Protein 4FEY (pdb70)

Nearest PDB structures (foldseek):
  4fey-assembly1_A  TM=1.003E+00  e=8.112E-84  Francisella tularensis subsp. tularensis SCHU S4
  4ng4-assembly2_B  TM=9.905E-01  e=1.131E-55  Coxiella burnetii RSA 493
  4ng4-assembly3_C  TM=9.909E-01  e=5.154E-55  Coxiella burnetii RSA 493
  4ng4-assembly1_A  TM=9.900E-01  e=1.038E-54  Coxiella burnetii RSA 493
  7zy7-assembly2_B  TM=9.361E-01  e=1.494E-44  Chlamydomonas reinhardtii

CATH classification: 3.40.50.1260 (+1 more: 3.40.50.1260)

Foldseek 3Di:
DLFAEPVRDQLAAWAEEEEFELQADDDPLAGPDCVRLVVCVVQVVVSLVSHHEYEYAYAYDDDAAQADDPVGWCVSVQVSSCVVNVAHEAEAAPPLVADDTGRNYHYYYIYPRNYDQFQVLDLVSLQSLLVHIQEYEYQYLLCLQGCGSNLFSVLVNHLYYGYYDNRVVVCVLLCCLQVDDDPQHEEEAEDLACVVCVLLLVSCLQPHQEYEYAAQRLLLLLVLVPADQAPARYDVVCSVVSVVSVVSSVVNNHHHLRAQWFWKFLDDDLPTATDIGGRRPADNSIYGFAGHPVSLVVLLVVLLRGQEYEYEHARGPLVRVNRVVSRLSNLVSLLNNLHQAEYEDDRRVVSCVVNVSVVSHNYYDDHDVSSSCVSSVHDRSSVVSSSVSRDD

Secondary structure (DSSP, 8-state):
--S-BGGGS--TT-EEEEE------EETTEES--HHHHHTHHHHHHHHHHT-EEEEE---S-PPTTS--GGG-SHHHHHHHHHHH-S-EEEESSTTT-----TT-EEEEPPGGGSTTTTTT-HHHHHHHHHT-SEEEE--GGGTTS--IIIIIHHHHSSEEEE-HHHHHHHHHHHHHHTSPPSSEEEEEEES-HHHHHHHHHHHTTT-SEEEEEEHHHHHHHHHTT---TT----GGGHHHHHHHHHHHHHTT-B----SEEEEESSSSTT---EEEEGGG--TT-EEEEE-HHHHHHHHHHHHH-SEEEEE--SS-TTSGGG-HHHHHHHHHHHHH-SEEEEESHHHHHHHHHTT-STTSSEEE--SHHHHHHHTT---HHHHHHHHTT--

Radius of gyration: 23.48 Å; Cα contacts (8 Å, |Δi|>4): 890; chains: 1; bounding box: 63×40×56 Å

Sequence (392 aa):
MSFLTLKDVDLKDKKVLVRVDFNVPVKDGKVTSKVRIEAAIPTIQYILDQGGAVILMSHLGRPTEGEYDSQFSLEPVAKALSEIINKPVKFAKDWLDGVDVKAGEIVMCENVRFNSGEKKSTDDLSKKIASLGDVFVMDAFATAHRAQASTYGVAKYIPVACAGILLTNEIQALEKALKSPKKPMAAIVGGSKVSTKLSVLNNLLDKVEILIVGGGIANTFIKAEGFDVGNSLYEQDLVAEEATEILAKAKALGVNIPVPVDVRVAKEFSENAQAIIKKVSDVVADEMILDIGPESQKIIAELLKSANTILWNGPVGVFEFDNFAEGTKALSLAIAQSHAFSVAGGGDTIAAIEKFGIKDQVSYISTAGGAFLEFLEGKKLPAIEILKEKAIR

B-factor: mean 82.75, std 23.16, range [20.0, 300.0]

Structure (mmCIF, N/CA/C/O backbone):
data_4FEY
#
_entry.id   4FEY
#
_cell.length_a   66.616
_cell.length_b   66.616
_cell.length_c   206.524
_cell.angle_alpha   90.00
_cell.angle_beta   90.00
_cell.angle_gamma   90.00
#
_symmetry.space_group_name_H-M   'I 41'
#
loop_
_entity.id
_entity.type
_entity.pdbx_description
1 polymer 'Phosphoglycerate kinase'
2 non-polymer "ADENOSINE-5'-DIPHOSPHATE"
3 water water
#
loop_
_atom_site.group_PDB
_atom_site.id
_atom_site.type_symbol
_atom_site.label_atom_id
_atom_site.label_alt_id
_atom_site.label_comp_id
_atom_site.label_asym_id
_atom_site.label_entity_id
_atom_site.label_seq_id
_atom_site.pdbx_PDB_ins_code
_atom_site.Cartn_x
_atom_site.Cartn_y
_atom_site.Cartn_z
_atom_site.occupancy
_atom_site.B_iso_or_equiv
_atom_site.auth_seq_id
_atom_site.auth_comp_id
_atom_site.auth_asym_id
_atom_site.auth_atom_id
_atom_site.pdbx_PDB_model_num
ATOM 1 N N . MET A 1 4 ? 18.207 88.897 -27.129 1.00 120.50 1 MET A N 1
ATOM 2 C CA . MET A 1 4 ? 19.498 89.439 -26.697 1.00 119.93 1 MET A CA 1
ATOM 3 C C . MET A 1 4 ? 20.512 88.337 -26.323 1.00 120.64 1 MET A C 1
ATOM 4 O O . MET A 1 4 ? 21.715 88.545 -26.503 1.00 119.34 1 MET A O 1
ATOM 9 N N . SER A 1 5 ? 20.031 87.197 -25.777 1.00 116.41 2 SER A N 1
ATOM 10 C CA . SER A 1 5 ? 20.834 86.051 -25.319 1.00 115.22 2 SER A CA 1
ATOM 11 C C . SER A 1 5 ? 21.559 85.324 -26.476 1.00 111.63 2 SER A C 1
ATOM 12 O O . SER A 1 5 ? 22.581 84.670 -26.258 1.00 110.85 2 SER A O 1
ATOM 15 N N . PHE A 1 6 ? 21.007 85.430 -27.688 1.00 102.81 3 PHE A N 1
ATOM 16 C CA . PHE A 1 6 ? 21.520 84.862 -28.931 1.00 97.85 3 PHE A CA 1
ATOM 17 C C . PHE A 1 6 ? 21.995 85.998 -29.843 1.00 99.54 3 PHE A C 1
ATOM 18 O O . PHE A 1 6 ? 21.532 87.138 -29.701 1.00 99.48 3 PHE A O 1
ATOM 26 N N . LEU A 1 7 ? 22.885 85.687 -30.800 1.00 94.12 4 LEU A N 1
ATOM 27 C CA . LEU A 1 7 ? 23.345 86.676 -31.780 1.00 92.77 4 LEU A CA 1
ATOM 28 C C . LEU A 1 7 ? 22.253 86.892 -32.824 1.00 95.83 4 LEU A C 1
ATOM 29 O O . LEU A 1 7 ? 21.486 85.962 -33.138 1.00 93.51 4 LEU A O 1
ATOM 34 N N . THR A 1 8 ? 22.185 88.120 -33.352 1.00 93.47 5 THR A N 1
ATOM 35 C CA . THR A 1 8 ? 21.238 88.533 -34.394 1.00 93.43 5 THR A CA 1
ATOM 36 C C . THR A 1 8 ? 22.067 88.908 -35.631 1.00 98.78 5 THR A C 1
ATOM 37 O O . THR A 1 8 ? 23.301 88.887 -35.542 1.00 97.21 5 THR A O 1
ATOM 41 N N . LEU A 1 9 ? 21.407 89.247 -36.773 1.00 97.68 6 LEU A N 1
ATOM 42 C CA . LEU A 1 9 ? 22.080 89.587 -38.042 1.00 97.97 6 LEU A CA 1
ATOM 43 C C . LEU A 1 9 ? 23.094 90.731 -37.912 1.00 102.79 6 LEU A C 1
ATOM 44 O O . LEU A 1 9 ? 24.139 90.685 -38.569 1.00 102.34 6 LEU A O 1
ATOM 49 N N . LYS A 1 10 ? 22.794 91.733 -37.067 1.00 100.79 7 LYS A N 1
ATOM 50 C CA . LYS A 1 10 ? 23.645 92.905 -36.838 1.00 101.80 7 LYS A CA 1
ATOM 51 C C . LYS A 1 10 ? 24.912 92.583 -36.015 1.00 104.69 7 LYS A C 1
ATOM 52 O O . LYS A 1 10 ? 25.866 93.360 -36.061 1.00 105.07 7 LYS A O 1
ATOM 58 N N . ASP A 1 11 ? 24.937 91.452 -35.287 1.00 99.28 8 ASP A N 1
ATOM 59 C CA . ASP A 1 11 ? 26.075 91.063 -34.440 1.00 98.80 8 ASP A CA 1
ATOM 60 C C . ASP A 1 11 ? 27.132 90.202 -35.171 1.00 102.45 8 ASP A C 1
ATOM 61 O O . ASP A 1 11 ? 28.169 89.868 -34.580 1.00 102.18 8 ASP A O 1
ATOM 66 N N . VAL A 1 12 ? 26.883 89.836 -36.438 1.00 98.80 9 VAL A N 1
ATOM 67 C CA . VAL A 1 12 ? 27.797 88.943 -37.169 1.00 98.57 9 VAL A CA 1
ATOM 68 C C . VAL A 1 12 ? 28.364 89.597 -38.436 1.00 104.76 9 VAL A C 1
ATOM 69 O O . VAL A 1 12 ? 27.763 90.533 -38.979 1.00 107.04 9 VAL A O 1
ATOM 73 N N . ASP A 1 13 ? 29.505 89.074 -38.915 1.00 100.68 10 ASP A N 1
ATOM 74 C CA . ASP A 1 13 ? 30.139 89.557 -40.137 1.00 103.97 10 ASP A CA 1
ATOM 75 C C . ASP A 1 13 ? 29.578 88.758 -41.314 1.00 107.27 10 ASP A C 1
ATOM 76 O O . ASP A 1 13 ? 29.782 87.538 -41.404 1.00 105.61 10 ASP A O 1
ATOM 81 N N . LEU A 1 14 ? 28.826 89.449 -42.184 1.00 104.46 11 LEU A N 1
ATOM 82 C CA . LEU A 1 14 ? 28.182 88.864 -43.350 1.00 104.86 11 LEU A CA 1
ATOM 83 C C . LEU A 1 14 ? 28.924 89.176 -44.661 1.00 115.36 11 LEU A C 1
ATOM 84 O O . LEU A 1 14 ? 28.630 88.533 -45.669 1.00 116.23 11 LEU A O 1
ATOM 89 N N . LYS A 1 15 ? 29.910 90.125 -44.646 1.00 116.54 12 LYS A N 1
ATOM 90 C CA . LYS A 1 15 ? 30.677 90.528 -45.834 1.00 123.44 12 LYS A CA 1
ATOM 91 C C . LYS A 1 15 ? 31.507 89.367 -46.424 1.00 132.05 12 LYS A C 1
ATOM 92 O O . LYS A 1 15 ? 32.349 88.793 -45.725 1.00 132.26 12 LYS A O 1
ATOM 98 N N . ASP A 1 16 ? 31.276 89.062 -47.730 1.00 124.62 13 ASP A N 1
ATOM 99 C CA . ASP A 1 16 ? 31.938 88.032 -48.549 1.00 124.25 13 ASP A CA 1
ATOM 100 C C . ASP A 1 16 ? 31.886 86.639 -47.880 1.00 124.02 13 ASP A C 1
ATOM 101 O O . ASP A 1 16 ? 32.862 85.880 -47.908 1.00 125.95 13 ASP A O 1
ATOM 106 N N . LYS A 1 17 ? 30.729 86.308 -47.293 1.00 114.77 14 LYS A N 1
ATOM 107 C CA . LYS A 1 17 ? 30.541 85.024 -46.630 1.00 109.55 14 LYS A CA 1
ATOM 108 C C . LYS A 1 17 ? 29.373 84.273 -47.241 1.00 107.90 14 LYS A C 1
ATOM 109 O O . LYS A 1 17 ? 28.459 84.892 -47.790 1.00 107.12 14 LYS A O 1
ATOM 115 N N . LYS A 1 18 ? 29.438 82.938 -47.208 1.00 101.60 15 LYS A N 1
ATOM 116 C CA . LYS A 1 18 ? 28.348 82.094 -47.683 1.00 97.53 15 LYS A CA 1
ATOM 117 C C . LYS A 1 18 ? 27.346 81.994 -46.522 1.00 97.19 15 LYS A C 1
ATOM 118 O O . LYS A 1 18 ? 27.665 81.415 -45.473 1.00 94.92 15 LYS A O 1
ATOM 124 N N . VAL A 1 19 ? 26.173 82.628 -46.674 1.00 92.64 16 VAL A N 1
ATOM 125 C CA . VAL A 1 19 ? 25.193 82.684 -45.583 1.00 89.58 16 VAL A CA 1
ATOM 126 C C . VAL A 1 19 ? 23.965 81.769 -45.822 1.00 88.88 16 VAL A C 1
ATOM 127 O O . VAL A 1 19 ? 23.091 82.075 -46.645 1.00 87.29 16 VAL A O 1
ATOM 131 N N . LEU A 1 20 ? 23.909 80.658 -45.050 1.00 83.26 17 LEU A N 1
ATOM 132 C CA . LEU A 1 20 ? 22.815 79.680 -45.042 1.00 79.48 17 LEU A CA 1
ATOM 133 C C . LEU A 1 20 ? 21.681 80.205 -44.169 1.00 81.16 17 LEU A C 1
ATOM 134 O O . LEU A 1 20 ? 21.923 80.604 -43.016 1.00 81.10 17 LEU A O 1
ATOM 139 N N . VAL A 1 21 ? 20.457 80.264 -44.728 1.00 75.67 18 VAL A N 1
ATOM 140 C CA . VAL A 1 21 ? 19.279 80.761 -44.011 1.00 73.62 18 VAL A CA 1
ATOM 141 C C . VAL A 1 21 ? 18.183 79.711 -44.011 1.00 75.57 18 VAL A C 1
ATOM 142 O O . VAL A 1 21 ? 17.772 79.229 -45.074 1.00 76.29 18 VAL A O 1
ATOM 146 N N . ARG A 1 22 ? 17.714 79.360 -42.811 1.00 68.70 19 ARG A N 1
ATOM 147 C CA . ARG A 1 22 ? 16.597 78.454 -42.649 1.00 65.77 19 ARG A CA 1
ATOM 148 C C . ARG A 1 22 ? 15.346 79.323 -42.541 1.00 69.34 19 ARG A C 1
ATOM 149 O O . ARG A 1 22 ? 15.168 80.030 -41.550 1.00 67.82 19 ARG A O 1
ATOM 157 N N . VAL A 1 23 ? 14.533 79.314 -43.608 1.00 66.23 20 VAL A N 1
ATOM 158 C CA . VAL A 1 23 ? 13.305 80.101 -43.740 1.00 66.76 20 VAL A CA 1
ATOM 159 C C . VAL A 1 23 ? 12.053 79.196 -43.616 1.00 70.10 20 VAL A C 1
ATOM 160 O O . VAL A 1 23 ? 12.169 77.962 -43.544 1.00 68.56 20 VAL A O 1
ATOM 164 N N . ASP A 1 24 ? 10.858 79.827 -43.565 1.00 66.76 21 ASP A N 1
ATOM 165 C CA . ASP A 1 24 ? 9.584 79.118 -43.515 1.00 64.72 21 ASP A CA 1
ATOM 166 C C . ASP A 1 24 ? 8.862 79.401 -44.825 1.00 68.27 21 ASP A C 1
ATOM 167 O O . ASP A 1 24 ? 8.106 80.362 -44.943 1.00 69.56 21 ASP A O 1
ATOM 172 N N . PHE A 1 25 ? 9.144 78.573 -45.822 1.00 63.30 22 PHE A N 1
ATOM 173 C CA . PHE A 1 25 ? 8.528 78.690 -47.128 1.00 65.26 22 PHE A CA 1
ATOM 174 C C . PHE A 1 25 ? 7.551 77.512 -47.314 1.00 69.91 22 PHE A C 1
ATOM 175 O O . PHE A 1 25 ? 7.267 77.081 -48.439 1.00 71.77 22 PHE A O 1
ATOM 183 N N . ASN A 1 26 ? 6.969 77.047 -46.179 1.00 64.05 23 ASN A N 1
ATOM 184 C CA . ASN A 1 26 ? 5.959 75.985 -46.147 1.00 63.53 23 ASN A CA 1
ATOM 185 C C . ASN A 1 26 ? 4.602 76.607 -46.546 1.00 69.76 23 ASN A C 1
ATOM 186 O O . ASN A 1 26 ? 3.684 76.744 -45.750 1.00 70.38 23 ASN A O 1
ATOM 191 N N . VAL A 1 27 ? 4.522 77.005 -47.802 1.00 69.19 24 VAL A N 1
ATOM 192 C CA . VAL A 1 27 ? 3.389 77.690 -48.423 1.00 72.66 24 VAL A CA 1
ATOM 193 C C . VAL A 1 27 ? 2.408 76.684 -49.071 1.00 79.37 24 VAL A C 1
ATOM 194 O O . VAL A 1 27 ? 2.841 75.606 -49.498 1.00 78.87 24 VAL A O 1
ATOM 198 N N . PRO A 1 28 ? 1.092 77.016 -49.183 1.00 78.08 25 PRO A N 1
ATOM 199 C CA . PRO A 1 28 ? 0.178 76.104 -49.898 1.00 80.15 25 PRO A CA 1
ATOM 200 C C . PRO A 1 28 ? 0.448 76.132 -51.409 1.00 88.13 25 PRO A C 1
ATOM 201 O O . PRO A 1 28 ? 0.659 77.206 -51.993 1.00 89.86 25 PRO A O 1
ATOM 205 N N . VAL A 1 29 ? 0.530 74.940 -52.022 1.00 86.00 26 VAL A N 1
ATOM 206 C CA . VAL A 1 29 ? 0.799 74.773 -53.454 1.00 89.73 26 VAL A CA 1
ATOM 207 C C . VAL A 1 29 ? -0.357 73.971 -54.101 1.00 98.25 26 VAL A C 1
ATOM 208 O O . VAL A 1 29 ? -0.836 72.990 -53.523 1.00 96.09 26 VAL A O 1
ATOM 212 N N . LYS A 1 30 ? -0.802 74.417 -55.292 1.00 100.82 27 LYS A N 1
ATOM 213 C CA . LYS A 1 30 ? -1.856 73.769 -56.069 1.00 106.28 27 LYS A CA 1
ATOM 214 C C . LYS A 1 30 ? -1.480 73.779 -57.549 1.00 116.04 27 LYS A C 1
ATOM 215 O O . LYS A 1 30 ? -1.322 74.852 -58.142 1.00 118.10 27 LYS A O 1
ATOM 221 N N . ASP A 1 31 ? -1.324 72.565 -58.131 1.00 115.14 28 ASP A N 1
ATOM 222 C CA . ASP A 1 31 ? -0.955 72.296 -59.530 1.00 119.97 28 ASP A CA 1
ATOM 223 C C . ASP A 1 31 ? 0.366 72.996 -59.906 1.00 123.09 28 ASP A C 1
ATOM 224 O O . ASP A 1 31 ? 0.476 73.621 -60.970 1.00 127.44 28 ASP A O 1
ATOM 229 N N . GLY A 1 32 ? 1.352 72.862 -59.017 1.00 113.86 29 GLY A N 1
ATOM 230 C CA . GLY A 1 32 ? 2.678 73.453 -59.174 1.00 111.43 29 GLY A CA 1
ATOM 231 C C . GLY A 1 32 ? 2.692 74.964 -59.087 1.00 114.32 29 GLY A C 1
ATOM 232 O O . GLY A 1 32 ? 3.592 75.602 -59.639 1.00 114.69 29 GLY A O 1
ATOM 233 N N . LYS A 1 33 ? 1.692 75.544 -58.392 1.00 109.84 30 LYS A N 1
ATOM 234 C CA . LYS A 1 33 ? 1.535 76.990 -58.228 1.00 110.04 30 LYS A CA 1
ATOM 235 C C . LYS A 1 33 ? 1.164 77.362 -56.783 1.00 107.65 30 LYS A C 1
ATOM 236 O O . LYS A 1 33 ? 0.284 76.738 -56.187 1.00 106.13 30 LYS A O 1
ATOM 242 N N . VAL A 1 34 ? 1.835 78.399 -56.246 1.00 101.07 31 VAL A N 1
ATOM 243 C CA . VAL A 1 34 ? 1.632 78.929 -54.894 1.00 97.56 31 VAL A CA 1
ATOM 244 C C . VAL A 1 34 ? 0.258 79.634 -54.812 1.00 105.61 31 VAL A C 1
ATOM 245 O O . VAL A 1 34 ? -0.056 80.457 -55.679 1.00 110.00 31 VAL A O 1
ATOM 249 N N . THR A 1 35 ? -0.566 79.290 -53.790 1.00 100.21 32 THR A N 1
ATOM 250 C CA . THR A 1 35 ? -1.894 79.897 -53.607 1.00 103.04 32 THR A CA 1
ATOM 251 C C . THR A 1 35 ? -1.826 81.048 -52.588 1.00 105.52 32 THR A C 1
ATOM 252 O O . THR A 1 35 ? -2.762 81.848 -52.497 1.00 108.61 32 THR A O 1
ATOM 256 N N . SER A 1 36 ? -0.705 81.143 -51.850 1.00 97.27 33 SER A N 1
ATOM 257 C CA . SER A 1 36 ? -0.422 82.196 -50.870 1.00 94.69 33 SER A CA 1
ATOM 258 C C . SER A 1 36 ? 1.071 82.496 -50.882 1.00 95.25 33 SER A C 1
ATOM 259 O O . SER A 1 36 ? 1.887 81.570 -50.872 1.00 91.97 33 SER A O 1
ATOM 262 N N . LYS A 1 37 ? 1.425 83.786 -50.927 1.00 92.77 34 LYS A N 1
ATOM 263 C CA . LYS A 1 37 ? 2.815 84.239 -51.000 1.00 91.11 34 LYS A CA 1
ATOM 264 C C . LYS A 1 37 ? 3.280 84.903 -49.697 1.00 91.53 34 LYS A C 1
ATOM 265 O O . LYS A 1 37 ? 4.448 85.294 -49.604 1.00 89.53 34 LYS A O 1
ATOM 271 N N . VAL A 1 38 ? 2.379 84.979 -48.687 1.00 87.14 35 VAL A N 1
ATOM 272 C CA . VAL A 1 38 ? 2.541 85.636 -47.378 1.00 85.08 35 VAL A CA 1
ATOM 273 C C . VAL A 1 38 ? 3.890 85.342 -46.696 1.00 86.72 35 VAL A C 1
ATOM 274 O O . VAL A 1 38 ? 4.569 86.284 -46.284 1.00 86.66 35 VAL A O 1
ATOM 278 N N . ARG A 1 39 ? 4.272 84.055 -46.593 1.00 81.41 36 ARG A N 1
ATOM 279 C CA . ARG A 1 39 ? 5.502 83.599 -45.938 1.00 77.90 36 ARG A CA 1
ATOM 280 C C . ARG A 1 39 ? 6.766 83.947 -46.745 1.00 82.77 36 ARG A C 1
ATOM 281 O O . ARG A 1 39 ? 7.836 84.074 -46.144 1.00 82.11 36 ARG A O 1
ATOM 289 N N . ILE A 1 40 ? 6.653 84.070 -48.088 1.00 80.55 37 ILE A N 1
ATOM 290 C CA . ILE A 1 40 ? 7.783 84.416 -48.966 1.00 81.96 37 ILE A CA 1
ATOM 291 C C . ILE A 1 40 ? 8.078 85.916 -48.800 1.00 86.51 37 ILE A C 1
ATOM 292 O O . ILE A 1 40 ? 9.243 86.313 -48.757 1.00 85.89 37 ILE A O 1
ATOM 297 N N . GLU A 1 41 ? 7.011 86.724 -48.670 1.00 84.51 38 GLU A N 1
ATOM 298 C CA . GLU A 1 41 ? 7.074 88.172 -48.479 1.00 87.40 38 GLU A CA 1
ATOM 299 C C . GLU A 1 41 ? 7.664 88.503 -47.101 1.00 88.63 38 GLU A C 1
ATOM 300 O O . GLU A 1 41 ? 8.331 89.530 -46.949 1.00 88.56 38 GLU A O 1
ATOM 306 N N . ALA A 1 42 ? 7.441 87.611 -46.116 1.00 81.89 39 ALA A N 1
ATOM 307 C CA . ALA A 1 42 ? 7.907 87.764 -44.736 1.00 80.50 39 ALA A CA 1
ATOM 308 C C . ALA A 1 42 ? 9.448 87.711 -44.611 1.00 87.35 39 ALA A C 1
ATOM 309 O O . ALA A 1 42 ? 10.016 88.529 -43.880 1.00 88.67 39 ALA A O 1
ATOM 311 N N . ALA A 1 43 ? 10.120 86.787 -45.335 1.00 84.59 40 ALA A N 1
ATOM 312 C CA . ALA A 1 43 ? 11.582 86.624 -45.272 1.00 84.58 40 ALA A CA 1
ATOM 313 C C . ALA A 1 43 ? 12.379 87.622 -46.178 1.00 92.36 40 ALA A C 1
ATOM 314 O O . ALA A 1 43 ? 13.621 87.607 -46.155 1.00 92.55 40 ALA A O 1
ATOM 316 N N . ILE A 1 44 ? 11.680 88.510 -46.922 1.00 90.68 41 ILE A N 1
ATOM 317 C CA . ILE A 1 44 ? 12.326 89.495 -47.792 1.00 94.17 41 ILE A CA 1
ATOM 318 C C . ILE A 1 44 ? 13.322 90.388 -46.979 1.00 97.83 41 ILE A C 1
ATOM 319 O O . ILE A 1 44 ? 14.487 90.441 -47.400 1.00 100.19 41 ILE A O 1
ATOM 324 N N . PRO A 1 45 ? 12.952 91.048 -45.839 1.00 90.71 42 PRO A N 1
ATOM 325 C CA . PRO A 1 45 ? 13.940 91.880 -45.126 1.00 91.17 42 PRO A CA 1
ATOM 326 C C . PRO A 1 45 ? 15.217 91.128 -44.743 1.00 92.64 42 PRO A C 1
ATOM 327 O O . PRO A 1 45 ? 16.299 91.685 -44.930 1.00 93.97 42 PRO A O 1
ATOM 331 N N . THR A 1 46 ? 15.104 89.865 -44.254 1.00 85.73 43 THR A N 1
ATOM 332 C CA . THR A 1 46 ? 16.251 89.027 -43.879 1.00 84.48 43 THR A CA 1
ATOM 333 C C . THR A 1 46 ? 17.187 88.803 -45.095 1.00 91.39 43 THR A C 1
ATOM 334 O O . THR A 1 46 ? 18.402 88.975 -44.959 1.00 91.99 43 THR A O 1
ATOM 338 N N . ILE A 1 47 ? 16.616 88.422 -46.269 1.00 89.50 44 ILE A N 1
ATOM 339 C CA . ILE A 1 47 ? 17.363 88.187 -47.511 1.00 91.81 44 ILE A CA 1
ATOM 340 C C . ILE A 1 47 ? 18.027 89.508 -47.941 1.00 102.59 44 ILE A C 1
ATOM 341 O O . ILE A 1 47 ? 19.243 89.526 -48.152 1.00 105.05 44 ILE A O 1
ATOM 346 N N . GLN A 1 48 ? 17.235 90.610 -48.024 1.00 101.90 45 GLN A N 1
ATOM 347 C CA . GLN A 1 48 ? 17.700 91.952 -48.409 1.00 106.86 45 GLN A CA 1
ATOM 348 C C . GLN A 1 48 ? 18.869 92.426 -47.556 1.00 112.21 45 GLN A C 1
ATOM 349 O O . GLN A 1 48 ? 19.867 92.878 -48.118 1.00 116.06 45 GLN A O 1
ATOM 355 N N . TYR A 1 49 ? 18.759 92.300 -46.211 1.00 106.11 46 TYR A N 1
ATOM 356 C CA . TYR A 1 49 ? 19.793 92.732 -45.267 1.00 107.56 46 TYR A CA 1
ATOM 357 C C . TYR A 1 49 ? 21.147 92.060 -45.550 1.00 112.56 46 TYR A C 1
ATOM 358 O O . TYR A 1 49 ? 22.156 92.775 -45.650 1.00 116.43 46 TYR A O 1
ATOM 367 N N . ILE A 1 50 ? 21.161 90.701 -45.690 1.00 104.31 47 ILE A N 1
ATOM 368 C CA . ILE A 1 50 ? 22.374 89.913 -45.960 1.00 103.90 47 ILE A CA 1
ATOM 369 C C . ILE A 1 50 ? 23.037 90.414 -47.260 1.00 112.18 47 ILE A C 1
ATOM 370 O O . ILE A 1 50 ? 24.242 90.680 -47.260 1.00 113.33 47 ILE A O 1
ATOM 375 N N . LEU A 1 51 ? 22.225 90.594 -48.332 1.00 110.54 48 LEU A N 1
ATOM 376 C CA . LEU A 1 51 ? 22.636 91.076 -49.659 1.00 114.56 48 LEU A CA 1
ATOM 377 C C . LEU A 1 51 ? 23.335 92.425 -49.583 1.00 121.51 48 LEU A C 1
ATOM 378 O O . LEU A 1 51 ? 24.348 92.624 -50.265 1.00 124.77 48 LEU A O 1
ATOM 383 N N . ASP A 1 52 ? 22.806 93.340 -48.744 1.00 116.77 49 ASP A N 1
ATOM 384 C CA . ASP A 1 52 ? 23.374 94.677 -48.540 1.00 120.85 49 ASP A CA 1
ATOM 385 C C . ASP A 1 52 ? 24.681 94.597 -47.755 1.00 124.80 49 ASP A C 1
ATOM 386 O O . ASP A 1 52 ? 25.542 95.447 -47.937 1.00 130.26 49 ASP A O 1
ATOM 391 N N . GLN A 1 53 ? 24.839 93.580 -46.891 1.00 116.60 50 GLN A N 1
ATOM 392 C CA . GLN A 1 53 ? 26.055 93.428 -46.092 1.00 117.55 50 GLN A CA 1
ATOM 393 C C . GLN A 1 53 ? 27.226 92.850 -46.915 1.00 125.12 50 GLN A C 1
ATOM 394 O O . GLN A 1 53 ? 28.379 92.955 -46.486 1.00 128.59 50 GLN A O 1
ATOM 400 N N . GLY A 1 54 ? 26.928 92.309 -48.098 1.00 120.90 51 GLY A N 1
ATOM 401 C CA . GLY A 1 54 ? 27.931 91.781 -49.019 1.00 123.65 51 GLY A CA 1
ATOM 402 C C . GLY A 1 54 ? 28.113 90.276 -49.017 1.00 124.40 51 GLY A C 1
ATOM 403 O O . GLY A 1 54 ? 29.175 89.788 -49.418 1.00 127.43 51 GLY A O 1
ATOM 404 N N . GLY A 1 55 ? 27.083 89.548 -48.583 1.00 113.79 52 GLY A N 1
ATOM 405 C CA . GLY A 1 55 ? 27.112 88.092 -48.529 1.00 108.76 52 GLY A CA 1
ATOM 406 C C . GLY A 1 55 ? 26.257 87.407 -49.571 1.00 108.34 52 GLY A C 1
ATOM 407 O O . GLY A 1 55 ? 25.395 88.033 -50.197 1.00 107.89 52 GLY A O 1
ATOM 408 N N . ALA A 1 56 ? 26.514 86.108 -49.767 1.00 102.77 53 ALA A N 1
ATOM 409 C CA . ALA A 1 56 ? 25.764 85.236 -50.664 1.00 101.28 53 ALA A CA 1
ATOM 410 C C . ALA A 1 56 ? 24.685 84.500 -49.851 1.00 100.26 53 ALA A C 1
ATOM 411 O O . ALA A 1 56 ? 25.000 83.943 -48.791 1.00 98.14 53 ALA A O 1
ATOM 413 N N . VAL A 1 57 ? 23.412 84.548 -50.298 1.00 95.23 54 VAL A N 1
ATOM 414 C CA . VAL A 1 57 ? 22.320 83.918 -49.543 1.00 90.81 54 VAL A CA 1
ATOM 415 C C . VAL A 1 57 ? 22.045 82.502 -50.068 1.00 92.80 54 VAL A C 1
ATOM 416 O O . VAL A 1 57 ? 21.925 82.301 -51.283 1.00 94.45 54 VAL A O 1
ATOM 420 N N . ILE A 1 58 ? 21.953 81.528 -49.138 1.00 85.40 55 ILE A N 1
ATOM 421 C CA . ILE A 1 58 ? 21.651 80.124 -49.441 1.00 82.35 55 ILE A CA 1
ATOM 422 C C . ILE A 1 58 ? 20.406 79.780 -48.632 1.00 83.44 55 ILE A C 1
ATOM 423 O O . ILE A 1 58 ? 20.480 79.676 -47.412 1.00 81.17 55 ILE A O 1
ATOM 428 N N . LEU A 1 59 ? 19.249 79.689 -49.302 1.00 80.89 56 LEU A N 1
ATOM 429 C CA . LEU A 1 59 ? 17.966 79.406 -48.649 1.00 77.88 56 LEU A CA 1
ATOM 430 C C . LEU A 1 59 ? 17.664 77.934 -48.569 1.00 79.42 56 LEU A C 1
ATOM 431 O O . LEU A 1 59 ? 17.776 77.208 -49.560 1.00 80.57 56 LEU A O 1
ATOM 436 N N . MET A 1 60 ? 17.276 77.509 -47.362 1.00 71.89 57 MET A N 1
ATOM 437 C CA . MET A 1 60 ? 16.874 76.160 -46.982 1.00 68.35 57 MET A CA 1
ATOM 438 C C . MET A 1 60 ? 15.482 76.221 -46.399 1.00 71.13 57 MET A C 1
ATOM 439 O O . MET A 1 60 ? 15.206 77.105 -45.581 1.00 70.45 57 MET A O 1
ATOM 444 N N . SER A 1 61 ? 14.611 75.278 -46.785 1.00 66.03 58 SER A N 1
ATOM 445 C CA . SER A 1 61 ? 13.242 75.224 -46.294 1.00 64.16 58 SER A CA 1
ATOM 446 C C . SER A 1 61 ? 12.662 73.849 -46.412 1.00 63.06 58 SER A C 1
ATOM 447 O O . SER A 1 61 ? 13.157 73.015 -47.177 1.00 60.13 58 SER A O 1
ATOM 450 N N . HIS A 1 62 ? 11.573 73.625 -45.658 1.00 59.06 59 HIS A N 1
ATOM 451 C CA . HIS A 1 62 ? 10.740 72.428 -45.733 1.00 57.50 59 HIS A CA 1
ATOM 452 C C . HIS A 1 62 ? 9.458 72.819 -46.499 1.00 60.96 59 HIS A C 1
ATOM 453 O O . HIS A 1 62 ? 9.165 73.997 -46.631 1.00 61.17 59 HIS A O 1
ATOM 460 N N . LEU A 1 63 ? 8.731 71.833 -47.021 1.00 57.52 60 LEU A N 1
ATOM 461 C CA . LEU A 1 63 ? 7.445 72.050 -47.702 1.00 59.91 60 LEU A CA 1
ATOM 462 C C . LEU A 1 63 ? 6.670 70.754 -47.534 1.00 64.41 60 LEU A C 1
ATOM 463 O O . LEU A 1 63 ? 7.191 69.680 -47.814 1.00 63.64 60 LEU A O 1
ATOM 468 N N . GLY A 1 64 ? 5.456 70.871 -47.013 1.00 62.14 61 GLY A N 1
ATOM 469 C CA . GLY A 1 64 ? 4.557 69.747 -46.864 1.00 63.22 61 GLY A CA 1
ATOM 470 C C . GLY A 1 64 ? 5.049 68.621 -45.980 1.00 66.19 61 GLY A C 1
ATOM 471 O O . GLY A 1 64 ? 5.807 68.823 -45.035 1.00 64.81 61 GLY A O 1
ATOM 472 N N . ARG A 1 65 ? 4.615 67.417 -46.330 1.00 88.03 62 ARG A N 1
ATOM 473 C CA . ARG A 1 65 ? 4.959 66.184 -45.615 1.00 87.11 62 ARG A CA 1
ATOM 474 C C . ARG A 1 65 ? 5.577 65.086 -46.552 1.00 86.54 62 ARG A C 1
ATOM 475 O O . ARG A 1 65 ? 4.964 64.051 -46.734 1.00 87.60 62 ARG A O 1
ATOM 483 N N . PRO A 1 66 ? 6.805 65.269 -47.081 1.00 79.32 63 PRO A N 1
ATOM 484 C CA . PRO A 1 66 ? 7.367 64.168 -47.878 1.00 77.62 63 PRO A CA 1
ATOM 485 C C . PRO A 1 66 ? 7.973 63.093 -46.966 1.00 77.01 63 PRO A C 1
ATOM 486 O O . PRO A 1 66 ? 8.149 63.319 -45.774 1.00 74.98 63 PRO A O 1
ATOM 490 N N . THR A 1 67 ? 8.294 61.935 -47.538 1.00 72.98 64 THR A N 1
ATOM 491 C CA . THR A 1 67 ? 8.936 60.850 -46.816 1.00 72.34 64 THR A CA 1
ATOM 492 C C . THR A 1 67 ? 10.435 61.064 -46.917 1.00 74.80 64 THR A C 1
ATOM 493 O O . THR A 1 67 ? 10.958 61.227 -48.011 1.00 74.47 64 THR A O 1
ATOM 497 N N . GLU A 1 68 ? 11.122 61.091 -45.780 1.00 71.77 65 GLU A N 1
ATOM 498 C CA . GLU A 1 68 ? 12.567 61.281 -45.731 1.00 69.93 65 GLU A CA 1
ATOM 499 C C . GLU A 1 68 ? 13.295 60.166 -46.485 1.00 75.21 65 GLU A C 1
ATOM 500 O O . GLU A 1 68 ? 12.848 59.023 -46.469 1.00 75.45 65 GLU A O 1
ATOM 506 N N . GLY A 1 69 ? 14.409 60.518 -47.121 1.00 72.81 66 GLY A N 1
ATOM 507 C CA . GLY A 1 69 ? 15.233 59.576 -47.863 1.00 74.77 66 GLY A CA 1
ATOM 508 C C . GLY A 1 69 ? 14.814 59.407 -49.308 1.00 80.39 66 GLY A C 1
ATOM 509 O O . GLY A 1 69 ? 15.387 58.576 -50.019 1.00 82.25 66 GLY A O 1
ATOM 510 N N . GLU A 1 70 ? 13.807 60.197 -49.743 1.00 76.01 67 GLU A N 1
ATOM 511 C CA . GLU A 1 70 ? 13.206 60.149 -51.075 1.00 77.05 67 GLU A CA 1
ATOM 512 C C . GLU A 1 70 ? 12.854 61.515 -51.589 1.00 80.10 67 GLU A C 1
ATOM 513 O O . GLU A 1 70 ? 12.466 62.392 -50.820 1.00 79.89 67 GLU A O 1
ATOM 519 N N . TYR A 1 71 ? 12.908 61.659 -52.906 1.00 76.42 68 TYR A N 1
ATOM 520 C CA . TYR A 1 71 ? 12.488 62.841 -53.646 1.00 75.11 68 TYR A CA 1
ATOM 521 C C . TYR A 1 71 ? 11.014 62.679 -54.022 1.00 79.64 68 TYR A C 1
ATOM 522 O O . TYR A 1 71 ? 10.599 61.590 -54.432 1.00 79.72 68 TYR A O 1
ATOM 531 N N . ASP A 1 72 ? 10.240 63.761 -53.918 1.00 75.87 69 ASP A N 1
ATOM 532 C CA . ASP A 1 72 ? 8.839 63.769 -54.315 1.00 77.28 69 ASP A CA 1
ATOM 533 C C . ASP A 1 72 ? 8.541 65.122 -54.925 1.00 80.26 69 ASP A C 1
ATOM 534 O O . ASP A 1 72 ? 8.593 66.129 -54.225 1.00 79.46 69 ASP A O 1
ATOM 539 N N . SER A 1 73 ? 8.257 65.147 -56.242 1.00 78.03 70 SER A N 1
ATOM 540 C CA . SER A 1 73 ? 8.017 66.362 -57.024 1.00 78.11 70 SER A CA 1
ATOM 541 C C . SER A 1 73 ? 6.868 67.202 -56.488 1.00 82.52 70 SER A C 1
ATOM 542 O O . SER A 1 73 ? 6.947 68.425 -56.558 1.00 82.31 70 SER A O 1
ATOM 545 N N . GLN A 1 74 ? 5.833 66.570 -55.907 1.00 81.11 71 GLN A N 1
ATOM 546 C CA . GLN A 1 74 ? 4.684 67.300 -55.363 1.00 82.27 71 GLN A CA 1
ATOM 547 C C . GLN A 1 74 ? 5.055 68.134 -54.110 1.00 86.41 71 GLN A C 1
ATOM 548 O O . GLN A 1 74 ? 4.235 68.937 -53.656 1.00 89.00 71 GLN A O 1
ATOM 554 N N . PHE A 1 75 ? 6.306 68.002 -53.605 1.00 75.13 72 PHE A N 1
ATOM 555 C CA . PHE A 1 75 ? 6.793 68.754 -52.435 1.00 70.78 72 PHE A CA 1
ATOM 556 C C . PHE A 1 75 ? 8.106 69.493 -52.730 1.00 75.74 72 PHE A C 1
ATOM 557 O O . PHE A 1 75 ? 8.772 69.979 -51.805 1.00 73.69 72 PHE A O 1
ATOM 565 N N . SER A 1 76 ? 8.481 69.561 -54.019 1.00 75.06 73 SER A N 1
ATOM 566 C CA . SER A 1 76 ? 9.671 70.266 -54.485 1.00 75.08 73 SER A CA 1
ATOM 567 C C . SER A 1 76 ? 9.486 71.767 -54.270 1.00 79.88 73 SER A C 1
ATOM 568 O O . SER A 1 76 ? 8.373 72.287 -54.415 1.00 80.23 73 SER A O 1
ATOM 571 N N . LEU A 1 77 ? 10.576 72.456 -53.913 1.00 76.40 74 LEU A N 1
ATOM 572 C CA . LEU A 1 77 ? 10.537 73.888 -53.640 1.00 76.75 74 LEU A CA 1
ATOM 573 C C . LEU A 1 77 ? 10.753 74.708 -54.900 1.00 85.42 74 LEU A C 1
ATOM 574 O O . LEU A 1 77 ? 10.806 75.932 -54.811 1.00 86.55 74 LEU A O 1
ATOM 579 N N . GLU A 1 78 ? 10.833 74.044 -56.074 1.00 85.34 75 GLU A N 1
ATOM 580 C CA . GLU A 1 78 ? 11.021 74.679 -57.380 1.00 89.53 75 GLU A CA 1
ATOM 581 C C . GLU A 1 78 ? 9.962 75.787 -57.634 1.00 97.28 75 GLU A C 1
ATOM 582 O O . GLU A 1 78 ? 10.394 76.895 -57.963 1.00 100.51 75 GLU A O 1
ATOM 588 N N . PRO A 1 79 ? 8.621 75.589 -57.446 1.00 93.50 76 PRO A N 1
ATOM 589 C CA . PRO A 1 79 ? 7.684 76.709 -57.687 1.00 96.27 76 PRO A CA 1
ATOM 590 C C . PRO A 1 79 ? 7.851 77.864 -56.688 1.00 97.13 76 PRO A C 1
ATOM 591 O O . PRO A 1 79 ? 7.497 78.998 -56.998 1.00 99.55 76 PRO A O 1
ATOM 595 N N . VAL A 1 80 ? 8.389 77.570 -55.494 1.00 89.31 77 VAL A N 1
ATOM 596 C CA . VAL A 1 80 ? 8.623 78.555 -54.427 1.00 87.35 77 VAL A CA 1
ATOM 597 C C . VAL A 1 80 ? 9.843 79.408 -54.815 1.00 93.05 77 VAL A C 1
ATOM 598 O O . VAL A 1 80 ? 9.851 80.613 -54.558 1.00 95.43 77 VAL A O 1
ATOM 602 N N . ALA A 1 81 ? 10.847 78.789 -55.470 1.00 87.98 78 ALA A N 1
ATOM 603 C CA . ALA A 1 81 ? 12.040 79.489 -55.945 1.00 89.29 78 ALA A CA 1
ATOM 604 C C . ALA A 1 81 ? 11.663 80.496 -57.031 1.00 99.06 78 ALA A C 1
ATOM 605 O O . ALA A 1 81 ? 12.203 81.606 -57.046 1.00 101.69 78 ALA A O 1
ATOM 607 N N . LYS A 1 82 ? 10.711 80.116 -57.917 1.00 97.41 79 LYS A N 1
ATOM 608 C CA . LYS A 1 82 ? 10.211 80.964 -59.007 1.00 102.73 79 LYS A CA 1
ATOM 609 C C . LYS A 1 82 ? 9.333 82.076 -58.437 1.00 107.15 79 LYS A C 1
ATOM 610 O O . LYS A 1 82 ? 9.399 83.199 -58.918 1.00 111.89 79 LYS A O 1
ATOM 616 N N . ALA A 1 83 ? 8.549 81.771 -57.387 1.00 100.14 80 ALA A N 1
ATOM 617 C CA . ALA A 1 83 ? 7.673 82.720 -56.694 1.00 100.97 80 ALA A CA 1
ATOM 618 C C . ALA A 1 83 ? 8.479 83.818 -56.002 1.00 103.92 80 ALA A C 1
ATOM 619 O O . ALA A 1 83 ? 8.073 84.975 -56.047 1.00 107.28 80 ALA A O 1
ATOM 621 N N . LEU A 1 84 ? 9.623 83.459 -55.384 1.00 96.26 81 LEU A N 1
ATOM 622 C CA . LEU A 1 84 ? 10.524 84.395 -54.706 1.00 95.96 81 LEU A CA 1
ATOM 623 C C . LEU A 1 84 ? 11.174 85.355 -55.717 1.00 105.15 81 LEU A C 1
ATOM 624 O O . LEU A 1 84 ? 11.250 86.558 -55.447 1.00 107.88 81 LEU A O 1
ATOM 629 N N . SER A 1 85 ? 11.618 84.822 -56.881 1.00 103.20 82 SER A N 1
ATOM 630 C CA . SER A 1 85 ? 12.253 85.593 -57.961 1.00 108.42 82 SER A CA 1
ATOM 631 C C . SER A 1 85 ? 11.292 86.654 -58.500 1.00 118.61 82 SER A C 1
ATOM 632 O O . SER A 1 85 ? 11.739 87.716 -58.923 1.00 123.86 82 SER A O 1
ATOM 635 N N . GLU A 1 86 ? 9.976 86.374 -58.455 1.00 114.49 83 GLU A N 1
ATOM 636 C CA . GLU A 1 86 ? 8.913 87.288 -58.874 1.00 119.77 83 GLU A CA 1
ATOM 637 C C . GLU A 1 86 ? 8.760 88.442 -57.868 1.00 123.83 83 GLU A C 1
ATOM 638 O O . GLU A 1 86 ? 8.567 89.587 -58.282 1.00 129.30 83 GLU A O 1
ATOM 644 N N . ILE A 1 87 ? 8.679 88.111 -56.583 1.00 114.30 84 ILE A N 1
ATOM 645 C CA . ILE A 1 87 ? 8.537 89.126 -55.546 1.00 114.22 84 ILE A CA 1
ATOM 646 C C . ILE A 1 87 ? 9.778 89.991 -55.369 1.00 119.83 84 ILE A C 1
ATOM 647 O O . ILE A 1 87 ? 9.696 91.213 -55.285 1.00 123.56 84 ILE A O 1
ATOM 652 N N . ILE A 1 88 ? 10.928 89.332 -55.307 1.00 113.78 85 ILE A N 1
ATOM 653 C CA . ILE A 1 88 ? 12.209 90.007 -55.143 1.00 115.13 85 ILE A CA 1
ATOM 654 C C . ILE A 1 88 ? 12.617 90.821 -56.367 1.00 127.04 85 ILE A C 1
ATOM 655 O O . ILE A 1 88 ? 13.191 91.901 -56.250 1.00 129.62 85 ILE A O 1
ATOM 660 N N . ASN A 1 89 ? 12.335 90.275 -57.542 1.00 127.12 86 ASN A N 1
ATOM 661 C CA . ASN A 1 89 ? 12.728 90.909 -58.788 1.00 133.23 86 ASN A CA 1
ATOM 662 C C . ASN A 1 89 ? 14.182 90.577 -59.080 1.00 136.18 86 ASN A C 1
ATOM 663 O O . ASN A 1 89 ? 14.771 91.081 -60.032 1.00 140.47 86 ASN A O 1
ATOM 668 N N . LYS A 1 90 ? 14.748 89.710 -58.249 1.00 127.31 87 LYS A N 1
ATOM 669 C CA . LYS A 1 90 ? 16.132 89.285 -58.384 1.00 125.53 87 LYS A CA 1
ATOM 670 C C . LYS A 1 90 ? 16.173 87.801 -58.700 1.00 126.57 87 LYS A C 1
ATOM 671 O O . LYS A 1 90 ? 15.363 87.029 -58.194 1.00 122.60 87 LYS A O 1
ATOM 677 N N . PRO A 1 91 ? 17.111 87.402 -59.547 1.00 126.06 88 PRO A N 1
ATOM 678 C CA . PRO A 1 91 ? 17.210 86.002 -59.957 1.00 122.72 88 PRO A CA 1
ATOM 679 C C . PRO A 1 91 ? 17.490 85.091 -58.773 1.00 120.39 88 PRO A C 1
ATOM 680 O O . PRO A 1 91 ? 18.259 85.435 -57.878 1.00 119.55 88 PRO A O 1
ATOM 684 N N . VAL A 1 92 ? 16.845 83.932 -58.784 1.00 112.16 89 VAL A N 1
ATOM 685 C CA . VAL A 1 92 ? 16.964 82.929 -57.724 1.00 104.90 89 VAL A CA 1
ATOM 686 C C . VAL A 1 92 ? 17.306 81.569 -58.348 1.00 105.51 89 VAL A C 1
ATOM 687 O O . VAL A 1 92 ? 16.447 80.934 -58.970 1.00 105.55 89 VAL A O 1
ATOM 691 N N . LYS A 1 93 ? 18.566 81.131 -58.175 1.00 99.55 90 LYS A N 1
ATOM 692 C CA . LYS A 1 93 ? 19.040 79.827 -58.643 1.00 97.58 90 LYS A CA 1
ATOM 693 C C . LYS A 1 93 ? 18.435 78.725 -57.766 1.00 95.62 90 LYS A C 1
ATOM 694 O O . LYS A 1 93 ? 18.388 78.868 -56.545 1.00 92.33 90 LYS A O 1
ATOM 700 N N . PHE A 1 94 ? 17.963 77.642 -58.384 1.00 91.18 91 PHE A N 1
ATOM 701 C CA . PHE A 1 94 ? 17.395 76.525 -57.655 1.00 86.60 91 PHE A CA 1
ATOM 702 C C . PHE A 1 94 ? 18.386 75.363 -57.649 1.00 91.16 91 PHE A C 1
ATOM 703 O O . PHE A 1 94 ? 18.693 74.802 -58.708 1.00 92.17 91 PHE A O 1
ATOM 711 N N . ALA A 1 95 ? 18.892 75.009 -56.446 1.00 86.93 92 ALA A N 1
ATOM 712 C CA . ALA A 1 95 ? 19.891 73.956 -56.285 1.00 86.80 92 ALA A CA 1
ATOM 713 C C . ALA A 1 95 ? 19.292 72.679 -55.736 1.00 87.55 92 ALA A C 1
ATOM 714 O O . ALA A 1 95 ? 18.823 72.641 -54.595 1.00 84.79 92 ALA A O 1
ATOM 716 N N . LYS A 1 96 ? 19.319 71.628 -56.558 1.00 85.06 93 LYS A N 1
ATOM 717 C CA . LYS A 1 96 ? 18.786 70.313 -56.215 1.00 83.11 93 LYS A CA 1
ATOM 718 C C . LYS A 1 96 ? 19.899 69.390 -55.699 1.00 86.87 93 LYS A C 1
ATOM 719 O O . LYS A 1 96 ? 19.630 68.495 -54.888 1.00 83.61 93 LYS A O 1
ATOM 725 N N . ASP A 1 97 ? 21.144 69.654 -56.137 1.00 86.94 94 ASP A N 1
ATOM 726 C CA . ASP A 1 97 ? 22.379 68.955 -55.761 1.00 87.75 94 ASP A CA 1
ATOM 727 C C . ASP A 1 97 ? 23.193 69.806 -54.756 1.00 88.16 94 ASP A C 1
ATOM 728 O O . ASP A 1 97 ? 24.432 69.747 -54.728 1.00 89.88 94 ASP A O 1
ATOM 733 N N . TRP A 1 98 ? 22.480 70.593 -53.935 1.00 80.12 95 TRP A N 1
ATOM 734 C CA . TRP A 1 98 ? 23.037 71.516 -52.955 1.00 78.79 95 TRP A CA 1
ATOM 735 C C . TRP A 1 98 ? 23.877 70.854 -51.850 1.00 82.47 95 TRP A C 1
ATOM 736 O O . TRP A 1 98 ? 24.794 71.505 -51.366 1.00 83.66 95 TRP A O 1
ATOM 747 N N . LEU A 1 99 ? 23.590 69.598 -51.450 1.00 78.06 96 LEU A N 1
ATOM 748 C CA . LEU A 1 99 ? 24.368 68.927 -50.395 1.00 77.91 96 LEU A CA 1
ATOM 749 C C . LEU A 1 99 ? 25.825 68.662 -50.796 1.00 85.87 96 LEU A C 1
ATOM 750 O O . LEU A 1 99 ? 26.706 68.673 -49.933 1.00 85.33 96 LEU A O 1
ATOM 755 N N . ASP A 1 100 ? 26.053 68.291 -52.053 1.00 86.02 97 ASP A N 1
ATOM 756 C CA . ASP A 1 100 ? 27.413 68.054 -52.523 1.00 89.53 97 ASP A CA 1
ATOM 757 C C . ASP A 1 100 ? 28.234 69.336 -52.576 1.00 94.24 97 ASP A C 1
ATOM 758 O O . ASP A 1 100 ? 29.377 69.374 -52.131 1.00 96.57 97 ASP A O 1
ATOM 763 N N . GLY A 1 101 ? 27.672 70.353 -53.218 1.00 88.54 98 GLY A N 1
ATOM 764 C CA . GLY A 1 101 ? 28.278 71.668 -53.257 1.00 89.19 98 GLY A CA 1
ATOM 765 C C . GLY A 1 101 ? 27.289 72.751 -53.634 1.00 90.74 98 GLY A C 1
ATOM 766 O O . GLY A 1 101 ? 26.318 72.494 -54.340 1.00 89.96 98 GLY A O 1
ATOM 767 N N . VAL A 1 102 ? 27.550 73.973 -53.194 1.00 86.32 99 VAL A N 1
ATOM 768 C CA . VAL A 1 102 ? 26.742 75.111 -53.602 1.00 86.28 99 VAL A CA 1
ATOM 769 C C . VAL A 1 102 ? 27.661 76.206 -54.121 1.00 97.27 99 VAL A C 1
ATOM 770 O O . VAL A 1 102 ? 28.619 76.581 -53.451 1.00 98.20 99 VAL A O 1
ATOM 774 N N . ASP A 1 103 ? 27.374 76.727 -55.307 1.00 97.92 100 ASP A N 1
ATOM 775 C CA . ASP A 1 103 ? 28.192 77.800 -55.847 1.00 103.12 100 ASP A CA 1
ATOM 776 C C . ASP A 1 103 ? 27.385 79.085 -55.896 1.00 109.41 100 ASP A C 1
ATOM 777 O O . ASP A 1 103 ? 26.370 79.166 -56.583 1.00 110.02 100 ASP A O 1
ATOM 782 N N . VAL A 1 104 ? 27.849 80.091 -55.166 1.00 105.85 101 VAL A N 1
ATOM 783 C CA . VAL A 1 104 ? 27.166 81.373 -55.122 1.00 105.63 101 VAL A CA 1
ATOM 784 C C . VAL A 1 104 ? 28.161 82.519 -55.002 1.00 111.13 101 VAL A C 1
ATOM 785 O O . VAL A 1 104 ? 29.227 82.363 -54.414 1.00 110.70 101 VAL A O 1
ATOM 789 N N . LYS A 1 105 ? 27.795 83.673 -55.548 1.00 110.23 102 LYS A N 1
ATOM 790 C CA . LYS A 1 105 ? 28.640 84.860 -55.492 1.00 113.40 102 LYS A CA 1
ATOM 791 C C . LYS A 1 105 ? 27.889 86.020 -54.856 1.00 117.28 102 LYS A C 1
ATOM 792 O O . LYS A 1 105 ? 26.743 86.293 -55.212 1.00 115.40 102 LYS A O 1
ATOM 798 N N . ALA A 1 106 ? 28.529 86.704 -53.914 1.00 116.03 103 ALA A N 1
ATOM 799 C CA . ALA A 1 106 ? 27.866 87.815 -53.225 1.00 116.47 103 ALA A CA 1
ATOM 800 C C . ALA A 1 106 ? 26.887 88.537 -54.160 1.00 122.24 103 ALA A C 1
ATOM 801 O O . ALA A 1 106 ? 27.186 88.720 -55.343 1.00 125.02 103 ALA A O 1
ATOM 803 N N . GLY A 1 107 ? 25.715 88.881 -53.630 1.00 117.56 104 GLY A N 1
ATOM 804 C CA . GLY A 1 107 ? 24.655 89.553 -54.376 1.00 119.86 104 GLY A CA 1
ATOM 805 C C . GLY A 1 107 ? 23.645 88.620 -55.017 1.00 120.25 104 GLY A C 1
ATOM 806 O O . GLY A 1 107 ? 22.586 89.069 -55.467 1.00 121.03 104 GLY A O 1
ATOM 807 N N . GLU A 1 108 ? 23.966 87.317 -55.075 1.00 113.15 105 GLU A N 1
ATOM 808 C CA . GLU A 1 108 ? 23.089 86.287 -55.648 1.00 110.73 105 GLU A CA 1
ATOM 809 C C . GLU A 1 108 ? 22.304 85.552 -54.555 1.00 108.41 105 GLU A C 1
ATOM 810 O O . GLU A 1 108 ? 22.782 85.440 -53.426 1.00 104.55 105 GLU A O 1
ATOM 816 N N . ILE A 1 109 ? 21.118 85.031 -54.910 1.00 104.89 106 ILE A N 1
ATOM 817 C CA . ILE A 1 109 ? 20.239 84.250 -54.022 1.00 100.23 106 ILE A CA 1
ATOM 818 C C . ILE A 1 109 ? 20.076 82.842 -54.589 1.00 103.16 106 ILE A C 1
ATOM 819 O O . ILE A 1 109 ? 19.704 82.686 -55.754 1.00 104.81 106 ILE A O 1
ATOM 824 N N . VAL A 1 110 ? 20.319 81.824 -53.760 1.00 97.22 107 VAL A N 1
ATOM 825 C CA . VAL A 1 110 ? 20.135 80.434 -54.176 1.00 95.94 107 VAL A CA 1
ATOM 826 C C . VAL A 1 110 ? 19.130 79.745 -53.219 1.00 91.33 107 VAL A C 1
ATOM 827 O O . VAL A 1 110 ? 19.196 79.922 -52.002 1.00 86.17 107 VAL A O 1
ATOM 831 N N . MET A 1 111 ? 18.170 79.018 -53.815 1.00 87.80 108 MET A N 1
ATOM 832 C CA . MET A 1 111 ? 17.116 78.253 -53.144 1.00 84.54 108 MET A CA 1
ATOM 833 C C . MET A 1 111 ? 17.442 76.759 -53.178 1.00 82.90 108 MET A C 1
ATOM 834 O O . MET A 1 111 ? 17.441 76.155 -54.252 1.00 83.76 108 MET A O 1
ATOM 839 N N . CYS A 1 112 ? 17.723 76.163 -52.012 1.00 75.58 109 CYS A N 1
ATOM 840 C CA . CYS A 1 112 ? 17.990 74.725 -51.922 1.00 73.23 109 CYS A CA 1
ATOM 841 C C . CYS A 1 112 ? 16.692 73.948 -52.109 1.00 75.57 109 CYS A C 1
ATOM 842 O O . CYS A 1 112 ? 15.602 74.485 -51.902 1.00 75.69 109 CYS A O 1
ATOM 845 N N . GLU A 1 113 ? 16.806 72.680 -52.493 1.00 71.28 110 GLU A N 1
ATOM 846 C CA . GLU A 1 113 ? 15.654 71.794 -52.614 1.00 68.97 110 GLU A CA 1
ATOM 847 C C . GLU A 1 113 ? 15.235 71.388 -51.195 1.00 67.73 110 GLU A C 1
ATOM 848 O O . GLU A 1 113 ? 16.091 71.407 -50.301 1.00 65.29 110 GLU A O 1
ATOM 854 N N . ASN A 1 114 ? 13.999 70.931 -51.037 1.00 63.20 111 ASN A N 1
ATOM 855 C CA . ASN A 1 114 ? 13.415 70.706 -49.730 1.00 59.86 111 ASN A CA 1
ATOM 856 C C . ASN A 1 114 ? 14.308 69.836 -48.871 1.00 64.48 111 ASN A C 1
ATOM 857 O O . ASN A 1 114 ? 14.755 68.768 -49.277 1.00 66.25 111 ASN A O 1
ATOM 862 N N . VAL A 1 115 ? 14.549 70.327 -47.662 1.00 60.05 112 VAL A N 1
ATOM 863 C CA . VAL A 1 115 ? 15.413 69.684 -46.687 1.00 58.22 112 VAL A CA 1
ATOM 864 C C . VAL A 1 115 ? 14.861 68.345 -46.256 1.00 62.55 112 VAL A C 1
ATOM 865 O O . VAL A 1 115 ? 15.605 67.412 -45.979 1.00 63.75 112 VAL A O 1
ATOM 869 N N . ARG A 1 116 ? 13.544 68.274 -46.156 1.00 58.27 113 ARG A N 1
ATOM 870 C CA . ARG A 1 116 ? 12.890 67.068 -45.614 1.00 57.34 113 ARG A CA 1
ATOM 871 C C . ARG A 1 116 ? 13.105 65.801 -46.456 1.00 62.03 113 ARG A C 1
ATOM 872 O O . ARG A 1 116 ? 12.784 64.708 -45.997 1.00 61.64 113 ARG A O 1
ATOM 880 N N . PHE A 1 117 ? 13.681 65.937 -47.639 1.00 60.54 114 PHE A N 1
ATOM 881 C CA . PHE A 1 117 ? 13.988 64.813 -48.509 1.00 62.13 114 PHE A CA 1
ATOM 882 C C . PHE A 1 117 ? 15.221 64.041 -47.995 1.00 66.34 114 PHE A C 1
ATOM 883 O O . PHE A 1 117 ? 15.340 62.851 -48.257 1.00 67.71 114 PHE A O 1
ATOM 891 N N . ASN A 1 118 ? 16.129 64.725 -47.265 1.00 60.76 115 ASN A N 1
ATOM 892 C CA . ASN A 1 118 ? 17.417 64.196 -46.824 1.00 60.85 115 ASN A CA 1
ATOM 893 C C . ASN A 1 118 ? 17.384 63.307 -45.612 1.00 64.15 115 ASN A C 1
ATOM 894 O O . ASN A 1 118 ? 16.877 63.705 -44.567 1.00 63.03 115 ASN A O 1
ATOM 899 N N . SER A 1 119 ? 18.042 62.136 -45.728 1.00 62.90 116 SER A N 1
ATOM 900 C CA . SER A 1 119 ? 18.193 61.154 -44.654 1.00 63.36 116 SER A CA 1
ATOM 901 C C . SER A 1 119 ? 18.999 61.752 -43.510 1.00 66.42 116 SER A C 1
ATOM 902 O O . SER A 1 119 ? 20.131 62.190 -43.733 1.00 67.83 116 SER A O 1
ATOM 905 N N . GLY A 1 120 ? 18.412 61.753 -42.308 1.00 59.73 117 GLY A N 1
ATOM 906 C CA . GLY A 1 120 ? 19.042 62.303 -41.109 1.00 58.60 117 GLY A CA 1
ATOM 907 C C . GLY A 1 120 ? 18.550 63.683 -40.701 1.00 58.50 117 GLY A C 1
ATOM 908 O O . GLY A 1 120 ? 18.930 64.182 -39.639 1.00 56.99 117 GLY A O 1
ATOM 909 N N . GLU A 1 121 ? 17.702 64.309 -41.536 1.00 54.01 118 GLU A N 1
ATOM 910 C CA . GLU A 1 121 ? 17.148 65.640 -41.280 1.00 52.55 118 GLU A CA 1
ATOM 911 C C . GLU A 1 121 ? 16.266 65.654 -40.016 1.00 54.64 118 GLU A C 1
ATOM 912 O O . GLU A 1 121 ? 16.595 66.379 -39.093 1.00 54.85 118 GLU A O 1
ATOM 918 N N . LYS A 1 122 ? 15.194 64.837 -39.947 1.00 60.37 119 LYS A N 1
ATOM 919 C CA . LYS A 1 122 ? 14.276 64.826 -38.789 1.00 58.70 119 LYS A CA 1
ATOM 920 C C . LYS A 1 122 ? 14.941 64.493 -37.441 1.00 61.99 119 LYS A C 1
ATOM 921 O O . LYS A 1 122 ? 14.527 65.039 -36.415 1.00 61.22 119 LYS A O 1
ATOM 927 N N . LYS A 1 123 ? 15.948 63.610 -37.444 1.00 59.30 120 LYS A N 1
ATOM 928 C CA . LYS A 1 123 ? 16.690 63.188 -36.250 1.00 59.89 120 LYS A CA 1
ATOM 929 C C . LYS A 1 123 ? 17.918 64.069 -35.976 1.00 61.44 120 LYS A C 1
ATOM 930 O O . LYS A 1 123 ? 18.547 63.905 -34.928 1.00 63.13 120 LYS A O 1
ATOM 936 N N . SER A 1 124 ? 18.256 65.002 -36.896 1.00 54.33 121 SER A N 1
ATOM 937 C CA . SER A 1 124 ? 19.411 65.917 -36.802 1.00 54.10 121 SER A CA 1
ATOM 938 C C . SER A 1 124 ? 20.744 65.130 -36.686 1.00 62.14 121 SER A C 1
ATOM 939 O O . SER A 1 124 ? 21.573 65.410 -35.815 1.00 63.91 121 SER A O 1
ATOM 942 N N . THR A 1 125 ? 20.946 64.154 -37.573 1.00 59.94 122 THR A N 1
ATOM 943 C CA . THR A 1 125 ? 22.172 63.349 -37.600 1.00 62.01 122 THR A CA 1
ATOM 944 C C . THR A 1 125 ? 23.395 64.283 -37.737 1.00 66.11 122 THR A C 1
ATOM 945 O O . THR A 1 125 ? 23.324 65.293 -38.454 1.00 62.12 122 THR A O 1
ATOM 949 N N . ASP A 1 126 ? 24.485 63.972 -36.997 1.00 66.33 123 ASP A N 1
ATOM 950 C CA . ASP A 1 126 ? 25.716 64.757 -37.032 1.00 68.02 123 ASP A CA 1
ATOM 951 C C . ASP A 1 126 ? 26.331 64.659 -38.415 1.00 73.87 123 ASP A C 1
ATOM 952 O O . ASP A 1 126 ? 26.882 65.651 -38.882 1.00 73.84 123 ASP A O 1
ATOM 957 N N . ASP A 1 127 ? 26.164 63.490 -39.091 1.00 71.76 124 ASP A N 1
ATOM 958 C CA . ASP A 1 127 ? 26.602 63.232 -40.473 1.00 74.31 124 ASP A CA 1
ATOM 959 C C . ASP A 1 127 ? 26.033 64.322 -41.403 1.00 73.58 124 ASP A C 1
ATOM 960 O O . ASP A 1 127 ? 26.809 65.070 -41.989 1.00 72.72 124 ASP A O 1
ATOM 962 N N . LEU A 1 128 ? 24.689 64.439 -41.476 1.00 67.55 125 LEU A N 1
ATOM 963 C CA . LEU A 1 128 ? 23.990 65.426 -42.310 1.00 66.01 125 LEU A CA 1
ATOM 964 C C . LEU A 1 128 ? 24.204 66.870 -41.834 1.00 68.65 125 LEU A C 1
ATOM 965 O O . LEU A 1 128 ? 24.260 67.778 -42.667 1.00 69.25 125 LEU A O 1
ATOM 970 N N . SER A 1 129 ? 24.328 67.076 -40.514 1.00 62.82 126 SER A N 1
ATOM 971 C CA . SER A 1 129 ? 24.526 68.399 -39.914 1.00 61.75 126 SER A CA 1
ATOM 972 C C . SER A 1 129 ? 25.878 69.018 -40.308 1.00 66.48 126 SER A C 1
ATOM 973 O O . SER A 1 129 ? 25.941 70.224 -40.578 1.00 64.82 126 SER A O 1
ATOM 976 N N . LYS A 1 130 ? 26.937 68.182 -40.364 1.00 65.17 127 LYS A N 1
ATOM 977 C CA . LYS A 1 130 ? 28.300 68.578 -40.745 1.00 66.46 127 LYS A CA 1
ATOM 978 C C . LYS A 1 130 ? 28.361 68.885 -42.240 1.00 71.24 127 LYS A C 1
ATOM 979 O O . LYS A 1 130 ? 28.987 69.872 -42.630 1.00 72.09 127 LYS A O 1
ATOM 985 N N . LYS A 1 131 ? 27.670 68.069 -43.067 1.00 67.95 128 LYS A N 1
ATOM 986 C CA . LYS A 1 131 ? 27.578 68.262 -44.517 1.00 68.6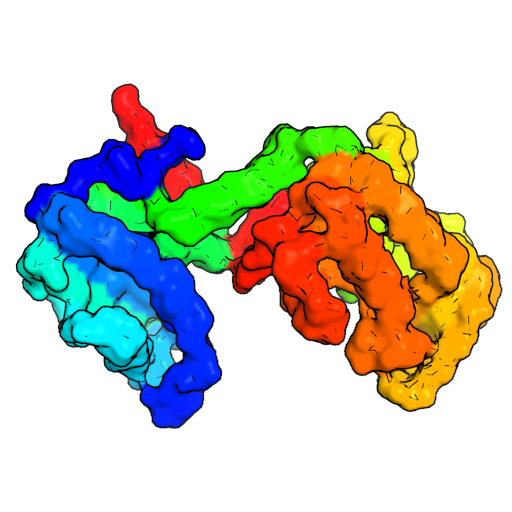5 128 LYS A CA 1
ATOM 987 C C . LYS A 1 131 ? 26.893 69.614 -44.812 1.00 70.61 128 LYS A C 1
ATOM 988 O O . LYS A 1 131 ? 27.413 70.375 -45.618 1.00 72.86 128 LYS A O 1
ATOM 994 N N . ILE A 1 132 ? 25.796 69.946 -44.105 1.00 65.03 129 ILE A N 1
ATOM 995 C CA . ILE A 1 132 ? 25.091 71.234 -44.276 1.00 64.58 129 ILE A CA 1
ATOM 996 C C . ILE A 1 132 ? 25.960 72.411 -43.788 1.00 69.70 129 ILE A C 1
ATOM 997 O O . ILE A 1 132 ? 25.982 73.451 -44.455 1.00 71.20 129 ILE A O 1
ATOM 1002 N N . ALA A 1 133 ? 26.655 72.250 -42.635 1.00 66.05 130 ALA A N 1
ATOM 1003 C CA . ALA A 1 133 ? 27.528 73.275 -42.036 1.00 67.98 130 ALA A CA 1
ATOM 1004 C C . ALA A 1 133 ? 28.710 73.603 -42.930 1.00 76.33 130 ALA A C 1
ATOM 1005 O O . ALA A 1 133 ? 29.136 74.764 -42.971 1.00 79.74 130 ALA A O 1
ATOM 1007 N N . SER A 1 134 ? 29.236 72.592 -43.660 1.00 73.08 131 SER A N 1
ATOM 1008 C CA . SER A 1 134 ? 30.381 72.760 -44.562 1.00 75.42 131 SER A CA 1
ATOM 1009 C C . SER A 1 134 ? 30.029 73.634 -45.789 1.00 82.06 131 SER A C 1
ATOM 1010 O O . SER A 1 134 ? 30.931 74.211 -46.381 1.00 86.03 131 SER A O 1
ATOM 1013 N N . LEU A 1 135 ? 28.727 73.765 -46.136 1.00 77.73 132 LEU A N 1
ATOM 1014 C CA . LEU A 1 135 ? 28.237 74.546 -47.287 1.00 78.59 132 LEU A CA 1
ATOM 1015 C C . LEU A 1 135 ? 28.332 76.090 -47.105 1.00 84.91 132 LEU A C 1
ATOM 1016 O O . LEU A 1 135 ? 28.220 76.820 -48.091 1.00 87.01 132 LEU A O 1
ATOM 1021 N N . GLY A 1 136 ? 28.505 76.571 -45.877 1.00 80.79 133 GLY A N 1
ATOM 1022 C CA . GLY A 1 136 ? 28.598 78.009 -45.636 1.00 82.55 133 GLY A CA 1
ATOM 1023 C C . GLY A 1 136 ? 29.538 78.421 -44.527 1.00 84.92 133 GLY A C 1
ATOM 1024 O O . GLY A 1 136 ? 30.279 77.590 -43.992 1.00 82.96 133 GLY A O 1
ATOM 1025 N N . ASP A 1 137 ? 29.509 79.721 -44.177 1.00 83.43 134 ASP A N 1
ATOM 1026 C CA . ASP A 1 137 ? 30.364 80.298 -43.125 1.00 85.80 134 ASP A CA 1
ATOM 1027 C C . ASP A 1 137 ? 29.544 80.728 -41.925 1.00 87.82 134 ASP A C 1
ATOM 1028 O O . ASP A 1 137 ? 30.031 80.655 -40.798 1.00 86.83 134 ASP A O 1
ATOM 1033 N N . VAL A 1 138 ? 28.305 81.191 -42.175 1.00 84.52 135 VAL A N 1
ATOM 1034 C CA . VAL A 1 138 ? 27.353 81.649 -41.153 1.00 83.16 135 VAL A CA 1
ATOM 1035 C C . VAL A 1 138 ? 26.034 80.925 -41.340 1.00 83.26 135 VAL A C 1
ATOM 1036 O O . VAL A 1 138 ? 25.632 80.662 -42.474 1.00 82.74 135 VAL A O 1
ATOM 1040 N N . PHE A 1 139 ? 25.342 80.633 -40.230 1.00 77.77 136 PHE A N 1
ATOM 1041 C CA . PHE A 1 139 ? 24.006 80.047 -40.244 1.00 72.41 136 PHE A CA 1
ATOM 1042 C C . PHE A 1 139 ? 23.021 81.049 -39.620 1.00 76.82 136 PHE A C 1
ATOM 1043 O O . PHE A 1 139 ? 23.271 81.581 -38.529 1.00 76.68 136 PHE A O 1
ATOM 1051 N N . VAL A 1 140 ? 21.915 81.286 -40.316 1.00 72.58 137 VAL A N 1
ATOM 1052 C CA . VAL A 1 140 ? 20.862 82.169 -39.837 1.00 71.52 137 VAL A CA 1
ATOM 1053 C C . VAL A 1 140 ? 19.556 81.391 -39.700 1.00 73.34 137 VAL A C 1
ATOM 1054 O O . VAL A 1 140 ? 19.125 80.732 -40.640 1.00 70.85 137 VAL A O 1
ATOM 1058 N N . MET A 1 141 ? 18.922 81.473 -38.535 1.00 70.91 138 MET A N 1
ATOM 1059 C CA . MET A 1 141 ? 17.669 80.762 -38.319 1.00 68.70 138 MET A CA 1
ATOM 1060 C C . MET A 1 141 ? 16.518 81.757 -38.327 1.00 70.73 138 MET A C 1
ATOM 1061 O O . MET A 1 141 ? 16.394 82.575 -37.423 1.00 72.20 138 MET A O 1
ATOM 1066 N N . ASP A 1 142 ? 15.677 81.678 -39.352 1.00 64.61 139 ASP A N 1
ATOM 1067 C CA . ASP A 1 142 ? 14.554 82.598 -39.504 1.00 64.94 139 ASP A CA 1
ATOM 1068 C C . ASP A 1 142 ? 13.177 81.931 -39.505 1.00 67.50 139 ASP A C 1
ATOM 1069 O O . ASP A 1 142 ? 12.187 82.561 -39.865 1.00 66.90 139 ASP A O 1
ATOM 1074 N N . ALA A 1 143 ? 13.114 80.659 -39.128 1.00 63.15 140 ALA A N 1
ATOM 1075 C CA . ALA A 1 143 ? 11.870 79.894 -39.221 1.00 60.89 140 ALA A CA 1
ATOM 1076 C C . ALA A 1 143 ? 11.378 79.475 -37.841 1.00 62.60 140 ALA A C 1
ATOM 1077 O O . ALA A 1 143 ? 11.644 78.352 -37.411 1.00 60.70 140 ALA A O 1
ATOM 1079 N N . PHE A 1 144 ? 10.654 80.366 -37.147 1.00 60.39 141 PHE A N 1
ATOM 1080 C CA . PHE A 1 144 ? 10.150 80.102 -35.795 1.00 59.05 141 PHE A CA 1
ATOM 1081 C C . PHE A 1 144 ? 9.211 78.894 -35.735 1.00 58.59 141 PHE A C 1
ATOM 1082 O O . PHE A 1 144 ? 9.326 78.082 -34.813 1.00 58.15 141 PHE A O 1
ATOM 1090 N N . ALA A 1 145 ? 8.305 78.769 -36.697 1.00 54.38 142 ALA A N 1
ATOM 1091 C CA . ALA A 1 145 ? 7.323 77.669 -36.747 1.00 52.66 142 ALA A CA 1
ATOM 1092 C C . ALA A 1 145 ? 7.982 76.274 -36.683 1.00 56.86 142 ALA A C 1
ATOM 1093 O O . ALA A 1 145 ? 7.290 75.308 -36.386 1.00 57.77 142 ALA A O 1
ATOM 1095 N N . THR A 1 146 ? 9.307 76.184 -36.883 1.00 53.14 143 THR A N 1
ATOM 1096 C CA . THR A 1 146 ? 10.070 74.933 -36.821 1.00 53.07 143 THR A CA 1
ATOM 1097 C C . THR A 1 146 ? 11.131 74.953 -35.710 1.00 56.79 143 THR A C 1
ATOM 1098 O O . THR A 1 146 ? 11.921 74.009 -35.622 1.00 58.05 143 THR A O 1
ATOM 1102 N N . ALA A 1 147 ? 1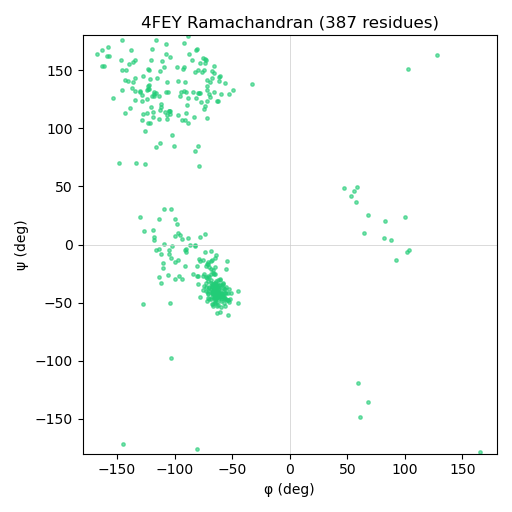1.190 76.020 -34.901 1.00 53.38 144 ALA A N 1
ATOM 1103 C CA . ALA A 1 147 ? 12.196 76.165 -33.831 1.00 53.27 144 ALA A CA 1
ATOM 1104 C C . ALA A 1 147 ? 12.007 75.169 -32.663 1.00 56.63 144 ALA A C 1
ATOM 1105 O O . ALA A 1 147 ? 12.925 75.000 -31.854 1.00 59.79 144 ALA A O 1
ATOM 1107 N N . HIS A 1 148 ? 10.842 74.511 -32.575 1.00 50.01 145 HIS A N 1
ATOM 1108 C CA . HIS A 1 148 ? 10.538 73.542 -31.499 1.00 48.50 145 HIS A CA 1
ATOM 1109 C C . HIS A 1 148 ? 11.029 72.123 -31.854 1.00 52.64 145 HIS A C 1
ATOM 1110 O O . HIS A 1 148 ? 10.922 71.217 -31.031 1.00 52.55 145 HIS A O 1
ATOM 1117 N N . ARG A 1 149 ? 11.637 71.963 -33.044 1.00 50.90 146 ARG A N 1
ATOM 1118 C CA . ARG A 1 149 ? 12.153 70.695 -33.555 1.00 51.62 146 ARG A CA 1
ATOM 1119 C C . ARG A 1 149 ? 13.667 70.744 -33.784 1.00 55.53 146 ARG A C 1
ATOM 1120 O O . ARG A 1 149 ? 14.180 71.668 -34.424 1.00 54.09 146 ARG A O 1
ATOM 1128 N N . ALA A 1 150 ? 14.391 69.758 -33.246 1.00 53.29 147 ALA A N 1
ATOM 1129 C CA . ALA A 1 150 ? 15.838 69.688 -33.465 1.00 53.60 147 ALA A CA 1
ATOM 1130 C C . ALA A 1 150 ? 16.066 68.832 -34.708 1.00 56.24 147 ALA A C 1
ATOM 1131 O O . ALA A 1 150 ? 15.845 67.613 -34.695 1.00 57.00 147 ALA A O 1
ATOM 1133 N N . GLN A 1 151 ? 16.442 69.498 -35.795 1.00 52.02 148 GLN A N 1
ATOM 1134 C CA . GLN A 1 151 ? 16.625 68.879 -37.103 1.00 50.66 148 GLN A CA 1
ATOM 1135 C C . GLN A 1 151 ? 17.916 69.402 -37.733 1.00 57.78 148 GLN A C 1
ATOM 1136 O O . GLN A 1 151 ? 18.389 70.468 -37.362 1.00 58.56 148 GLN A O 1
ATOM 1142 N N . ALA A 1 152 ? 18.502 68.653 -38.663 1.00 55.75 149 ALA A N 1
ATOM 1143 C CA . ALA A 1 152 ? 19.798 69.059 -39.240 1.00 56.64 149 ALA A CA 1
ATOM 1144 C C . ALA A 1 152 ? 19.821 70.501 -39.746 1.00 59.44 149 ALA A C 1
ATOM 1145 O O . ALA A 1 152 ? 20.784 71.195 -39.465 1.00 61.42 149 ALA A O 1
ATOM 1147 N N . SER A 1 153 ? 18.758 70.972 -40.420 1.00 54.79 150 SER A N 1
ATOM 1148 C CA . SER A 1 153 ? 18.714 72.326 -41.005 1.00 54.42 150 SER A CA 1
ATOM 1149 C C . SER A 1 153 ? 18.134 73.395 -40.062 1.00 57.25 150 SER A C 1
ATOM 1150 O O . SER A 1 153 ? 18.121 74.560 -40.423 1.00 57.89 150 SER A O 1
ATOM 1153 N N . THR A 1 154 ? 17.651 72.993 -38.893 1.00 53.47 151 THR A N 1
ATOM 1154 C CA . THR A 1 154 ? 17.175 73.956 -37.912 1.00 53.15 151 THR A CA 1
ATOM 1155 C C . THR A 1 154 ? 18.042 73.969 -36.656 1.00 58.70 151 THR A C 1
ATOM 1156 O O . THR A 1 154 ? 18.130 74.978 -35.966 1.00 58.72 151 THR A O 1
ATOM 1160 N N . TYR A 1 155 ? 18.661 72.833 -36.355 1.00 55.95 152 TYR A N 1
ATOM 1161 C CA . TYR A 1 155 ? 19.438 72.682 -35.131 1.00 56.90 152 TYR A CA 1
ATOM 1162 C C . TYR A 1 155 ? 20.873 72.180 -35.311 1.00 61.65 152 TYR A C 1
ATOM 1163 O O . TYR A 1 155 ? 21.815 72.778 -34.800 1.00 60.65 152 TYR A O 1
ATOM 1172 N N . GLY A 1 156 ? 21.030 71.074 -36.033 1.00 59.39 153 GLY A N 1
ATOM 1173 C CA . GLY A 1 156 ? 22.327 70.439 -36.191 1.00 60.01 153 GLY A CA 1
ATOM 1174 C C . GLY A 1 156 ? 23.386 71.261 -36.893 1.00 66.96 153 GLY A C 1
ATOM 1175 O O . GLY A 1 156 ? 24.533 71.299 -36.460 1.00 70.02 153 GLY A O 1
ATOM 1176 N N . VAL A 1 157 ? 23.001 71.933 -37.968 1.00 62.27 154 VAL A N 1
ATOM 1177 C CA . VAL A 1 157 ? 23.935 72.814 -38.701 1.00 63.57 154 VAL A CA 1
ATOM 1178 C C . VAL A 1 157 ? 24.616 73.849 -37.730 1.00 67.78 154 VAL A C 1
ATOM 1179 O O . VAL A 1 157 ? 25.794 74.141 -37.900 1.00 70.02 154 VAL A O 1
ATOM 1183 N N . ALA A 1 158 ? 23.866 74.382 -36.742 1.00 64.29 155 ALA A N 1
ATOM 1184 C CA . ALA A 1 158 ? 24.338 75.406 -35.781 1.00 67.47 155 ALA A CA 1
ATOM 1185 C C . ALA A 1 158 ? 25.437 74.883 -34.836 1.00 74.46 155 ALA A C 1
ATOM 1186 O O . ALA A 1 158 ? 26.203 75.669 -34.308 1.00 76.49 155 ALA A O 1
ATOM 1188 N N . LYS A 1 159 ? 25.520 73.559 -34.648 1.00 73.02 156 LYS A N 1
ATOM 1189 C CA .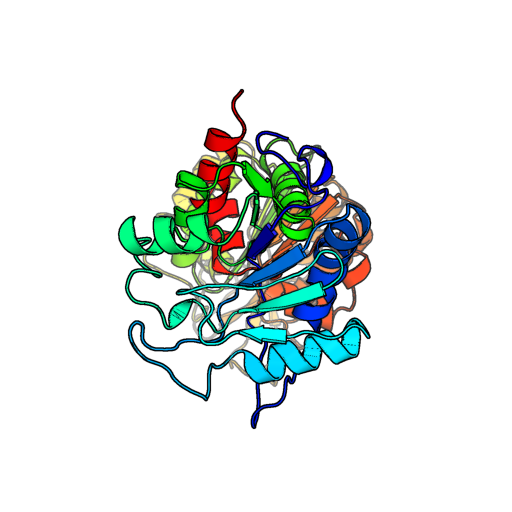 LYS A 1 159 ? 26.539 72.903 -33.817 1.00 75.51 156 LYS A CA 1
ATOM 1190 C C . LYS A 1 159 ? 27.934 72.965 -34.453 1.00 81.33 156 LYS A C 1
ATOM 1191 O O . LYS A 1 159 ? 28.932 73.083 -33.725 1.00 84.81 156 LYS A O 1
ATOM 1197 N N . TYR A 1 160 ? 28.001 72.830 -35.804 1.00 74.72 157 TYR A N 1
ATOM 1198 C CA . TYR A 1 160 ? 29.250 72.695 -36.543 1.00 76.77 157 TYR A CA 1
ATOM 1199 C C . TYR A 1 160 ? 29.628 73.902 -37.409 1.00 82.04 157 TYR A C 1
ATOM 1200 O O . TYR A 1 160 ? 30.815 74.051 -37.706 1.00 82.97 157 TYR A O 1
ATOM 1209 N N . ILE A 1 161 ? 28.693 74.777 -37.761 1.00 77.36 158 ILE A N 1
ATOM 1210 C CA . ILE A 1 161 ? 29.020 75.980 -38.536 1.00 78.15 158 ILE A CA 1
ATOM 1211 C C . ILE A 1 161 ? 29.908 76.920 -37.709 1.00 83.81 158 ILE A C 1
ATOM 1212 O O . ILE A 1 161 ? 29.766 76.958 -36.490 1.00 83.28 158 ILE A O 1
ATOM 1217 N N . PRO A 1 162 ? 30.826 77.670 -38.331 1.00 83.55 159 PRO A N 1
ATOM 1218 C CA . PRO A 1 162 ? 31.648 78.580 -37.516 1.00 87.23 159 PRO A CA 1
ATOM 1219 C C . PRO A 1 162 ? 30.806 79.656 -36.807 1.00 90.73 159 PRO A C 1
ATOM 1220 O O . PRO A 1 162 ? 31.071 79.909 -35.636 1.00 92.83 159 PRO A O 1
ATOM 1224 N N . VAL A 1 163 ? 29.773 80.252 -37.473 1.00 84.14 160 VAL A N 1
ATOM 1225 C CA . VAL A 1 163 ? 28.949 81.317 -36.8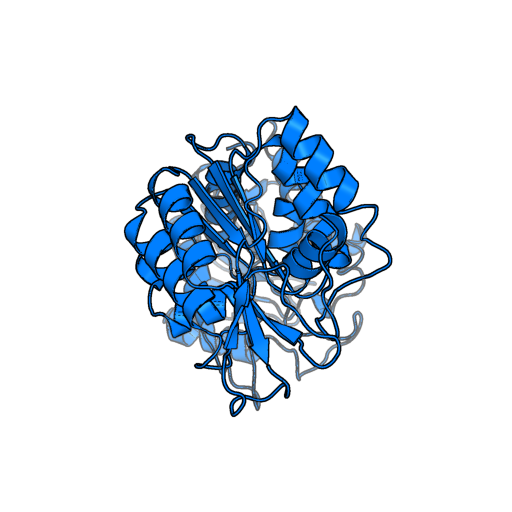63 1.00 84.84 160 VAL A CA 1
ATOM 1226 C C . VAL A 1 163 ? 27.423 81.021 -36.967 1.00 86.53 160 VAL A C 1
ATOM 1227 O O . VAL A 1 163 ? 26.891 80.865 -38.066 1.00 85.15 160 VAL A O 1
ATOM 1231 N N . ALA A 1 164 ? 26.716 80.988 -35.821 1.00 82.10 161 ALA A N 1
ATOM 1232 C CA . ALA A 1 164 ? 25.252 80.761 -35.784 1.00 77.05 161 ALA A CA 1
ATOM 1233 C C . ALA A 1 164 ? 24.521 81.983 -35.183 1.00 80.73 161 ALA A C 1
ATOM 1234 O O . ALA A 1 164 ? 24.938 82.491 -34.136 1.00 82.24 161 ALA A O 1
ATOM 1236 N N . CYS A 1 165 ? 23.460 82.472 -35.864 1.00 75.32 162 CYS A N 1
ATOM 1237 C CA . CYS A 1 165 ? 22.682 83.631 -35.390 1.00 76.78 162 CYS A CA 1
ATOM 1238 C C . CYS A 1 165 ? 21.193 83.475 -35.748 1.00 75.93 162 CYS A C 1
ATOM 1239 O O . CYS A 1 165 ? 20.831 82.533 -36.440 1.00 71.27 162 CYS A O 1
ATOM 1242 N N . ALA A 1 166 ? 20.353 84.425 -35.297 1.00 74.49 163 ALA A N 1
ATOM 1243 C CA . ALA A 1 166 ? 18.913 84.470 -35.558 1.00 72.12 163 ALA A CA 1
ATOM 1244 C C . ALA A 1 166 ? 18.578 85.566 -36.571 1.00 78.98 163 ALA A C 1
ATOM 1245 O O . ALA A 1 166 ? 19.143 86.647 -36.494 1.00 82.24 163 ALA A O 1
ATOM 1247 N N . GLY A 1 167 ? 17.648 85.281 -37.482 1.00 74.83 164 GLY A N 1
ATOM 1248 C CA . GLY A 1 167 ? 17.191 86.226 -38.502 1.00 77.16 164 GLY A CA 1
ATOM 1249 C C . GLY A 1 167 ? 16.165 87.232 -38.010 1.00 82.46 164 GLY A C 1
ATOM 1250 O O . GLY A 1 167 ? 15.811 87.236 -36.824 1.00 80.38 164 GLY A O 1
ATOM 1251 N N . ILE A 1 168 ? 15.643 88.070 -38.934 1.00 81.26 165 ILE A N 1
ATOM 1252 C CA . ILE A 1 168 ? 14.698 89.137 -38.593 1.00 82.66 165 ILE A CA 1
ATOM 1253 C C . ILE A 1 168 ? 13.414 88.582 -37.963 1.00 83.89 165 ILE A C 1
ATOM 1254 O O . ILE A 1 168 ? 13.115 88.971 -36.830 1.00 83.56 165 ILE A O 1
ATOM 1259 N N . LEU A 1 169 ? 12.679 87.681 -38.662 1.00 78.68 166 LEU A N 1
ATOM 1260 C CA . LEU A 1 169 ? 11.408 87.121 -38.181 1.00 75.11 166 LEU A CA 1
ATOM 1261 C C . LEU A 1 169 ? 11.533 86.420 -36.827 1.00 74.36 166 LEU A C 1
ATOM 1262 O O . LEU A 1 169 ? 10.690 86.656 -35.964 1.00 73.26 166 LEU A O 1
ATOM 1267 N N . LEU A 1 170 ? 12.571 85.579 -36.637 1.00 69.74 167 LEU A N 1
ATOM 1268 C CA . LEU A 1 170 ? 12.797 84.834 -35.390 1.00 67.67 167 LEU A CA 1
ATOM 1269 C C . LEU A 1 170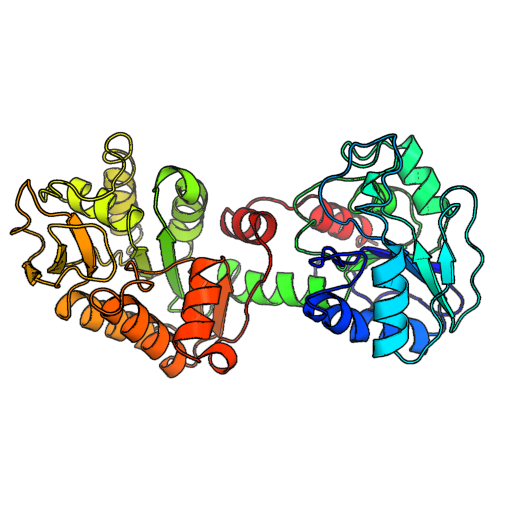 ? 13.088 85.788 -34.184 1.00 73.39 167 LEU A C 1
ATOM 1270 O O . LEU A 1 170 ? 12.504 85.614 -33.110 1.00 71.29 167 LEU A O 1
ATOM 1275 N N . THR A 1 171 ? 13.972 86.776 -34.371 1.00 73.90 168 THR A N 1
ATOM 1276 C CA . THR A 1 171 ? 14.302 87.775 -33.338 1.00 77.79 168 THR A CA 1
ATOM 1277 C C . THR A 1 171 ? 13.015 88.505 -32.868 1.00 81.86 168 THR A C 1
ATOM 1278 O O . THR A 1 171 ? 12.803 88.623 -31.664 1.00 82.51 168 THR A O 1
ATOM 1282 N N . ASN A 1 172 ? 12.150 88.936 -33.815 1.00 77.10 169 ASN A N 1
ATOM 1283 C CA . ASN A 1 172 ? 10.899 89.650 -33.530 1.00 76.58 169 ASN A CA 1
ATOM 1284 C C . ASN A 1 172 ? 9.877 88.786 -32.806 1.00 76.86 169 ASN A C 1
ATOM 1285 O O . ASN A 1 172 ? 9.194 89.284 -31.914 1.00 77.36 169 ASN A O 1
ATOM 1290 N N . GLU A 1 173 ? 9.765 87.501 -33.200 1.00 69.63 170 GLU A N 1
ATOM 1291 C CA . GLU A 1 173 ? 8.828 86.550 -32.617 1.00 65.23 170 GLU A CA 1
ATOM 1292 C C . GLU A 1 173 ? 9.184 86.294 -31.164 1.00 67.96 170 GLU A C 1
ATOM 1293 O O . GLU A 1 173 ? 8.304 86.424 -30.315 1.00 67.41 170 GLU A O 1
ATOM 1299 N N . ILE A 1 174 ? 10.468 85.969 -30.875 1.00 65.42 171 ILE A N 1
ATOM 1300 C CA . ILE A 1 174 ? 10.976 85.714 -29.513 1.00 65.38 171 ILE A CA 1
ATOM 1301 C C . ILE A 1 174 ? 10.796 86.974 -28.658 1.00 73.04 171 ILE A C 1
ATOM 1302 O O . ILE A 1 174 ? 10.358 86.856 -27.518 1.00 73.41 171 ILE A O 1
ATOM 1307 N N . GLN A 1 175 ? 11.087 88.167 -29.228 1.00 73.22 172 GLN A N 1
ATOM 1308 C CA . GLN A 1 175 ? 10.955 89.462 -28.548 1.00 76.97 172 GLN A CA 1
ATOM 1309 C C . GLN A 1 175 ? 9.508 89.775 -28.188 1.00 79.99 172 GLN A C 1
ATOM 1310 O O . GLN A 1 175 ? 9.261 90.211 -27.063 1.00 81.13 172 GLN A O 1
ATOM 1316 N N . ALA A 1 176 ? 8.556 89.555 -29.122 1.00 74.16 173 ALA A N 1
ATOM 1317 C CA . ALA A 1 176 ? 7.139 89.821 -28.851 1.00 72.52 173 ALA A CA 1
ATOM 1318 C C . ALA A 1 176 ? 6.589 88.843 -27.804 1.00 71.99 173 ALA A C 1
ATOM 1319 O O . ALA A 1 176 ? 5.832 89.238 -26.930 1.00 70.34 173 ALA A O 1
ATOM 1321 N N . LEU A 1 177 ? 6.997 87.574 -27.883 1.00 67.46 174 LEU A N 1
ATOM 1322 C CA . LEU A 1 177 ? 6.520 86.558 -26.952 1.00 64.31 174 LEU A CA 1
ATOM 1323 C C . LEU A 1 177 ? 7.107 86.786 -25.555 1.00 69.90 174 LEU A C 1
ATOM 1324 O O . LEU A 1 177 ? 6.376 86.678 -24.572 1.00 68.11 174 LEU A O 1
ATOM 1329 N N . GLU A 1 178 ? 8.407 87.133 -25.476 1.00 69.63 175 GLU A N 1
ATOM 1330 C CA . GLU A 1 178 ? 9.085 87.380 -24.198 1.00 73.05 175 GLU A CA 1
ATOM 1331 C C . GLU A 1 178 ? 8.612 88.656 -23.527 1.00 79.56 175 GLU A C 1
ATOM 1332 O O . GLU A 1 178 ? 8.602 88.709 -22.298 1.00 81.73 175 GLU A O 1
ATOM 1338 N N . LYS A 1 179 ? 8.147 89.649 -24.305 1.00 76.20 176 LYS A N 1
ATOM 1339 C CA . LYS A 1 179 ? 7.593 90.896 -23.758 1.00 78.16 176 LYS A CA 1
ATOM 1340 C C . LYS A 1 179 ? 6.236 90.606 -23.077 1.00 81.43 176 LYS A C 1
ATOM 1341 O O . LYS A 1 179 ? 5.774 91.397 -22.261 1.00 84.05 176 LYS A O 1
ATOM 1347 N N . ALA A 1 180 ? 5.615 89.468 -23.409 1.00 72.72 177 ALA A N 1
ATOM 1348 C CA . ALA A 1 180 ? 4.344 89.069 -22.840 1.00 70.35 177 ALA A CA 1
ATOM 1349 C C . ALA A 1 180 ? 4.514 88.032 -21.710 1.00 73.84 177 ALA A C 1
ATOM 1350 O O . ALA A 1 180 ? 3.680 87.969 -20.810 1.00 72.75 177 ALA A O 1
ATOM 1352 N N . LEU A 1 181 ? 5.557 87.213 -21.791 1.00 71.15 178 LEU A N 1
ATOM 1353 C CA . LEU A 1 181 ? 5.757 86.171 -20.792 1.00 70.05 178 LEU A CA 1
ATOM 1354 C C . LEU A 1 181 ? 6.835 86.406 -19.730 1.00 77.29 178 LEU A C 1
ATOM 1355 O O . LEU A 1 181 ? 6.581 86.209 -18.547 1.00 77.20 178 LEU A O 1
ATOM 1360 N N . LYS A 1 182 ? 8.048 86.765 -20.141 1.00 77.67 179 LYS A N 1
ATOM 1361 C CA . LYS A 1 182 ? 9.115 86.970 -19.162 1.00 81.73 179 LYS A CA 1
ATOM 1362 C C . LYS A 1 182 ? 8.919 88.131 -18.186 1.00 88.33 179 LYS A C 1
ATOM 1363 O O . LYS A 1 182 ? 9.081 87.961 -16.982 1.00 89.95 179 LYS A O 1
ATOM 1369 N N . SER A 1 183 ? 8.549 89.300 -18.697 1.00 85.19 180 SER A N 1
ATOM 1370 C CA . SER A 1 183 ? 8.327 90.467 -17.843 1.00 87.68 180 SER A CA 1
ATOM 1371 C C . SER A 1 183 ? 7.250 91.405 -18.374 1.00 89.39 180 SER A C 1
ATOM 1372 O O . SER A 1 183 ? 7.551 92.504 -18.833 1.00 92.44 180 SER A O 1
ATOM 1375 N N . PRO A 1 184 ? 6.000 90.970 -18.322 1.00 78.51 181 PRO A N 1
ATOM 1376 C CA . PRO A 1 184 ? 4.901 91.794 -18.819 1.00 75.67 181 PRO A CA 1
ATOM 1377 C C . PRO A 1 184 ? 4.588 92.990 -17.924 1.00 81.69 181 PRO A C 1
ATOM 1378 O O . PRO A 1 184 ? 4.617 92.866 -16.703 1.00 82.51 181 PRO A O 1
ATOM 1382 N N . LYS A 1 185 ? 4.274 94.126 -18.537 1.00 77.19 182 LYS A N 1
ATOM 1383 C CA . LYS A 1 185 ? 3.788 95.288 -17.814 1.00 78.15 182 LYS A CA 1
ATOM 1384 C C . LYS A 1 185 ? 2.386 94.912 -17.319 1.00 79.06 182 LYS A C 1
ATOM 1385 O O . LYS A 1 185 ? 1.588 94.381 -18.080 1.00 74.46 182 LYS A O 1
ATOM 1391 N N . LYS A 1 186 ? 2.158 95.067 -16.014 1.00 79.09 183 LYS A N 1
ATOM 1392 C CA . LYS A 1 186 ? 0.931 94.707 -15.302 1.00 77.09 183 LYS A CA 1
ATOM 1393 C C . LYS A 1 186 ? -0.167 95.764 -15.412 1.00 81.14 183 LYS A C 1
ATOM 1394 O O . LYS A 1 186 ? 0.156 96.954 -15.472 1.00 82.72 183 LYS A O 1
ATOM 1400 N N . PRO A 1 187 ? -1.435 95.360 -15.403 1.00 76.28 184 PRO A N 1
ATOM 1401 C CA . PRO A 1 187 ? -1.844 93.956 -15.280 1.00 73.70 184 PRO A CA 1
ATOM 1402 C C . PRO A 1 187 ? -1.623 93.110 -16.532 1.00 77.69 184 PRO A C 1
ATOM 1403 O O . PRO A 1 187 ? -1.574 93.631 -17.643 1.00 77.51 184 PRO A O 1
ATOM 1407 N N . MET A 1 188 ? -1.498 91.802 -16.332 1.00 73.54 185 MET A N 1
ATOM 1408 C CA . MET A 1 188 ? -1.315 90.853 -17.420 1.00 70.61 185 MET A CA 1
ATOM 1409 C C . MET A 1 188 ? -2.533 89.944 -17.532 1.00 66.92 185 MET A C 1
ATOM 1410 O O . MET A 1 188 ? -2.955 89.343 -16.551 1.00 63.68 185 MET A O 1
ATOM 1415 N N . ALA A 1 189 ? -3.093 89.851 -18.733 1.00 62.69 186 ALA A N 1
ATOM 1416 C CA . ALA A 1 189 ? -4.260 89.008 -18.973 1.00 60.53 186 ALA A CA 1
ATOM 1417 C C . ALA A 1 189 ? -4.010 87.979 -20.070 1.00 61.02 186 ALA A C 1
ATOM 1418 O O . ALA A 1 189 ? -3.484 88.310 -21.126 1.00 61.13 186 ALA A O 1
ATOM 1420 N N . ALA A 1 190 ? -4.390 86.732 -19.814 1.00 55.66 187 ALA A N 1
ATOM 1421 C CA . ALA A 1 190 ? -4.250 85.675 -20.816 1.00 53.98 187 ALA A CA 1
ATOM 1422 C C . ALA A 1 190 ? -5.624 85.082 -21.092 1.00 57.60 187 ALA A C 1
ATOM 1423 O O . ALA A 1 190 ? -6.466 85.020 -20.187 1.00 57.58 187 ALA A O 1
ATOM 1425 N N . ILE A 1 191 ? -5.868 84.751 -22.363 1.00 53.30 188 ILE A N 1
ATOM 1426 C CA . ILE A 1 191 ? -7.105 84.156 -22.881 1.00 52.78 188 ILE A CA 1
ATOM 1427 C C . ILE A 1 191 ? -6.752 82.813 -23.479 1.00 54.15 188 ILE A C 1
ATOM 1428 O O . ILE A 1 191 ? -5.989 82.752 -24.442 1.00 51.21 188 ILE A O 1
ATOM 1433 N N . VAL A 1 192 ? -7.256 81.739 -22.871 1.00 51.55 189 VAL A N 1
ATOM 1434 C CA . VAL A 1 192 ? -6.978 80.366 -23.308 1.00 49.33 189 VAL A CA 1
ATOM 1435 C C . VAL A 1 192 ? -8.307 79.698 -23.628 1.00 53.56 189 VAL A C 1
ATOM 1436 O O . VAL A 1 192 ? -9.072 79.337 -22.720 1.00 52.36 189 VAL A O 1
ATOM 1440 N N . GLY A 1 193 ? -8.561 79.570 -24.917 1.00 50.23 190 GLY A N 1
ATOM 1441 C CA . GLY A 1 193 ? -9.786 78.993 -25.439 1.00 52.54 190 GLY A CA 1
ATOM 1442 C C . GLY A 1 193 ? -9.511 77.826 -26.355 1.00 59.18 190 GLY A C 1
ATOM 1443 O O . GLY A 1 193 ? -8.468 77.779 -27.005 1.00 58.65 190 GLY A O 1
ATOM 1444 N N . GLY A 1 194 ? -10.453 76.897 -26.402 1.00 57.63 191 GLY A N 1
ATOM 1445 C CA . GLY A 1 194 ? -10.339 75.685 -27.201 1.00 56.99 191 GLY A CA 1
ATOM 1446 C C . GLY A 1 194 ? -11.345 74.616 -26.829 1.00 60.64 191 GLY A C 1
ATOM 1447 O O . GLY A 1 194 ? -12.163 74.805 -25.912 1.00 61.26 191 GLY A O 1
ATOM 1448 N N . SER A 1 195 ? -11.267 73.462 -27.512 1.00 55.23 192 SER A N 1
ATOM 1449 C CA . SER A 1 195 ? -12.231 72.395 -27.294 1.00 56.22 192 SER A CA 1
ATOM 1450 C C . SER A 1 195 ? -11.936 71.532 -26.058 1.00 60.04 192 SER A C 1
ATOM 1451 O O . SER A 1 195 ? -12.872 70.956 -25.497 1.00 61.90 192 SER A O 1
ATOM 1454 N N . LYS A 1 196 ? -10.666 71.427 -25.643 1.00 54.09 193 LYS A N 1
ATOM 1455 C CA . LYS A 1 196 ? -10.279 70.543 -24.543 1.00 54.92 193 LYS A CA 1
ATOM 1456 C C . LYS A 1 196 ? -9.311 71.169 -23.555 1.00 59.37 193 LYS A C 1
ATOM 1457 O O . LYS A 1 196 ? -8.343 71.795 -23.980 1.00 57.71 193 LYS A O 1
ATOM 1463 N N . VAL A 1 197 ? -9.513 70.915 -22.243 1.00 56.94 194 VAL A N 1
ATOM 1464 C CA . VAL A 1 197 ? -8.563 71.323 -21.198 1.00 57.13 194 VAL A CA 1
ATOM 1465 C C . VAL A 1 197 ? -7.257 70.524 -21.408 1.00 60.49 194 VAL A C 1
ATOM 1466 O O . VAL A 1 197 ? -6.173 71.078 -21.241 1.00 60.92 194 VAL A O 1
ATOM 1470 N N . SER A 1 198 ? -7.376 69.242 -21.812 1.00 55.79 195 SER A N 1
ATOM 1471 C CA . SER A 1 198 ? -6.251 68.340 -21.973 1.00 56.11 195 SER A CA 1
ATOM 1472 C C . SER A 1 198 ? -5.177 68.900 -22.900 1.00 57.60 195 SER A C 1
ATOM 1473 O O . SER A 1 198 ? -4.015 68.924 -22.508 1.00 57.32 195 SER A O 1
ATOM 1476 N N . THR A 1 199 ? -5.561 69.407 -24.069 1.00 53.31 196 THR A N 1
ATOM 1477 C CA . THR A 1 199 ? -4.613 69.917 -25.060 1.00 52.14 196 THR A CA 1
ATOM 1478 C C . THR A 1 199 ? -3.960 71.238 -24.629 1.00 57.33 196 THR A C 1
ATOM 1479 O O . THR A 1 199 ? -2.907 71.574 -25.172 1.00 57.85 196 THR A O 1
ATOM 1483 N N . LYS A 1 200 ? -4.532 71.948 -23.625 1.00 54.18 197 LYS A N 1
ATOM 1484 C CA . LYS A 1 200 ? -4.017 73.246 -23.144 1.00 53.06 197 LYS A CA 1
ATOM 1485 C C . LYS A 1 200 ? -3.572 73.224 -21.678 1.00 56.08 197 LYS A C 1
ATOM 1486 O O . LYS A 1 200 ? -3.231 74.283 -21.126 1.00 56.94 197 LYS A O 1
ATOM 1492 N N . LEU A 1 201 ? -3.561 72.042 -21.045 1.00 51.72 198 LEU A N 1
ATOM 1493 C CA . LEU A 1 201 ? -3.195 71.925 -19.627 1.00 52.94 198 LEU A CA 1
ATOM 1494 C C . LEU A 1 201 ? -1.829 72.550 -19.311 1.00 56.18 198 LEU A C 1
ATOM 1495 O O . LEU A 1 201 ? -1.726 73.330 -18.363 1.00 57.22 198 LEU A O 1
ATOM 1500 N N . SER A 1 202 ? -0.806 72.245 -20.117 1.00 51.38 199 SER A N 1
ATOM 1501 C CA . SER A 1 202 ? 0.535 72.798 -19.926 1.00 51.91 199 SER A CA 1
ATOM 1502 C C . SER A 1 202 ? 0.570 74.329 -20.106 1.00 55.61 199 SER A C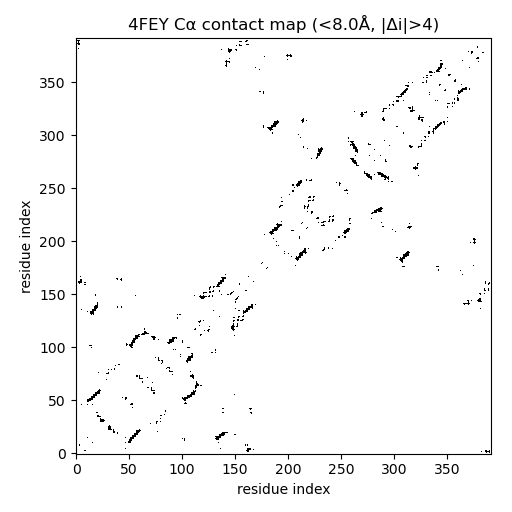 1
ATOM 1503 O O . SER A 1 202 ? 1.372 74.991 -19.463 1.00 55.50 199 SER A O 1
ATOM 1506 N N . VAL A 1 203 ? -0.296 74.882 -20.966 1.00 52.30 200 VAL A N 1
ATOM 1507 C CA . VAL A 1 203 ? -0.378 76.330 -21.175 1.00 52.46 200 VAL A CA 1
ATOM 1508 C C . VAL A 1 203 ? -0.990 76.935 -19.927 1.00 58.59 200 VAL A C 1
ATOM 1509 O O . VAL A 1 203 ? -0.436 77.893 -19.396 1.00 59.60 200 VAL A O 1
ATOM 1513 N N . LEU A 1 204 ? -2.087 76.316 -19.418 1.00 55.51 201 LEU A N 1
ATOM 1514 C CA . LEU A 1 204 ? -2.824 76.753 -18.223 1.00 55.89 201 LEU A CA 1
ATOM 1515 C C . LEU A 1 204 ? -1.940 76.757 -16.995 1.00 63.08 201 LEU A C 1
ATOM 1516 O O . LEU A 1 204 ? -1.948 77.756 -16.289 1.00 64.73 201 LEU A O 1
ATOM 1521 N N . ASN A 1 205 ? -1.137 75.697 -16.765 1.00 60.82 202 ASN A N 1
ATOM 1522 C CA . ASN A 1 205 ? -0.236 75.621 -15.594 1.00 62.00 202 ASN A CA 1
ATOM 1523 C C . ASN A 1 205 ? 0.928 76.614 -15.696 1.00 65.59 202 ASN A C 1
ATOM 1524 O O . ASN A 1 205 ? 1.307 77.189 -14.674 1.00 67.35 202 ASN A O 1
ATOM 1529 N N . ASN A 1 206 ? 1.474 76.845 -16.913 1.00 59.04 203 ASN A N 1
ATOM 1530 C CA . ASN A 1 206 ? 2.580 77.801 -17.078 1.00 59.25 203 ASN A CA 1
ATOM 1531 C C . ASN A 1 206 ? 2.094 79.261 -16.899 1.00 60.47 203 ASN A C 1
ATOM 1532 O O . ASN A 1 206 ? 2.759 80.034 -16.225 1.00 59.21 203 ASN A O 1
ATOM 1537 N N . LEU A 1 207 ? 0.938 79.628 -17.467 1.00 56.53 204 LEU A N 1
ATOM 1538 C CA . LEU A 1 207 ? 0.444 81.014 -17.326 1.00 56.97 204 LEU A CA 1
ATOM 1539 C C . LEU A 1 207 ? -0.094 81.356 -15.917 1.00 64.57 204 LEU A C 1
ATOM 1540 O O . LEU A 1 207 ? -0.041 82.520 -15.523 1.00 64.09 204 LEU A O 1
ATOM 1545 N N . LEU A 1 208 ? -0.608 80.359 -15.179 1.00 63.81 205 LEU A N 1
ATOM 1546 C CA . LEU A 1 208 ? -1.248 80.509 -13.875 1.00 67.51 205 LEU A CA 1
ATOM 1547 C C . LEU A 1 208 ? -0.347 81.222 -12.843 1.00 77.34 205 LEU A C 1
ATOM 1548 O O . LEU A 1 208 ? -0.840 81.817 -11.892 1.00 79.85 205 LEU A O 1
ATOM 1553 N N . ASP A 1 209 ? 0.950 81.209 -13.087 1.00 75.60 206 ASP A N 1
ATOM 1554 C CA . ASP A 1 209 ? 1.984 81.792 -12.249 1.00 79.37 206 ASP A CA 1
ATOM 1555 C C . ASP A 1 209 ? 2.330 83.228 -12.673 1.00 79.32 206 ASP A C 1
ATOM 1556 O O . ASP A 1 209 ? 2.777 84.018 -11.840 1.00 80.06 206 ASP A O 1
ATOM 1561 N N . LYS A 1 210 ? 2.180 83.502 -13.967 1.00 70.33 207 LYS A N 1
ATOM 1562 C CA . LYS A 1 210 ? 2.555 84.778 -14.566 1.00 69.53 207 LYS A CA 1
ATOM 1563 C C . LYS A 1 210 ? 1.450 85.784 -14.888 1.00 72.90 207 LYS A C 1
ATOM 1564 O O . LYS A 1 210 ? 1.749 86.864 -15.382 1.00 75.39 207 LYS A O 1
ATOM 1570 N N . VAL A 1 211 ? 0.189 85.461 -14.633 1.00 66.03 208 VAL A N 1
ATOM 1571 C CA . VAL A 1 211 ? -0.859 86.406 -14.992 1.00 64.76 208 VAL A CA 1
ATOM 1572 C C . VAL A 1 211 ? -1.658 86.862 -13.793 1.00 72.38 208 VAL A C 1
ATOM 1573 O O . VAL A 1 211 ? -1.548 86.275 -12.716 1.00 75.12 208 VAL A O 1
ATOM 1577 N N . GLU A 1 212 ? -2.478 87.923 -14.001 1.00 69.53 209 GLU A N 1
ATOM 1578 C CA . GLU A 1 212 ? -3.420 88.469 -13.022 1.00 71.44 209 GLU A CA 1
ATOM 1579 C C . GLU A 1 212 ? -4.831 88.067 -13.430 1.00 71.04 209 GLU A C 1
ATOM 1580 O O . GLU A 1 212 ? -5.738 88.008 -12.601 1.00 71.88 209 GLU A O 1
ATOM 1586 N N . ILE A 1 213 ? -5.016 87.831 -14.725 1.00 64.10 210 ILE A N 1
ATOM 1587 C CA . ILE A 1 213 ? -6.309 87.492 -15.315 1.00 62.44 210 ILE A CA 1
ATOM 1588 C C . ILE A 1 213 ? -6.129 86.319 -16.261 1.00 63.73 210 ILE A C 1
ATOM 1589 O O . ILE A 1 213 ? -5.300 86.381 -17.176 1.00 61.56 210 ILE A O 1
ATOM 1594 N N . LEU A 1 214 ? -6.895 85.250 -16.030 1.00 60.31 211 LEU A N 1
ATOM 1595 C CA . LEU A 1 214 ? -6.861 84.075 -16.889 1.00 58.24 211 LEU A CA 1
ATOM 1596 C C . LEU A 1 214 ? -8.290 83.753 -17.388 1.00 61.75 211 LEU A C 1
ATOM 1597 O O . LEU A 1 214 ? -9.088 83.122 -16.680 1.00 61.91 211 LEU A O 1
ATOM 1602 N N . ILE A 1 215 ? -8.607 84.212 -18.616 1.00 56.68 212 ILE A N 1
ATOM 1603 C CA . ILE A 1 215 ? -9.902 83.938 -19.220 1.00 55.81 212 ILE A CA 1
ATOM 1604 C C . ILE A 1 215 ? -9.814 82.618 -19.992 1.00 58.38 212 ILE A C 1
ATOM 1605 O O . ILE A 1 215 ? -8.996 82.478 -20.904 1.00 58.60 212 ILE A O 1
ATOM 1610 N N . VAL A 1 216 ? -10.644 81.650 -19.584 1.00 53.96 213 VAL A N 1
ATOM 1611 C CA . VAL A 1 216 ? -10.823 80.338 -20.208 1.00 52.33 213 VAL A CA 1
ATOM 1612 C C . VAL A 1 216 ? -12.041 80.436 -21.122 1.00 55.77 213 VAL A C 1
ATOM 1613 O O . VAL A 1 216 ? -13.004 81.132 -20.782 1.00 55.95 213 VAL A O 1
ATOM 1617 N N . GLY A 1 217 ? -11.974 79.795 -22.297 1.00 51.75 214 GLY A N 1
ATOM 1618 C CA . GLY A 1 217 ? -13.054 79.867 -23.272 1.00 51.77 214 GLY A CA 1
ATOM 1619 C C . GLY A 1 217 ? -13.393 78.581 -23.988 1.00 55.62 214 GLY A C 1
ATOM 1620 O O . GLY A 1 217 ? -12.544 77.694 -24.127 1.00 53.76 214 GLY A O 1
ATOM 1621 N N . GLY A 1 218 ? -14.640 78.509 -24.459 1.00 52.73 215 GLY A N 1
ATOM 1622 C CA . GLY A 1 218 ? -15.172 77.379 -25.214 1.00 52.56 215 GLY A CA 1
ATOM 1623 C C . GLY A 1 218 ? -15.302 76.132 -24.370 1.00 56.37 215 GLY A C 1
ATOM 1624 O O . GLY A 1 218 ? -15.751 76.210 -23.220 1.00 58.03 215 GLY A O 1
ATOM 1625 N N . GLY A 1 219 ? -14.871 75.001 -24.937 1.00 49.86 216 GLY A N 1
ATOM 1626 C CA . GLY A 1 219 ? -14.879 73.692 -24.286 1.00 50.19 216 GLY A CA 1
ATOM 1627 C C . GLY A 1 219 ? -14.112 73.691 -22.970 1.00 54.90 216 GLY A C 1
ATOM 1628 O O . GLY A 1 219 ? -14.550 73.064 -22.006 1.00 55.59 216 GLY A O 1
ATOM 1629 N N . ILE A 1 220 ? -12.971 74.426 -22.914 1.00 51.53 217 ILE A N 1
ATOM 1630 C CA . ILE A 1 220 ? -12.138 74.568 -21.713 1.00 52.23 217 ILE A CA 1
ATOM 1631 C C . ILE A 1 220 ? -12.998 75.204 -20.601 1.00 59.54 217 ILE A C 1
ATOM 1632 O O . ILE A 1 220 ? -13.122 74.619 -19.536 1.00 61.67 217 ILE A O 1
ATOM 1637 N N . ALA A 1 221 ? -13.628 76.366 -20.875 1.00 56.75 218 ALA A N 1
ATOM 1638 C CA . ALA A 1 221 ? -14.504 77.067 -19.923 1.00 58.54 218 ALA A CA 1
ATOM 1639 C C . ALA A 1 221 ? -15.658 76.182 -19.437 1.00 64.63 218 ALA A C 1
ATOM 1640 O O . ALA A 1 221 ? -16.008 76.250 -18.259 1.00 66.67 218 ALA A O 1
ATOM 1642 N N . ASN A 1 222 ? -16.239 75.356 -20.330 1.00 60.84 219 ASN A N 1
ATOM 1643 C CA . ASN A 1 222 ? -17.359 74.479 -19.979 1.00 63.44 219 ASN A CA 1
ATOM 1644 C C . ASN A 1 222 ? -16.947 73.468 -18.945 1.00 69.74 219 ASN A C 1
ATOM 1645 O O . ASN A 1 222 ? -17.748 73.192 -18.047 1.00 73.76 219 ASN A O 1
ATOM 1650 N N . THR A 1 223 ? -15.688 72.954 -19.028 1.00 63.59 220 THR A N 1
ATOM 1651 C CA . THR A 1 223 ? -15.137 71.993 -18.067 1.00 64.65 220 THR A CA 1
ATOM 1652 C C . THR A 1 223 ? -15.017 72.677 -16.699 1.00 69.97 220 THR A C 1
ATOM 1653 O O . THR A 1 223 ? -15.299 72.042 -15.685 1.00 72.69 220 THR A O 1
ATOM 1657 N N . PHE A 1 224 ? -14.659 73.983 -16.685 1.00 64.64 221 PHE A N 1
ATOM 1658 C CA . PHE A 1 224 ? -14.542 74.802 -15.471 1.00 64.62 221 PHE A CA 1
ATOM 1659 C C . PHE A 1 224 ? -15.901 75.112 -14.875 1.00 72.09 221 PHE A C 1
ATOM 1660 O O . PHE A 1 224 ? -16.003 75.249 -13.653 1.00 74.80 221 PHE A O 1
ATOM 1668 N N . ILE A 1 225 ? -16.946 75.232 -15.728 1.00 68.72 222 ILE A N 1
ATOM 1669 C CA . ILE A 1 225 ? -18.333 75.481 -15.306 1.00 70.44 222 ILE A CA 1
ATOM 1670 C C . ILE A 1 225 ? -18.797 74.245 -14.524 1.00 79.41 222 ILE A C 1
ATOM 1671 O O . ILE A 1 225 ? -19.318 74.387 -13.423 1.00 83.02 222 ILE A O 1
ATOM 1676 N N . LYS A 1 226 ? -18.508 73.038 -15.051 1.00 76.37 223 LYS A N 1
ATOM 1677 C CA . LYS A 1 226 ? -18.814 71.767 -14.394 1.00 79.02 223 LYS A CA 1
ATOM 1678 C C . LYS A 1 226 ? -18.041 71.653 -13.062 1.00 84.59 223 LYS A C 1
ATOM 1679 O O . LYS A 1 226 ? -18.621 71.198 -12.080 1.00 88.81 223 LYS A O 1
ATOM 1685 N N . ALA A 1 227 ? -16.772 72.124 -13.014 1.00 78.16 224 ALA A N 1
ATOM 1686 C CA . ALA A 1 227 ? -15.946 72.105 -11.801 1.00 79.45 224 ALA A CA 1
ATOM 1687 C C . ALA A 1 227 ? -16.523 73.006 -10.697 1.00 88.14 224 ALA A C 1
ATOM 1688 O O . ALA A 1 227 ? -16.445 72.645 -9.516 1.00 91.38 224 ALA A O 1
ATOM 1690 N N . GLU A 1 228 ? -17.145 74.142 -11.077 1.00 84.97 225 GLU A N 1
ATOM 1691 C CA . GLU A 1 228 ? -17.771 75.075 -10.127 1.00 87.44 225 GLU A CA 1
ATOM 1692 C C . GLU A 1 228 ? -19.093 74.502 -9.559 1.00 95.65 225 GLU A C 1
ATOM 1693 O O . GLU A 1 228 ? -19.683 75.096 -8.643 1.00 98.78 225 GLU A O 1
ATOM 1699 N N . GLY A 1 229 ? -19.528 73.356 -10.096 1.00 92.02 226 GLY A N 1
ATOM 1700 C CA . GLY A 1 229 ? -20.719 72.642 -9.643 1.00 95.65 226 GLY A CA 1
ATOM 1701 C C . GLY A 1 229 ? -21.956 72.759 -10.510 1.00 99.79 226 GLY A C 1
ATOM 1702 O O . GLY A 1 229 ? -22.957 72.094 -10.232 1.00 103.54 226 GLY A O 1
ATOM 1703 N N . PHE A 1 230 ? -21.902 73.591 -11.572 1.00 92.05 227 PHE A N 1
ATOM 1704 C CA . PHE A 1 230 ? -23.044 73.814 -12.461 1.00 91.78 227 PHE A CA 1
ATOM 1705 C C . PHE A 1 230 ? -23.210 72.676 -13.473 1.00 96.05 227 PHE A C 1
ATOM 1706 O O . PHE A 1 230 ? -22.226 72.034 -13.855 1.00 93.74 227 PHE A O 1
ATOM 1714 N N . ASP A 1 231 ? -24.471 72.422 -13.884 1.00 95.41 228 ASP A N 1
ATOM 1715 C CA . ASP A 1 231 ? -24.846 71.413 -14.880 1.00 95.34 228 ASP A CA 1
ATOM 1716 C C . ASP A 1 231 ? -24.542 71.956 -16.279 1.00 93.73 228 ASP A C 1
ATOM 1717 O O . ASP A 1 231 ? -24.910 73.091 -16.583 1.00 91.59 228 ASP A O 1
ATOM 1722 N N . VAL A 1 232 ? -23.848 71.161 -17.116 1.00 88.38 229 VAL A N 1
ATOM 1723 C CA . VAL A 1 232 ? -23.486 71.591 -18.476 1.00 84.31 229 VAL A CA 1
ATOM 1724 C C . VAL A 1 232 ? -24.362 70.898 -19.530 1.00 89.24 229 VAL A C 1
ATOM 1725 O O . VAL A 1 232 ? -24.318 71.281 -20.700 1.00 86.93 229 VAL A O 1
ATOM 1729 N N . GLY A 1 233 ? -25.173 69.931 -19.105 1.00 89.17 230 GLY A N 1
ATOM 1730 C CA . GLY A 1 233 ? -26.064 69.203 -19.999 1.00 91.39 230 GLY A CA 1
ATOM 1731 C C . GLY A 1 233 ? -25.303 68.497 -21.102 1.00 91.27 230 GLY A C 1
ATOM 1732 O O . GLY A 1 233 ? -24.423 67.680 -20.818 1.00 89.80 230 GLY A O 1
ATOM 1733 N N . ASN A 1 234 ? -25.597 68.864 -22.363 1.00 85.60 231 ASN A N 1
ATOM 1734 C CA . ASN A 1 234 ? -24.992 68.272 -23.557 1.00 83.49 231 ASN A CA 1
ATOM 1735 C C . ASN A 1 234 ? -23.840 69.154 -24.143 1.00 79.93 231 ASN A C 1
ATOM 1736 O O . ASN A 1 234 ? -23.476 69.012 -25.311 1.00 77.21 231 ASN A O 1
ATOM 1741 N N . SER A 1 235 ? -23.244 70.022 -23.312 1.00 73.94 232 SER A N 1
ATOM 1742 C CA . SER A 1 235 ? -22.138 70.889 -23.725 1.00 69.68 232 SER A CA 1
ATOM 1743 C C . SER A 1 235 ? -20.856 70.106 -23.869 1.00 72.65 232 SER A C 1
ATOM 1744 O O . SER A 1 235 ? -20.633 69.129 -23.154 1.00 73.70 232 SER A O 1
ATOM 1747 N N . LEU A 1 236 ? -19.993 70.553 -24.771 1.00 67.63 233 LEU A N 1
ATOM 1748 C CA . LEU A 1 236 ? -18.673 69.948 -24.965 1.00 64.79 233 LEU A CA 1
ATOM 1749 C C . LEU A 1 236 ? -17.806 70.303 -23.771 1.00 67.26 233 LEU A C 1
ATOM 1750 O O . LEU A 1 236 ? -17.682 71.477 -23.425 1.00 65.36 233 LEU A O 1
ATOM 1755 N N . TYR A 1 237 ? -17.274 69.277 -23.110 1.00 65.46 234 TYR A N 1
ATOM 1756 C CA . TYR A 1 237 ? -16.408 69.371 -21.934 1.00 64.49 234 TYR A CA 1
ATOM 1757 C C . TYR A 1 237 ? -15.709 68.029 -21.759 1.00 69.67 234 TYR A C 1
ATOM 1758 O O . TYR A 1 237 ? -16.092 67.058 -22.409 1.00 70.76 234 TYR A O 1
ATOM 1767 N N . GLU A 1 238 ? -14.686 67.972 -20.903 1.00 61.08 235 GLU A N 1
ATOM 1768 C CA . GLU A 1 238 ? -13.965 66.743 -20.612 1.00 61.58 235 GLU A CA 1
ATOM 1769 C C . GLU A 1 238 ? -14.227 66.384 -19.193 1.00 71.22 235 GLU A C 1
ATOM 1770 O O . GLU A 1 238 ? -13.699 67.059 -18.308 1.00 73.32 235 GLU A O 1
ATOM 1776 N N . GLN A 1 239 ? -15.015 65.344 -18.951 1.00 70.87 236 GLN A N 1
ATOM 1777 C CA . GLN A 1 239 ? -15.365 64.937 -17.594 1.00 73.47 236 GLN A CA 1
ATOM 1778 C C . GLN A 1 239 ? -14.130 64.534 -16.797 1.00 77.61 236 GLN A C 1
ATOM 1779 O O . GLN A 1 239 ? -14.029 64.809 -15.604 1.00 79.23 236 GLN A O 1
ATOM 1785 N N . ASP A 1 240 ? -13.189 63.886 -17.470 1.00 71.71 237 ASP A N 1
ATOM 1786 C CA . ASP A 1 240 ? -11.976 63.395 -16.833 1.00 71.16 237 ASP A CA 1
ATOM 1787 C C . ASP A 1 240 ? -11.131 64.508 -16.217 1.00 72.71 237 ASP A C 1
ATOM 1788 O O . ASP A 1 240 ? -10.415 64.277 -15.247 1.00 74.41 237 ASP A O 1
ATOM 1793 N N . LEU A 1 241 ? -11.185 65.703 -16.791 1.00 64.95 238 LEU A N 1
ATOM 1794 C CA . LEU A 1 241 ? -10.394 66.822 -16.281 1.00 63.47 238 LEU A CA 1
ATOM 1795 C C . LEU A 1 241 ? -11.097 67.774 -15.296 1.00 67.11 238 LEU A C 1
ATOM 1796 O O . LEU A 1 241 ? -10.555 68.823 -14.962 1.00 65.64 238 LEU A O 1
ATOM 1801 N N . VAL A 1 242 ? -12.298 67.421 -14.849 1.00 64.75 239 VAL A N 1
ATOM 1802 C CA . VAL A 1 242 ? -13.056 68.278 -13.940 1.00 66.37 239 VAL A CA 1
ATOM 1803 C C . VAL A 1 242 ? -12.237 68.469 -12.646 1.00 75.11 239 VAL A C 1
ATOM 1804 O O . VAL A 1 242 ? -12.137 69.599 -12.151 1.00 75.39 239 VAL A O 1
ATOM 1808 N N . ALA A 1 243 ? -11.613 67.377 -12.139 1.00 73.76 240 ALA A N 1
ATOM 1809 C CA . ALA A 1 243 ? -10.782 67.409 -10.923 1.00 76.03 240 ALA A CA 1
ATOM 1810 C C . ALA A 1 243 ? -9.565 68.315 -11.132 1.00 80.61 240 ALA A C 1
ATOM 1811 O O . ALA A 1 243 ? -9.166 69.042 -10.206 1.00 82.42 240 ALA A O 1
ATOM 1813 N N A GLU A 1 244 ? -8.988 68.281 -12.350 0.50 74.54 241 GLU A N 1
ATOM 1814 N N B GLU A 1 244 ? -8.999 68.286 -12.352 0.50 74.96 241 GLU A N 1
ATOM 1815 C CA A GLU A 1 244 ? -7.834 69.095 -12.722 0.50 73.37 241 GLU A CA 1
ATOM 1816 C CA B GLU A 1 244 ? -7.834 69.076 -12.744 0.50 73.96 241 GLU A CA 1
ATOM 1817 C C A GLU A 1 244 ? -8.221 70.578 -12.771 0.50 77.08 241 GLU A C 1
ATOM 1818 C C B GLU A 1 244 ? -8.199 70.568 -12.813 0.50 77.31 241 GLU A C 1
ATOM 1819 O O A GLU A 1 244 ? -7.500 71.403 -12.204 0.50 78.06 241 GLU A O 1
ATOM 1820 O O B GLU A 1 244 ? -7.451 71.388 -12.277 0.50 78.25 241 GLU A O 1
ATOM 1831 N N . ALA A 1 245 ? -9.368 70.905 -13.408 1.00 72.18 242 ALA A N 1
ATOM 1832 C CA . ALA A 1 245 ? -9.881 72.283 -13.522 1.00 72.20 242 ALA A CA 1
ATOM 1833 C C . ALA A 1 245 ? -10.286 72.834 -12.144 1.00 80.54 242 ALA A C 1
ATOM 1834 O O . ALA A 1 245 ? -10.165 74.039 -11.915 1.00 81.65 242 ALA A O 1
ATOM 1836 N N . THR A 1 246 ? -10.740 71.946 -11.230 1.00 79.06 243 THR A N 1
ATOM 1837 C CA . THR A 1 246 ? -11.101 72.281 -9.843 1.00 82.26 243 THR A CA 1
ATOM 1838 C C . THR A 1 246 ? -9.838 72.748 -9.110 1.00 88.73 243 THR A C 1
ATOM 1839 O O . THR A 1 246 ? -9.872 73.756 -8.399 1.00 92.02 243 THR A O 1
ATOM 1843 N N . GLU A 1 247 ? -8.724 72.018 -9.299 1.00 83.32 244 GLU A N 1
ATOM 1844 C CA . GLU A 1 247 ? -7.431 72.352 -8.714 1.00 83.81 244 GLU A CA 1
ATOM 1845 C C . GLU A 1 247 ? -6.921 73.682 -9.266 1.00 85.37 244 GLU A C 1
ATOM 1846 O O . GLU A 1 247 ? -6.413 74.489 -8.491 1.00 87.96 244 GLU A O 1
ATOM 1852 N N . ILE A 1 248 ? -7.094 73.930 -10.594 1.00 77.29 245 ILE A N 1
ATOM 1853 C CA . ILE A 1 248 ? -6.649 75.165 -11.255 1.00 74.62 245 ILE A CA 1
ATOM 1854 C C . ILE A 1 248 ? -7.328 76.376 -10.610 1.00 80.38 245 ILE A C 1
ATOM 1855 O O . ILE A 1 248 ? -6.648 77.382 -10.392 1.00 80.59 245 ILE A O 1
ATOM 1860 N N . LEU A 1 249 ? -8.643 76.269 -10.294 1.00 78.67 246 LEU A N 1
ATOM 1861 C CA . LEU A 1 249 ? -9.415 77.346 -9.655 1.00 81.67 246 LEU A CA 1
ATOM 1862 C C . LEU A 1 249 ? -8.894 77.616 -8.239 1.00 88.15 246 LEU A C 1
ATOM 1863 O O . LEU A 1 249 ? -8.814 78.781 -7.850 1.00 90.12 246 LEU A O 1
ATOM 1868 N N . ALA A 1 250 ? -8.460 76.556 -7.517 1.00 84.88 247 ALA A N 1
ATOM 1869 C CA . ALA A 1 250 ? -7.905 76.652 -6.168 1.00 87.92 247 ALA A CA 1
ATOM 1870 C C . ALA A 1 250 ? -6.524 77.317 -6.194 1.00 90.81 247 ALA A C 1
ATOM 1871 O O . ALA A 1 250 ? -6.290 78.234 -5.412 1.00 92.89 247 ALA A O 1
ATOM 1873 N N . LYS A 1 251 ? -5.627 76.891 -7.101 1.00 84.01 248 LYS A N 1
ATOM 1874 C CA . LYS A 1 251 ? -4.306 77.513 -7.202 1.00 84.61 248 LYS A CA 1
ATOM 1875 C C . LYS A 1 251 ? -4.442 79.002 -7.603 1.00 89.34 248 LYS A C 1
ATOM 1876 O O . LYS A 1 251 ? -3.771 79.841 -7.005 1.00 92.91 248 LYS A O 1
ATOM 1882 N N . ALA A 1 252 ? -5.362 79.328 -8.540 1.00 81.92 249 ALA A N 1
ATOM 1883 C CA . ALA A 1 252 ? -5.631 80.699 -8.987 1.00 81.89 249 ALA A CA 1
ATOM 1884 C C . ALA A 1 252 ? -6.120 81.576 -7.840 1.00 90.11 249 ALA A C 1
ATOM 1885 O O . ALA A 1 252 ? -5.745 82.744 -7.773 1.00 92.17 249 ALA A O 1
ATOM 1887 N N . LYS A 1 253 ? -6.948 81.012 -6.938 1.00 88.23 250 LYS A N 1
ATOM 1888 C CA . LYS A 1 253 ? -7.443 81.710 -5.754 1.00 92.05 250 LYS A CA 1
ATOM 1889 C C . LYS A 1 253 ? -6.253 82.059 -4.847 1.00 99.52 250 LYS A C 1
ATOM 1890 O O . LYS A 1 253 ? -6.106 83.216 -4.460 1.00 102.13 250 LYS A O 1
ATOM 1896 N N . ALA A 1 254 ? -5.383 81.067 -4.572 1.00 96.28 251 ALA A N 1
ATOM 1897 C CA . ALA A 1 254 ? -4.193 81.215 -3.736 1.00 99.80 251 ALA A CA 1
ATOM 1898 C C . ALA A 1 254 ? -3.184 82.207 -4.330 1.00 104.94 251 ALA A C 1
ATOM 1899 O O . ALA A 1 254 ? -2.530 82.928 -3.575 1.00 107.95 251 ALA A O 1
ATOM 1901 N N . LEU A 1 255 ? -3.087 82.275 -5.665 1.00 87.23 252 LEU A N 1
ATOM 1902 C CA . LEU A 1 255 ? -2.137 83.173 -6.328 1.00 86.21 252 LEU A CA 1
ATOM 1903 C C . LEU A 1 255 ? -2.798 84.503 -6.763 1.00 88.22 252 LEU A C 1
ATOM 1904 O O . LEU A 1 255 ? -2.180 85.281 -7.499 1.00 87.04 252 LEU A O 1
ATOM 1909 N N . GLY A 1 256 ? -4.031 84.739 -6.306 1.00 84.31 253 GLY A N 1
ATOM 1910 C CA . GLY A 1 256 ? -4.802 85.952 -6.581 1.00 83.91 253 GLY A CA 1
ATOM 1911 C C . GLY A 1 256 ? -5.033 86.273 -8.047 1.00 81.50 253 GLY A C 1
ATOM 1912 O O . GLY A 1 256 ? -5.011 87.448 -8.439 1.00 80.10 253 GLY A O 1
ATOM 1913 N N . VAL A 1 257 ? -5.232 85.211 -8.857 1.00 73.44 254 VAL A N 1
ATOM 1914 C CA . VAL A 1 257 ? -5.514 85.256 -10.295 1.00 68.31 254 VAL A CA 1
ATOM 1915 C C . VAL A 1 257 ? -7.031 85.284 -10.484 1.00 75.99 254 VAL A C 1
ATOM 1916 O O . VAL A 1 257 ? -7.754 84.477 -9.884 1.00 78.24 254 VAL A O 1
ATOM 1920 N N . ASN A 1 258 ? -7.506 86.207 -11.326 1.00 71.92 255 ASN A N 1
ATOM 1921 C CA . ASN A 1 258 ? -8.917 86.311 -11.664 1.00 71.50 255 ASN A CA 1
ATOM 1922 C C . ASN A 1 258 ? -9.227 85.401 -12.882 1.00 71.88 255 ASN A C 1
ATOM 1923 O O . ASN A 1 258 ? -8.822 85.719 -14.007 1.00 68.28 255 ASN A O 1
ATOM 1928 N N . ILE A 1 259 ? -9.885 84.241 -12.632 1.00 68.72 256 ILE A N 1
ATOM 1929 C CA . ILE A 1 259 ? -10.394 83.319 -13.658 1.00 65.24 256 ILE A CA 1
ATOM 1930 C C . ILE A 1 259 ? -11.895 83.606 -13.719 1.00 72.96 256 ILE A C 1
ATOM 1931 O O . ILE A 1 259 ? -12.642 83.083 -12.886 1.00 75.07 256 ILE A O 1
ATOM 1936 N N . PRO A 1 260 ? -12.360 84.485 -14.642 1.00 69.50 257 PRO A N 1
ATOM 1937 C CA . PRO A 1 260 ? -13.790 84.817 -14.658 1.00 70.67 257 PRO A CA 1
ATOM 1938 C C . PRO A 1 260 ? -14.632 83.750 -15.359 1.00 71.90 257 PRO A C 1
ATOM 1939 O O . PRO A 1 260 ? -14.965 83.882 -16.539 1.00 68.98 257 PRO A O 1
ATOM 1943 N N . VAL A 1 261 ? -15.005 82.704 -14.601 1.00 70.39 258 VAL A N 1
ATOM 1944 C CA . VAL A 1 261 ? -15.876 81.613 -15.059 1.00 70.48 258 VAL A CA 1
ATOM 1945 C C . VAL A 1 261 ? -17.213 82.258 -15.475 1.00 75.12 258 VAL A C 1
ATOM 1946 O O . VAL A 1 261 ? -17.692 83.129 -14.747 1.00 75.82 258 VAL A O 1
ATOM 1950 N N . PRO A 1 262 ? -17.749 81.956 -16.693 1.00 71.45 259 PRO A N 1
ATOM 1951 C CA . PRO A 1 262 ? -18.979 82.629 -17.145 1.00 72.94 259 PRO A CA 1
ATOM 1952 C C . PRO A 1 262 ? -20.087 82.609 -16.116 1.00 80.61 259 PRO A C 1
ATOM 1953 O O . PRO A 1 262 ? -20.322 81.565 -15.509 1.00 81.53 259 PRO A O 1
ATOM 1957 N N . VAL A 1 263 ? -20.719 83.786 -15.882 1.00 79.26 260 VAL A N 1
ATOM 1958 C CA . VAL A 1 263 ? -21.858 83.952 -14.963 1.00 82.89 260 VAL A CA 1
ATOM 1959 C C . VAL A 1 263 ? -23.153 83.589 -15.719 1.00 87.76 260 VAL A C 1
ATOM 1960 O O . VAL A 1 263 ? -24.139 83.206 -15.096 1.00 91.81 260 VAL A O 1
ATOM 1964 N N . ASP A 1 264 ? -23.133 83.728 -17.065 1.00 80.74 261 ASP A N 1
ATOM 1965 C CA . ASP A 1 264 ? -24.242 83.443 -17.972 1.00 80.85 261 ASP A CA 1
ATOM 1966 C C . ASP A 1 264 ? -23.720 82.905 -19.320 1.00 81.92 261 ASP A C 1
ATOM 1967 O O . ASP A 1 264 ? -22.546 83.098 -19.664 1.00 79.09 261 ASP A O 1
ATOM 1972 N N . VAL A 1 265 ? -24.595 82.209 -20.067 1.00 78.49 262 VAL A N 1
ATOM 1973 C CA . VAL A 1 265 ? -24.265 81.527 -21.317 1.00 75.00 262 VAL A CA 1
ATOM 1974 C C . VAL A 1 265 ? -25.323 81.711 -22.399 1.00 83.08 262 VAL A C 1
ATOM 1975 O O . VAL A 1 265 ? -26.456 82.114 -22.115 1.00 86.25 262 VAL A O 1
ATOM 1979 N N . ARG A 1 266 ? -24.956 81.340 -23.641 1.00 78.42 263 ARG A N 1
ATOM 1980 C CA . ARG A 1 266 ? -25.853 81.263 -24.795 1.00 80.10 263 ARG A CA 1
ATOM 1981 C C . ARG A 1 266 ? -25.935 79.778 -25.138 1.00 83.99 263 ARG A C 1
ATOM 1982 O O . ARG A 1 266 ? -24.900 79.161 -25.413 1.00 80.72 263 ARG A O 1
ATOM 1990 N N . VAL A 1 267 ? -27.131 79.179 -25.004 1.00 83.97 264 VAL A N 1
ATOM 1991 C CA . VAL A 1 267 ? -27.350 77.742 -25.231 1.00 83.94 264 VAL A CA 1
ATOM 1992 C C . VAL A 1 267 ? -28.148 77.480 -26.514 1.00 91.44 264 VAL A C 1
ATOM 1993 O O . VAL A 1 267 ? -28.971 78.308 -26.917 1.00 93.74 264 VAL A O 1
ATOM 1997 N N . ALA A 1 268 ? -27.931 76.291 -27.111 1.00 88.10 265 ALA A N 1
ATOM 1998 C CA . ALA A 1 268 ? -28.615 75.810 -28.317 1.00 90.28 265 ALA A CA 1
ATOM 1999 C C . ALA A 1 268 ? -29.086 74.347 -28.165 1.00 95.63 265 ALA A C 1
ATOM 2000 O O . ALA A 1 268 ? -28.557 73.608 -27.333 1.00 92.97 265 ALA A O 1
ATOM 2002 N N . LYS A 1 269 ? -30.074 73.938 -28.988 1.00 96.33 266 LYS A N 1
ATOM 2003 C CA . LYS A 1 269 ? -30.617 72.571 -29.031 1.00 98.21 266 LYS A CA 1
ATOM 2004 C C . LYS A 1 269 ? -30.107 71.821 -30.281 1.00 100.11 266 LYS A C 1
ATOM 2005 O O . LYS A 1 269 ? -30.386 70.631 -30.440 1.00 102.35 266 LYS A O 1
ATOM 2011 N N . GLU A 1 270 ? -29.368 72.526 -31.156 1.00 92.74 267 GLU A N 1
ATOM 2012 C CA . GLU A 1 270 ? -28.776 72.001 -32.386 1.00 91.29 267 GLU A CA 1
ATOM 2013 C C . GLU A 1 270 ? -27.409 72.629 -32.615 1.00 90.46 267 GLU A C 1
ATOM 2014 O O . GLU A 1 270 ? -27.222 73.817 -32.338 1.00 89.08 267 GLU A O 1
ATOM 2020 N N . PHE A 1 271 ? -26.446 71.835 -33.101 1.00 84.47 268 PHE A N 1
ATOM 2021 C CA . PHE A 1 271 ? -25.103 72.331 -33.398 1.00 79.63 268 PHE A CA 1
ATOM 2022 C C . PHE A 1 271 ? -25.017 72.568 -34.914 1.00 84.13 268 PHE A C 1
ATOM 2023 O O . PHE A 1 271 ? -24.629 71.686 -35.685 1.00 83.52 268 PHE A O 1
ATOM 2031 N N . SER A 1 272 ? -25.482 73.755 -35.328 1.00 82.40 269 SER A N 1
ATOM 2032 C CA . SER A 1 272 ? -25.539 74.242 -36.712 1.00 84.28 269 SER A CA 1
ATOM 2033 C C . SER A 1 272 ? -25.628 75.770 -36.719 1.00 89.11 269 SER A C 1
ATOM 2034 O O . SER A 1 272 ? -26.022 76.360 -35.710 1.00 88.18 269 SER A O 1
ATOM 2037 N N . GLU A 1 273 ? -25.328 76.407 -37.863 1.00 88.06 270 GLU A N 1
ATOM 2038 C CA . GLU A 1 273 ? -25.374 77.870 -38.015 1.00 89.16 270 GLU A CA 1
ATOM 2039 C C . GLU A 1 273 ? -26.825 78.418 -38.091 1.00 97.87 270 GLU A C 1
ATOM 2040 O O . GLU A 1 273 ? -27.005 79.609 -38.356 1.00 100.18 270 GLU A O 1
ATOM 2046 N N . ASN A 1 274 ? -27.842 77.575 -37.832 1.00 95.58 271 ASN A N 1
ATOM 2047 C CA . ASN A 1 274 ? -29.241 77.999 -37.865 1.00 100.24 271 ASN A CA 1
ATOM 2048 C C . ASN A 1 274 ? -29.885 77.998 -36.462 1.00 102.95 271 ASN A C 1
ATOM 2049 O O . ASN A 1 274 ? -31.013 78.495 -36.307 1.00 107.62 271 ASN A O 1
ATOM 2054 N N . ALA A 1 275 ? -29.175 77.471 -35.471 1.00 92.74 272 ALA A N 1
ATOM 2055 C CA . ALA A 1 275 ? -29.683 77.422 -34.105 1.00 91.90 272 ALA A CA 1
ATOM 2056 C C . ALA A 1 275 ? -29.796 78.820 -33.508 1.00 94.33 272 ALA A C 1
ATOM 2057 O O . ALA A 1 275 ? -29.037 79.718 -33.858 1.00 91.38 272 ALA A O 1
ATOM 2059 N N . GLN A 1 276 ? -30.756 78.998 -32.610 1.00 94.04 273 GLN A N 1
ATOM 2060 C CA . GLN A 1 276 ? -31.015 80.301 -32.016 1.00 95.00 273 GLN A CA 1
ATOM 2061 C C . GLN A 1 276 ? -30.560 80.364 -30.565 1.00 95.23 273 GLN A C 1
ATOM 2062 O O . GLN A 1 276 ? -30.850 79.475 -29.770 1.00 93.27 273 GLN A O 1
ATOM 2068 N N . ALA A 1 277 ? -29.826 81.418 -30.236 1.00 90.59 274 ALA A N 1
ATOM 2069 C CA . ALA A 1 277 ? -29.305 81.602 -28.889 1.00 87.20 274 ALA A CA 1
ATOM 2070 C C . ALA A 1 277 ? -30.367 81.903 -27.833 1.00 93.52 274 ALA A C 1
ATOM 2071 O O . ALA A 1 277 ? -31.302 82.663 -28.064 1.00 95.25 274 ALA A O 1
ATOM 2073 N N . ILE A 1 278 ? -30.179 81.306 -26.665 1.00 89.17 275 ILE A N 1
ATOM 2074 C CA . ILE A 1 278 ? -31.010 81.532 -25.486 1.00 91.70 275 ILE A CA 1
ATOM 2075 C C . ILE A 1 278 ? -30.057 81.968 -24.380 1.00 92.09 275 ILE A C 1
ATOM 2076 O O . ILE A 1 278 ? -29.206 81.182 -23.956 1.00 88.04 275 ILE A O 1
ATOM 2081 N N . ILE A 1 279 ? -30.178 83.217 -23.942 1.00 90.35 276 ILE A N 1
ATOM 2082 C CA . ILE A 1 279 ? -29.343 83.747 -22.875 1.00 88.62 276 ILE A CA 1
ATOM 2083 C C . ILE A 1 279 ? -29.840 83.130 -21.558 1.00 94.51 276 ILE A C 1
ATOM 2084 O O . ILE A 1 279 ? -31.018 83.253 -21.198 1.00 96.57 276 ILE A O 1
ATOM 2089 N N . LYS A 1 280 ? -28.938 82.392 -20.894 1.00 89.05 277 LYS A N 1
ATOM 2090 C CA . LYS A 1 280 ? -29.252 81.694 -19.657 1.00 91.04 277 LYS A CA 1
ATOM 2091 C C . LYS A 1 280 ? -28.182 81.894 -18.619 1.00 94.03 277 LYS A C 1
ATOM 2092 O O . LYS A 1 280 ? -27.001 81.900 -18.961 1.00 89.51 277 LYS A O 1
ATOM 2098 N N . LYS A 1 281 ? -28.587 82.013 -17.336 1.00 94.31 278 LYS A N 1
ATOM 2099 C CA . LYS A 1 281 ? -27.642 82.077 -16.223 1.00 93.31 278 LYS A CA 1
ATOM 2100 C C . LYS A 1 281 ? -26.926 80.710 -16.166 1.00 94.75 278 LYS A C 1
ATOM 2101 O O . LYS A 1 281 ? -27.505 79.692 -16.564 1.00 95.02 278 LYS A O 1
ATOM 2107 N N . VAL A 1 282 ? -25.715 80.663 -15.644 1.00 88.56 279 VAL A N 1
ATOM 2108 C CA . VAL A 1 282 ? -24.940 79.440 -15.721 1.00 85.55 279 VAL A CA 1
ATOM 2109 C C . VAL A 1 282 ? -25.698 78.295 -15.062 1.00 93.53 279 VAL A C 1
ATOM 2110 O O . VAL A 1 282 ? -25.605 77.146 -15.487 1.00 92.58 279 VAL A O 1
ATOM 2114 N N . SER A 1 283 ? -26.436 78.621 -14.013 1.00 93.70 280 SER A N 1
ATOM 2115 C CA . SER A 1 283 ? -27.151 77.634 -13.200 1.00 97.29 280 SER A CA 1
ATOM 2116 C C . SER A 1 283 ? -28.434 77.068 -13.876 1.00 103.41 280 SER A C 1
ATOM 2117 O O . SER A 1 283 ? -28.938 76.039 -13.421 1.00 105.18 280 SER A O 1
ATOM 2120 N N . ASP A 1 284 ? -28.930 77.696 -14.969 1.00 100.40 281 ASP A N 1
ATOM 2121 C CA . ASP A 1 284 ? -30.172 77.288 -15.657 1.00 103.52 281 ASP A CA 1
ATOM 2122 C C . ASP A 1 284 ? -29.979 76.398 -16.921 1.00 103.74 281 ASP A C 1
ATOM 2123 O O . ASP A 1 284 ? -30.923 76.267 -17.707 1.00 104.73 281 ASP A O 1
ATOM 2128 N N . VAL A 1 285 ? -28.802 75.769 -17.106 1.00 97.13 282 VAL A N 1
ATOM 2129 C CA . VAL A 1 285 ? -28.547 74.917 -18.279 1.00 94.21 282 VAL A CA 1
ATOM 2130 C C . VAL A 1 285 ? -29.247 73.550 -18.100 1.00 101.25 282 VAL A C 1
ATOM 2131 O O . VAL A 1 285 ? -28.983 72.848 -17.123 1.00 102.13 282 VAL A O 1
ATOM 2135 N N . VAL A 1 286 ? -30.136 73.193 -19.056 1.00 99.54 283 VAL A N 1
ATOM 2136 C CA . VAL A 1 286 ? -30.930 71.946 -19.089 1.00 103.13 283 VAL A CA 1
ATOM 2137 C C . VAL A 1 286 ? -30.103 70.840 -19.789 1.00 105.59 283 VAL A C 1
ATOM 2138 O O . VAL A 1 286 ? -29.094 71.148 -20.424 1.00 102.55 283 VAL A O 1
ATOM 2142 N N . ALA A 1 287 ? -30.506 69.563 -19.624 1.00 105.03 284 ALA A N 1
ATOM 2143 C CA . ALA A 1 287 ? -29.854 68.365 -20.167 1.00 103.40 284 ALA A CA 1
ATOM 2144 C C . ALA A 1 287 ? -29.691 68.395 -21.699 1.00 105.67 284 ALA A C 1
ATOM 2145 O O . ALA A 1 287 ? -28.600 68.107 -22.201 1.00 101.66 284 ALA A O 1
ATOM 2147 N N . ASP A 1 288 ? -30.765 68.761 -22.419 1.00 104.64 285 ASP A N 1
ATOM 2148 C CA . ASP A 1 288 ? -30.852 68.817 -23.879 1.00 103.64 285 ASP A CA 1
ATOM 2149 C C . ASP A 1 288 ? -30.034 69.972 -24.503 1.00 102.76 285 ASP A C 1
ATOM 2150 O O . ASP A 1 288 ? -29.790 69.962 -25.711 1.00 101.61 285 ASP A O 1
ATOM 2155 N N . GLU A 1 289 ? -29.615 70.952 -23.688 1.00 96.27 286 GLU A N 1
ATOM 2156 C CA . GLU A 1 289 ? -28.905 72.154 -24.135 1.00 91.65 286 GLU A CA 1
ATOM 2157 C C . GLU A 1 289 ? -27.380 72.042 -24.110 1.00 89.33 286 GLU A C 1
ATOM 2158 O O . GLU A 1 289 ? -26.813 71.372 -23.241 1.00 88.77 286 GLU A O 1
ATOM 2164 N N . MET A 1 290 ? -26.724 72.788 -25.025 1.00 80.87 287 MET A N 1
ATOM 2165 C CA . MET A 1 290 ? -25.271 72.881 -25.125 1.00 75.97 287 MET A CA 1
ATOM 2166 C C . MET A 1 290 ? -24.808 74.341 -25.185 1.00 75.01 287 MET A C 1
ATOM 2167 O O . MET A 1 290 ? -25.344 75.129 -25.961 1.00 75.74 287 MET A O 1
ATOM 2172 N N . ILE A 1 291 ? -23.807 74.689 -24.365 1.00 67.19 288 ILE A N 1
ATOM 2173 C CA . ILE A 1 291 ? -23.231 76.037 -24.302 1.00 65.10 288 ILE A CA 1
ATOM 2174 C C . ILE A 1 291 ? -22.341 76.258 -25.543 1.00 66.54 288 ILE A C 1
ATOM 2175 O O . ILE A 1 291 ? -21.335 75.560 -25.728 1.00 65.19 288 ILE A O 1
ATOM 2180 N N . LEU A 1 292 ? -22.725 77.226 -26.391 1.00 63.31 289 LEU A N 1
ATOM 2181 C CA . LEU A 1 292 ? -22.010 77.523 -27.634 1.00 61.30 289 LEU A CA 1
ATOM 2182 C C . LEU A 1 292 ? -21.390 78.931 -27.651 1.00 63.88 289 LEU A C 1
ATOM 2183 O O . LEU A 1 292 ? -20.652 79.263 -28.587 1.00 62.41 289 LEU A O 1
ATOM 2188 N N . ASP A 1 293 ? -21.661 79.731 -26.598 1.00 61.59 290 ASP A N 1
ATOM 2189 C CA . ASP A 1 293 ? -21.135 81.081 -26.378 1.00 62.01 290 ASP A CA 1
ATOM 2190 C C . ASP A 1 293 ? -21.436 81.516 -24.941 1.00 69.46 290 ASP A C 1
ATOM 2191 O O . ASP A 1 293 ? -22.289 80.918 -24.274 1.00 72.18 290 ASP A O 1
ATOM 2196 N N . ILE A 1 294 ? -20.745 82.568 -24.479 1.00 65.44 291 ILE A N 1
ATOM 2197 C CA . ILE A 1 294 ? -20.953 83.203 -23.175 1.00 66.75 291 ILE A CA 1
ATOM 2198 C C . ILE A 1 294 ? -22.140 84.168 -23.288 1.00 75.82 291 ILE A C 1
ATOM 2199 O O . ILE A 1 294 ? -22.581 84.472 -24.401 1.00 76.79 291 ILE A O 1
ATOM 2204 N N . GLY A 1 295 ? -22.635 84.639 -22.148 1.00 75.65 292 GLY A N 1
ATOM 2205 C CA . GLY A 1 295 ? -23.739 85.587 -22.096 1.00 79.84 292 GLY A CA 1
ATOM 2206 C C . GLY A 1 295 ? -23.294 87.040 -22.082 1.00 84.77 292 GLY A C 1
ATOM 2207 O O . GLY A 1 295 ? -22.093 87.315 -21.967 1.00 82.23 292 GLY A O 1
ATOM 2208 N N . PRO A 1 296 ? -24.252 88.002 -22.167 1.00 83.79 293 PRO A N 1
ATOM 2209 C CA . PRO A 1 296 ? -23.874 89.426 -22.193 1.00 84.84 293 PRO A CA 1
ATOM 2210 C C . PRO A 1 296 ? -23.287 89.932 -20.876 1.00 90.09 293 PRO A C 1
ATOM 2211 O O . PRO A 1 296 ? -22.549 90.921 -20.892 1.00 91.46 293 PRO A O 1
ATOM 2215 N N . GLU A 1 297 ? -23.623 89.289 -19.742 1.00 85.65 294 GLU A N 1
ATOM 2216 C CA . GLU A 1 297 ? -23.078 89.681 -18.443 1.00 85.43 294 GLU A CA 1
ATOM 2217 C C . GLU A 1 297 ? -21.603 89.259 -18.375 1.00 83.67 294 GLU A C 1
ATOM 2218 O O . GLU A 1 297 ? -20.766 90.032 -17.894 1.00 83.01 294 GLU A O 1
ATOM 2224 N N . SER A 1 298 ? -21.290 88.050 -18.911 1.00 75.78 295 SER A N 1
ATOM 2225 C CA . SER A 1 298 ? -19.939 87.482 -18.955 1.00 71.46 295 SER A CA 1
ATOM 2226 C C . SER A 1 298 ? -19.018 88.284 -19.913 1.00 72.63 295 SER A C 1
ATOM 2227 O O . SER A 1 298 ? -17.848 88.483 -19.597 1.00 68.88 295 SER A O 1
ATOM 2230 N N . GLN A 1 299 ? -19.575 88.794 -21.037 1.00 72.51 296 GLN A N 1
ATOM 2231 C CA . GLN A 1 299 ? -18.915 89.690 -21.997 1.00 71.88 296 GLN A CA 1
ATOM 2232 C C . GLN A 1 299 ? -18.459 90.983 -21.306 1.00 78.96 296 GLN A C 1
ATOM 2233 O O . GLN A 1 299 ? -17.333 91.428 -21.523 1.00 76.43 296 GLN A O 1
ATOM 2239 N N . LYS A 1 300 ? -19.375 91.604 -20.498 1.00 80.45 297 LYS A N 1
ATOM 2240 C CA . LYS A 1 300 ? -19.155 92.852 -19.761 1.00 82.45 297 LYS A CA 1
ATOM 2241 C C . LYS A 1 300 ? -18.026 92.683 -18.770 1.00 84.69 297 LYS A C 1
ATOM 2242 O O . LYS A 1 300 ? -17.174 93.568 -18.655 1.00 85.89 297 LYS A O 1
ATOM 2248 N N . ILE A 1 301 ? -18.014 91.540 -18.060 1.00 78.52 298 ILE A N 1
ATOM 2249 C CA . ILE A 1 301 ? -16.992 91.192 -17.074 1.00 76.39 298 ILE A CA 1
ATOM 2250 C C . ILE A 1 301 ? -15.637 91.116 -17.787 1.00 78.27 298 ILE A C 1
ATOM 2251 O O . ILE A 1 301 ? -14.686 91.747 -17.327 1.00 79.69 298 ILE A O 1
ATOM 2256 N N . ILE A 1 302 ? -15.584 90.454 -18.957 1.00 72.16 299 ILE A N 1
ATOM 2257 C CA . ILE A 1 302 ? -14.370 90.285 -19.769 1.00 69.16 299 ILE A CA 1
ATOM 2258 C C . ILE A 1 302 ? -13.863 91.656 -20.293 1.00 74.60 299 ILE A C 1
ATOM 2259 O O . ILE A 1 302 ? -12.687 91.975 -20.082 1.00 74.41 299 ILE A O 1
ATOM 2264 N N . ALA A 1 303 ? -14.752 92.475 -20.893 1.00 71.67 300 ALA A N 1
ATOM 2265 C CA . ALA A 1 303 ? -14.423 93.806 -21.417 1.00 72.67 300 ALA A CA 1
ATOM 2266 C C . ALA A 1 303 ? -13.858 94.719 -20.331 1.00 78.89 300 ALA A C 1
ATOM 2267 O O . ALA A 1 303 ? -12.957 95.504 -20.619 1.00 79.61 300 ALA A O 1
ATOM 2269 N N . GLU A 1 304 ? -14.381 94.614 -19.093 1.00 76.21 301 GLU A N 1
ATOM 2270 C CA . GLU A 1 304 ? -13.918 95.386 -17.943 1.00 78.80 301 GLU A CA 1
ATOM 2271 C C . GLU A 1 304 ? -12.464 95.051 -17.609 1.00 80.71 301 GLU A C 1
ATOM 2272 O O . GLU A 1 304 ? -11.624 95.948 -17.520 1.00 81.03 301 GLU A O 1
ATOM 2278 N N . LEU A 1 305 ? -12.180 93.746 -17.443 1.00 74.96 302 LEU A N 1
ATOM 2279 C CA . LEU A 1 305 ? -10.886 93.196 -17.055 1.00 73.06 302 LEU A CA 1
ATOM 2280 C C . LEU A 1 305 ? -9.790 93.447 -18.093 1.00 78.16 302 LEU A C 1
ATOM 2281 O O . LEU A 1 305 ? -8.639 93.656 -17.708 1.00 77.70 302 LEU A O 1
ATOM 2286 N N . LEU A 1 306 ? -10.140 93.418 -19.400 1.00 74.79 303 LEU A N 1
ATOM 2287 C CA . LEU A 1 306 ? -9.183 93.640 -20.489 1.00 73.06 303 LEU A CA 1
ATOM 2288 C C . LEU A 1 306 ? -8.908 95.136 -20.721 1.00 79.61 303 LEU A C 1
ATOM 2289 O O . LEU A 1 306 ? -7.897 95.480 -21.335 1.00 79.57 303 LEU A O 1
ATOM 2294 N N . LYS A 1 307 ? -9.794 96.012 -20.224 1.00 78.44 304 LYS A N 1
ATOM 2295 C CA . LYS A 1 307 ? -9.676 97.471 -20.318 1.00 80.93 304 LYS A CA 1
ATOM 2296 C C . LYS A 1 307 ? -8.574 97.955 -19.377 1.00 83.18 304 LYS A C 1
ATOM 2297 O O . LYS A 1 307 ? -7.894 98.939 -19.666 1.00 84.46 304 LYS A O 1
ATOM 2303 N N . SER A 1 308 ? -8.422 97.258 -18.245 1.00 77.68 305 SER A N 1
ATOM 2304 C CA . SER A 1 308 ? -7.438 97.540 -17.204 1.00 77.89 305 SER A CA 1
ATOM 2305 C C . SER A 1 308 ? -6.043 97.012 -17.580 1.00 78.80 305 SER A C 1
ATOM 2306 O O . SER A 1 308 ? -5.044 97.637 -17.225 1.00 80.97 305 SER A O 1
ATOM 2309 N N . ALA A 1 309 ? -5.984 95.873 -18.296 1.00 70.90 306 ALA A N 1
ATOM 2310 C CA . ALA A 1 309 ? -4.751 95.197 -18.690 1.00 68.62 306 ALA A CA 1
ATOM 2311 C C . ALA A 1 309 ? -3.841 96.037 -19.597 1.00 74.42 306 ALA A C 1
ATOM 2312 O O . ALA A 1 309 ? -4.323 96.810 -20.442 1.00 76.21 306 ALA A O 1
ATOM 2314 N N . ASN A 1 310 ? -2.510 95.869 -19.389 1.00 68.47 307 ASN A N 1
ATOM 2315 C CA . ASN A 1 310 ? -1.433 96.521 -20.131 1.00 68.42 307 ASN A CA 1
ATOM 2316 C C . ASN A 1 310 ? -0.692 95.513 -21.010 1.00 69.00 307 ASN A C 1
ATOM 2317 O O . ASN A 1 310 ? -0.003 95.902 -21.953 1.00 69.39 307 ASN A O 1
ATOM 2322 N N . THR A 1 311 ? -0.886 94.223 -20.738 1.00 62.54 308 THR A N 1
ATOM 2323 C CA . THR A 1 311 ? -0.374 93.134 -21.549 1.00 59.53 308 THR A CA 1
ATOM 2324 C C . THR A 1 311 ? -1.509 92.131 -21.733 1.00 62.09 308 THR A C 1
ATOM 2325 O O . THR A 1 311 ? -2.181 91.785 -20.759 1.00 61.46 308 THR A O 1
ATOM 2329 N N . ILE A 1 312 ? -1.740 91.686 -22.984 1.00 58.18 309 ILE A N 1
ATOM 2330 C CA . ILE A 1 312 ? -2.750 90.682 -23.302 1.00 55.58 309 ILE A CA 1
ATOM 2331 C C . ILE A 1 312 ? -2.127 89.581 -24.157 1.00 59.33 309 ILE A C 1
ATOM 2332 O O . ILE A 1 312 ? -1.465 89.863 -25.157 1.00 59.86 309 ILE A O 1
ATOM 2337 N N . LEU A 1 313 ? -2.370 88.330 -23.759 1.00 54.81 310 LEU A N 1
ATOM 2338 C CA . LEU A 1 313 ? -1.936 87.119 -24.447 1.00 52.17 310 LEU A CA 1
ATOM 2339 C C . LEU A 1 313 ? -3.189 86.365 -24.833 1.00 52.62 310 LEU A C 1
ATOM 2340 O O . LEU A 1 313 ? -3.936 85.908 -23.972 1.00 50.52 310 LEU A O 1
ATOM 2345 N N . TRP A 1 314 ? -3.466 86.332 -26.127 1.00 49.69 311 TRP A N 1
ATOM 2346 C CA . TRP A 1 314 ? -4.691 85.765 -26.664 1.00 49.59 311 TRP A CA 1
ATOM 2347 C C . TRP A 1 314 ? -4.445 84.450 -27.392 1.00 51.71 311 TRP A C 1
ATOM 2348 O O . TRP A 1 314 ? -3.832 84.400 -28.456 1.00 50.92 311 TRP A O 1
ATOM 2359 N N . ASN A 1 315 ? -4.983 83.386 -26.820 1.00 49.41 312 ASN A N 1
ATOM 2360 C CA . ASN A 1 315 ? -4.889 82.063 -27.415 1.00 48.11 312 ASN A CA 1
ATOM 2361 C C . ASN A 1 315 ? -6.272 81.353 -27.406 1.00 50.48 312 ASN A C 1
ATOM 2362 O O . ASN A 1 315 ? -6.459 80.344 -26.716 1.00 49.67 312 ASN A O 1
ATOM 2367 N N . GLY A 1 316 ? -7.183 81.854 -28.236 1.00 48.08 313 GLY A N 1
ATOM 2368 C CA . GLY A 1 316 ? -8.490 81.245 -28.433 1.00 48.92 313 GLY A CA 1
ATOM 2369 C C . GLY A 1 316 ? -9.747 82.085 -28.283 1.00 54.91 313 GLY A C 1
ATOM 2370 O O . GLY A 1 316 ? -9.723 83.163 -27.676 1.00 54.82 313 GLY A O 1
ATOM 2371 N N . PRO A 1 317 ? -10.887 81.566 -28.818 1.00 53.16 314 PRO A N 1
ATOM 2372 C CA . PRO A 1 317 ? -12.174 82.278 -28.667 1.00 54.86 314 PRO A CA 1
ATOM 2373 C C . PRO A 1 317 ? -12.915 81.882 -27.374 1.00 60.07 314 PRO A C 1
ATOM 2374 O O . PRO A 1 317 ? -12.456 81.014 -26.616 1.00 58.91 314 PRO A O 1
ATOM 2378 N N . VAL A 1 318 ? -14.096 82.490 -27.144 1.00 57.14 315 VAL A N 1
ATOM 2379 C CA . VAL A 1 318 ? -14.929 82.171 -25.982 1.00 56.59 315 VAL A CA 1
ATOM 2380 C C . VAL A 1 318 ? -16.257 81.505 -26.428 1.00 59.23 315 VAL A C 1
ATOM 2381 O O . VAL A 1 318 ? -17.063 81.118 -25.582 1.00 58.56 315 VAL A O 1
ATOM 2385 N N . GLY A 1 319 ? -16.454 81.410 -27.738 1.00 56.28 316 GLY A N 1
ATOM 2386 C CA . GLY A 1 319 ? -17.669 80.868 -28.317 1.00 58.92 316 GLY A CA 1
ATOM 2387 C C . GLY A 1 319 ? -17.467 80.381 -29.738 1.00 62.70 316 GLY A C 1
ATOM 2388 O O . GLY A 1 319 ? -16.431 80.636 -30.343 1.00 62.34 316 GLY A O 1
ATOM 2389 N N . VAL A 1 320 ? -18.460 79.684 -30.279 1.00 59.72 317 VAL A N 1
ATOM 2390 C CA . VAL A 1 320 ? -18.378 79.203 -31.650 1.00 59.82 317 VAL A CA 1
ATOM 2391 C C . VAL A 1 320 ? -18.780 80.361 -32.553 1.00 68.35 317 VAL A C 1
ATOM 2392 O O . VAL A 1 320 ? -19.912 80.455 -33.016 1.00 73.09 317 VAL A O 1
ATOM 2396 N N . PHE A 1 321 ? -17.818 81.245 -32.781 1.00 64.72 318 PHE A N 1
ATOM 2397 C CA . PHE A 1 321 ? -18.004 82.497 -33.532 1.00 68.01 318 PHE A CA 1
ATOM 2398 C C . PHE A 1 321 ? -18.288 82.256 -35.023 1.00 74.54 318 PHE A C 1
ATOM 2399 O O . PHE A 1 321 ? -18.691 83.195 -35.704 1.00 75.93 318 PHE A O 1
ATOM 2407 N N . GLU A 1 322 ? -18.074 81.012 -35.524 1.00 71.66 319 GLU A N 1
ATOM 2408 C CA . GLU A 1 322 ? -18.386 80.606 -36.907 1.00 74.41 319 GLU A CA 1
ATOM 2409 C C . GLU A 1 322 ? -19.910 80.672 -37.114 1.00 82.34 319 GLU A C 1
ATOM 2410 O O . GLU A 1 322 ? -20.380 80.727 -38.256 1.00 86.35 319 GLU A O 1
ATOM 2416 N N . PHE A 1 323 ? -20.675 80.663 -35.990 1.00 76.98 320 PHE A N 1
ATOM 2417 C CA . PHE A 1 323 ? -22.137 80.794 -35.949 1.00 78.50 320 PHE A CA 1
ATOM 2418 C C . PHE A 1 323 ? -22.452 82.224 -35.468 1.00 82.83 320 PHE A C 1
ATOM 2419 O O . PHE A 1 323 ? -22.095 82.585 -34.348 1.00 79.00 320 PHE A O 1
ATOM 2427 N N . ASP A 1 324 ? -23.070 83.054 -36.331 1.00 85.39 321 ASP A N 1
ATOM 2428 C CA . ASP A 1 324 ? -23.366 84.458 -36.024 1.00 86.97 321 ASP A CA 1
ATOM 2429 C C . ASP A 1 324 ? -24.145 84.619 -34.716 1.00 89.36 321 ASP A C 1
ATOM 2430 O O . ASP A 1 324 ? -23.777 85.473 -33.903 1.00 87.16 321 ASP A O 1
ATOM 2435 N N . ASN A 1 325 ? -25.136 83.734 -34.470 1.00 86.29 322 ASN A N 1
ATOM 2436 C CA . ASN A 1 325 ? -25.952 83.728 -33.250 1.00 86.53 322 ASN A CA 1
ATOM 2437 C C . ASN A 1 325 ? -25.137 83.399 -31.972 1.00 86.45 322 ASN A C 1
ATOM 2438 O O . ASN A 1 325 ? -25.651 83.606 -30.873 1.00 88.21 322 ASN A O 1
ATOM 2443 N N . PHE A 1 326 ? -23.875 82.933 -32.106 1.00 76.79 323 PHE A N 1
ATOM 2444 C CA . PHE A 1 326 ? -23.016 82.587 -30.970 1.00 71.89 323 PHE A CA 1
ATOM 2445 C C . PHE A 1 326 ? -21.629 83.252 -31.093 1.00 73.84 323 PHE A C 1
ATOM 2446 O O . PHE A 1 326 ? -20.652 82.792 -30.493 1.00 69.03 323 PHE A O 1
ATOM 2454 N N . ALA A 1 327 ? -21.572 84.366 -31.847 1.00 73.28 324 ALA A N 1
ATOM 2455 C CA . ALA A 1 327 ? -20.348 85.109 -32.142 1.00 71.19 324 ALA A CA 1
ATOM 2456 C C . ALA A 1 327 ? -20.161 86.347 -31.255 1.00 74.55 324 ALA A C 1
ATOM 2457 O O . ALA A 1 327 ? -19.058 86.908 -31.244 1.00 71.63 324 ALA A O 1
ATOM 2459 N N . GLU A 1 328 ? -21.236 86.794 -30.547 1.00 73.82 325 GLU A N 1
ATOM 2460 C CA . GLU A 1 328 ? -21.233 87.999 -29.701 1.00 74.60 325 GLU A CA 1
ATOM 2461 C C . GLU A 1 328 ? -20.069 88.009 -28.706 1.00 76.43 325 GLU A C 1
ATOM 2462 O O . GLU A 1 328 ? -19.371 89.016 -28.606 1.00 77.12 325 GLU A O 1
ATOM 2468 N N . GLY A 1 329 ? -19.855 86.892 -28.019 1.00 70.59 326 GLY A N 1
ATOM 2469 C CA . GLY A 1 329 ? -18.807 86.751 -27.017 1.00 67.41 326 GLY A CA 1
ATOM 2470 C C . GLY A 1 329 ? -17.407 86.994 -27.544 1.00 69.88 326 GLY A C 1
ATOM 2471 O O . GLY A 1 329 ? -16.620 87.686 -26.895 1.00 70.35 326 GLY A O 1
ATOM 2472 N N . THR A 1 330 ? -17.085 86.430 -28.717 1.00 65.30 327 THR A N 1
ATOM 2473 C CA . THR A 1 330 ? -15.749 86.549 -29.313 1.00 62.96 327 THR A CA 1
ATOM 2474 C C . THR A 1 330 ? -15.619 87.925 -29.991 1.00 65.43 327 THR A C 1
ATOM 2475 O O . THR A 1 330 ? -14.521 88.464 -30.028 1.00 63.68 327 THR A O 1
ATOM 2479 N N . LYS A 1 331 ? -16.742 88.518 -30.432 1.00 63.61 328 LYS A N 1
ATOM 2480 C CA . LYS A 1 331 ? -16.787 89.857 -31.019 1.00 65.87 328 LYS A CA 1
ATOM 2481 C C . LYS A 1 331 ? -16.437 90.896 -29.944 1.00 71.94 328 LYS A C 1
ATOM 2482 O O . LYS A 1 331 ? -15.508 91.687 -30.143 1.00 72.36 328 LYS A O 1
ATOM 2488 N N . ALA A 1 332 ? -17.146 90.854 -28.792 1.00 69.04 329 ALA A N 1
ATOM 2489 C CA . ALA A 1 332 ? -16.918 91.748 -27.651 1.00 70.30 329 ALA A CA 1
ATOM 2490 C C . ALA A 1 332 ? -15.496 91.576 -27.086 1.00 73.31 329 ALA A C 1
ATOM 2491 O O . ALA A 1 332 ? -14.900 92.557 -26.659 1.00 75.14 329 ALA A O 1
ATOM 2493 N N . LEU A 1 333 ? -14.950 90.345 -27.103 1.00 67.03 330 LEU A N 1
ATOM 2494 C CA . LEU A 1 333 ? -13.580 90.047 -26.664 1.00 63.88 330 LEU A CA 1
ATOM 2495 C C . LEU A 1 333 ? -12.564 90.714 -27.629 1.00 68.11 330 LEU A C 1
ATOM 2496 O O . LEU A 1 333 ? -11.676 91.441 -27.176 1.00 68.00 330 LEU A O 1
ATOM 2501 N N . SER A 1 334 ? -12.729 90.490 -28.955 1.00 64.76 331 SER A N 1
ATOM 2502 C CA . SER A 1 334 ? -11.890 91.074 -30.013 1.00 65.86 331 SER A CA 1
ATOM 2503 C C . SER A 1 334 ? -11.932 92.611 -29.976 1.00 75.39 331 SER A C 1
ATOM 2504 O O . SER A 1 334 ? -10.876 93.242 -30.076 1.00 76.56 331 SER A O 1
ATOM 2507 N N . LEU A 1 335 ? -13.141 93.206 -29.810 1.00 74.02 332 LEU A N 1
ATOM 2508 C CA . LEU A 1 335 ? -13.312 94.653 -29.747 1.00 77.50 332 LEU A CA 1
ATOM 2509 C C . LEU A 1 335 ? -12.676 95.234 -28.484 1.00 80.39 332 LEU A C 1
ATOM 2510 O O . LEU A 1 335 ? -12.062 96.295 -28.571 1.00 81.84 332 LEU A O 1
ATOM 2515 N N . ALA A 1 336 ? -12.751 94.515 -27.341 1.00 74.44 333 ALA A N 1
ATOM 2516 C CA . ALA A 1 336 ? -12.098 94.920 -26.093 1.00 73.51 333 ALA A CA 1
ATOM 2517 C C . ALA A 1 336 ? -10.584 94.915 -26.281 1.00 77.26 333 ALA A C 1
ATOM 2518 O O . ALA A 1 336 ? -9.929 95.889 -25.920 1.00 80.03 333 ALA A O 1
ATOM 2520 N N . ILE A 1 337 ? -10.032 93.848 -26.896 1.00 71.79 334 ILE A N 1
ATOM 2521 C CA . ILE A 1 337 ? -8.587 93.745 -27.156 1.00 70.78 334 ILE A CA 1
ATOM 2522 C C . ILE A 1 337 ? -8.165 94.920 -28.086 1.00 80.11 334 ILE A C 1
ATOM 2523 O O . ILE A 1 337 ? -7.191 95.607 -27.775 1.00 80.59 334 ILE A O 1
ATOM 2528 N N . ALA A 1 338 ? -8.953 95.198 -29.148 1.00 79.63 335 ALA A N 1
ATOM 2529 C CA . ALA A 1 338 ? -8.708 96.305 -30.082 1.00 83.54 335 ALA A CA 1
ATOM 2530 C C . ALA A 1 338 ? -8.671 97.673 -29.376 1.00 92.64 335 ALA A C 1
ATOM 2531 O O . ALA A 1 338 ? -7.775 98.470 -29.650 1.00 95.36 335 ALA A O 1
ATOM 2533 N N . GLN A 1 339 ? -9.627 97.925 -28.455 1.00 89.72 336 GLN A N 1
ATOM 2534 C CA . GLN A 1 339 ? -9.773 99.167 -27.683 1.00 91.65 336 GLN A CA 1
ATOM 2535 C C . GLN A 1 339 ? -8.736 99.315 -26.562 1.00 93.89 336 GLN A C 1
ATOM 2536 O O . GLN A 1 339 ? -8.470 100.445 -26.137 1.00 96.35 336 GLN A O 1
ATOM 2542 N N . SER A 1 340 ? -8.189 98.183 -26.062 1.00 86.28 337 SER A N 1
ATOM 2543 C CA . SER A 1 340 ? -7.251 98.102 -24.934 1.00 84.83 337 SER A CA 1
ATOM 2544 C C . SER A 1 340 ? -5.962 98.919 -25.093 1.00 90.37 337 SER A C 1
ATOM 2545 O O . SER A 1 340 ? -5.508 99.511 -24.102 1.00 92.06 337 SER A O 1
ATOM 2548 N N . HIS A 1 341 ? -5.346 98.904 -26.302 1.00 85.49 338 HIS A N 1
ATOM 2549 C CA . HIS A 1 341 ? -4.071 99.581 -26.624 1.00 87.27 338 HIS A CA 1
ATOM 2550 C C . HIS A 1 341 ? -2.884 98.988 -25.833 1.00 86.84 338 HIS A C 1
ATOM 2551 O O . HIS A 1 341 ? -1.762 99.515 -25.862 1.00 87.39 338 HIS A O 1
ATOM 2558 N N . ALA A 1 342 ? -3.144 97.860 -25.172 1.00 79.16 339 ALA A N 1
ATOM 2559 C CA . ALA A 1 342 ? -2.183 97.071 -24.429 1.00 76.57 339 ALA A CA 1
ATOM 2560 C C . ALA A 1 342 ? -1.282 96.344 -25.412 1.00 79.05 339 ALA A C 1
ATOM 2561 O O . ALA A 1 342 ? -1.666 96.156 -26.580 1.00 79.56 339 ALA A O 1
ATOM 2563 N N . PHE A 1 343 ? -0.102 95.914 -24.973 1.00 72.55 340 PHE A N 1
ATOM 2564 C CA . PHE A 1 343 ? 0.713 95.134 -25.885 1.00 70.28 340 PHE A CA 1
ATOM 2565 C C . PHE A 1 343 ? 0.028 93.779 -26.011 1.00 67.29 340 PHE A C 1
ATOM 2566 O O . PHE A 1 343 ? -0.027 93.029 -25.037 1.00 65.01 340 PHE A O 1
ATOM 2574 N N . SER A 1 344 ? -0.567 93.504 -27.177 1.00 62.30 341 SER A N 1
ATOM 2575 C CA . SER A 1 344 ? -1.311 92.247 -27.405 1.00 58.56 341 SER A CA 1
ATOM 2576 C C . SER A 1 344 ? -0.576 91.246 -28.296 1.00 62.42 341 SER A C 1
ATOM 2577 O O . SER A 1 344 ? -0.111 91.599 -29.379 1.00 63.75 341 SER A O 1
ATOM 2580 N N . VAL A 1 345 ? -0.496 89.980 -27.842 1.00 58.58 342 VAL A N 1
ATOM 2581 C CA . VAL A 1 345 ? 0.113 88.883 -28.606 1.00 57.54 342 VAL A CA 1
ATOM 2582 C C . VAL A 1 345 ? -0.942 87.798 -28.815 1.00 57.72 342 VAL A C 1
ATOM 2583 O O . VAL A 1 345 ? -1.473 87.250 -27.852 1.00 56.01 342 VAL A O 1
ATOM 2587 N N . ALA A 1 346 ? -1.262 87.530 -30.082 1.00 53.08 343 ALA A N 1
ATOM 2588 C CA . ALA A 1 346 ? -2.234 86.524 -30.490 1.00 51.50 343 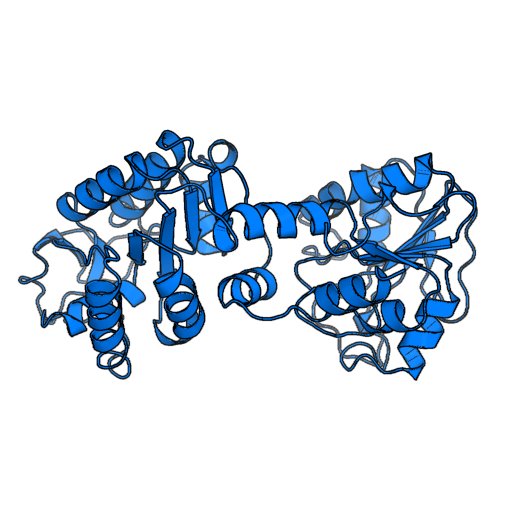ALA A CA 1
ATOM 2589 C C . ALA A 1 346 ? -1.555 85.353 -31.225 1.00 54.76 343 ALA A C 1
ATOM 2590 O O . ALA A 1 346 ? -0.557 85.553 -31.919 1.00 53.49 343 ALA A O 1
ATOM 2592 N N . GLY A 1 347 ? -2.135 84.157 -31.094 1.00 51.56 344 GLY A N 1
ATOM 2593 C CA . GLY A 1 347 ? -1.650 82.947 -31.748 1.00 50.90 344 GLY A CA 1
ATOM 2594 C C . GLY A 1 347 ? -2.699 81.865 -31.756 1.00 56.13 344 GLY A C 1
ATOM 2595 O O . GLY A 1 347 ? -3.566 81.824 -30.877 1.00 56.72 344 GLY A O 1
ATOM 2596 N N . GLY A 1 348 ? -2.615 80.980 -32.740 1.00 53.06 345 GLY A N 1
ATOM 2597 C CA . GLY A 1 348 ? -3.571 79.902 -32.927 1.00 51.76 345 GLY A CA 1
ATOM 2598 C C . GLY A 1 348 ? -4.544 80.210 -34.050 1.00 56.87 345 GLY A C 1
ATOM 2599 O O . GLY A 1 348 ? -4.850 81.367 -34.314 1.00 56.90 345 GLY A O 1
ATOM 2600 N N . GLY A 1 349 ? -5.035 79.165 -34.708 1.00 55.72 346 GLY A N 1
ATOM 2601 C CA . GLY A 1 349 ? -5.895 79.324 -35.867 1.00 57.68 346 GLY A CA 1
ATOM 2602 C C . GLY A 1 349 ? -7.237 79.997 -35.668 1.00 61.79 346 GLY A C 1
ATOM 2603 O O . GLY A 1 349 ? -7.632 80.834 -36.470 1.00 63.85 346 GLY A O 1
ATOM 2604 N N . ASP A 1 350 ? -7.945 79.636 -34.607 1.00 58.40 347 ASP A N 1
ATOM 2605 C CA . ASP A 1 350 ? -9.230 80.259 -34.322 1.00 59.86 347 ASP A CA 1
ATOM 2606 C C . ASP A 1 350 ? -9.076 81.736 -33.997 1.00 64.30 347 ASP A C 1
ATOM 2607 O O . ASP A 1 350 ? -9.891 82.557 -34.402 1.00 67.06 347 ASP A O 1
ATOM 2612 N N . THR A 1 351 ? -8.025 82.060 -33.255 1.00 57.72 348 THR A N 1
ATOM 2613 C CA . THR A 1 351 ? -7.739 83.436 -32.882 1.00 57.19 348 THR A CA 1
ATOM 2614 C C . THR A 1 351 ? -7.467 84.266 -34.131 1.00 61.58 348 THR A C 1
ATOM 2615 O O . THR A 1 351 ? -7.922 85.399 -34.251 1.00 62.22 348 THR A O 1
ATOM 2619 N N . ILE A 1 352 ? -6.725 83.680 -35.061 1.00 58.35 349 ILE A N 1
ATOM 2620 C CA . ILE A 1 352 ? -6.410 84.310 -36.351 1.00 60.58 349 ILE A CA 1
ATOM 2621 C C . ILE A 1 352 ? -7.691 84.468 -37.178 1.00 65.81 349 ILE A C 1
ATOM 2622 O O . ILE A 1 352 ? -7.904 85.552 -37.728 1.00 68.72 349 ILE A O 1
ATOM 2627 N N . ALA A 1 353 ? -8.572 83.448 -37.202 1.00 60.99 350 ALA A N 1
ATOM 2628 C CA . ALA A 1 353 ? -9.863 83.558 -37.913 1.00 62.94 350 ALA A CA 1
ATOM 2629 C C . ALA A 1 353 ? -10.762 84.615 -37.238 1.00 68.45 350 ALA A C 1
ATOM 2630 O O . ALA A 1 353 ? -11.432 85.388 -37.934 1.00 70.49 350 ALA A O 1
ATOM 2632 N N . ALA A 1 354 ? -10.737 84.679 -35.885 1.00 64.35 351 ALA A N 1
ATOM 2633 C CA . ALA A 1 354 ? -11.506 85.665 -35.113 1.00 64.77 351 ALA A CA 1
ATOM 2634 C C . ALA A 1 354 ? -11.021 87.063 -35.417 1.00 71.48 351 ALA A C 1
ATOM 2635 O O . ALA A 1 354 ? -11.847 87.945 -35.603 1.00 74.59 351 ALA A O 1
ATOM 2637 N N . ILE A 1 355 ? -9.686 87.258 -35.523 1.00 67.93 352 ILE A N 1
ATOM 2638 C CA . ILE A 1 355 ? -9.051 88.543 -35.854 1.00 69.75 352 ILE A CA 1
ATOM 2639 C C . ILE A 1 355 ? -9.487 89.009 -37.258 1.00 78.54 352 ILE A C 1
ATOM 2640 O O . ILE A 1 355 ? -9.824 90.181 -37.423 1.00 81.72 352 ILE A O 1
ATOM 2645 N N . GLU A 1 356 ? -9.489 88.092 -38.249 1.00 77.05 353 GLU A N 1
ATOM 2646 C CA . GLU A 1 356 ? -9.872 88.371 -39.642 1.00 82.15 353 GLU A CA 1
ATOM 2647 C C . GLU A 1 356 ? -11.363 88.683 -39.755 1.00 88.81 353 GLU A C 1
ATOM 2648 O O . GLU A 1 356 ? -11.721 89.650 -40.429 1.00 91.81 353 GLU A O 1
ATOM 2654 N N . LYS A 1 357 ? -12.226 87.877 -39.089 1.00 84.19 354 LYS A N 1
ATOM 2655 C CA . LYS A 1 357 ? -13.682 88.054 -39.114 1.00 86.07 354 LYS A CA 1
ATOM 2656 C C . LYS A 1 357 ? -14.099 89.415 -38.529 1.00 90.72 354 LYS A C 1
ATOM 2657 O O . LYS A 1 357 ? -14.959 90.077 -39.108 1.00 94.43 354 LYS A O 1
ATOM 2663 N N . PHE A 1 358 ? -13.494 89.829 -37.401 1.00 83.48 355 PHE A N 1
ATOM 2664 C CA . PHE A 1 358 ? -13.867 91.075 -36.735 1.00 84.39 355 PHE A CA 1
ATOM 2665 C C . PHE A 1 358 ? -12.988 92.279 -37.171 1.00 92.36 355 PHE A C 1
ATOM 2666 O O . PHE A 1 358 ? -13.199 93.394 -36.677 1.00 93.99 355 PHE A O 1
ATOM 2674 N N . GLY A 1 359 ? -12.102 92.047 -38.152 1.00 89.60 356 GLY A N 1
ATOM 2675 C CA . GLY A 1 359 ? -11.221 93.040 -38.769 1.00 91.67 356 GLY A CA 1
ATOM 2676 C C . GLY A 1 359 ? -10.464 93.956 -37.825 1.00 93.63 356 GLY A C 1
ATOM 2677 O O . GLY A 1 359 ? -10.489 95.182 -38.006 1.00 97.08 356 GLY A O 1
ATOM 2678 N N . ILE A 1 360 ? -9.830 93.366 -36.817 1.00 82.47 357 ILE A N 1
ATOM 2679 C CA . ILE A 1 360 ? -9.057 94.090 -35.814 1.00 80.48 357 ILE A CA 1
ATOM 2680 C C . ILE A 1 360 ? -7.571 93.764 -35.893 1.00 82.23 357 ILE A C 1
ATOM 2681 O O . ILE A 1 360 ? -6.846 93.934 -34.920 1.00 79.76 357 ILE A O 1
ATOM 2686 N N . LYS A 1 361 ? -7.120 93.288 -37.045 1.00 79.67 358 LYS A N 1
ATOM 2687 C CA . LYS A 1 361 ? -5.756 92.798 -37.191 1.00 79.52 358 LYS A CA 1
ATOM 2688 C C . LYS A 1 361 ? -4.701 93.854 -36.879 1.00 86.31 358 LYS A C 1
ATOM 2689 O O . LYS A 1 361 ? -3.692 93.562 -36.243 1.00 83.82 358 LYS A O 1
ATOM 2695 N N . ASP A 1 362 ? -4.929 95.080 -37.324 1.00 87.97 359 ASP A N 1
ATOM 2696 C CA . ASP A 1 362 ? -4.004 96.174 -37.056 1.00 90.54 359 ASP A CA 1
ATOM 2697 C C . ASP A 1 362 ? -3.894 96.491 -35.564 1.00 93.45 359 ASP A C 1
ATOM 2698 O O . ASP A 1 362 ? -2.831 96.859 -35.071 1.00 95.12 359 ASP A O 1
ATOM 2703 N N . GLN A 1 363 ? -5.019 96.376 -34.870 1.00 87.27 360 GLN A N 1
ATOM 2704 C CA . GLN A 1 363 ? -5.165 96.758 -33.455 1.00 85.48 360 GLN A CA 1
ATOM 2705 C C . GLN A 1 363 ? -4.557 95.701 -32.492 1.00 85.04 360 GLN A C 1
ATOM 2706 O O . GLN A 1 363 ? -4.692 95.834 -31.268 1.00 83.83 360 GLN A O 1
ATOM 2712 N N . VAL A 1 364 ? -3.880 94.668 -33.057 1.00 78.45 361 VAL A N 1
ATOM 2713 C CA . VAL A 1 364 ? -3.174 93.588 -32.340 1.00 73.49 361 VAL A CA 1
ATOM 2714 C C . VAL A 1 364 ? -1.675 93.797 -32.598 1.00 75.99 361 VAL A C 1
ATOM 2715 O O . VAL A 1 364 ? -1.262 93.793 -33.760 1.00 77.14 361 VAL A O 1
ATOM 2719 N N . SER A 1 365 ? -0.896 93.973 -31.535 1.00 70.81 362 SER A N 1
ATOM 2720 C CA . SER A 1 365 ? 0.517 94.302 -31.665 1.00 71.36 362 SER A CA 1
ATOM 2721 C C . SER A 1 365 ? 1.298 93.223 -32.388 1.00 74.90 362 SER A C 1
ATOM 2722 O O . SER A 1 365 ? 2.120 93.521 -33.250 1.00 78.13 362 SER A O 1
ATOM 2725 N N . TYR A 1 366 ? 1.046 91.969 -32.042 1.00 66.83 363 TYR A N 1
ATOM 2726 C CA . TYR A 1 366 ? 1.712 90.871 -32.720 1.00 64.86 363 TYR A CA 1
ATOM 2727 C C . TYR A 1 366 ? 0.776 89.703 -32.968 1.00 64.71 363 TYR A C 1
ATOM 2728 O O . TYR A 1 366 ? -0.032 89.349 -32.117 1.00 61.31 363 TYR A O 1
ATOM 2737 N N . ILE A 1 367 ? 0.912 89.097 -34.137 1.00 61.27 364 ILE A N 1
ATOM 2738 C CA . ILE A 1 367 ? 0.154 87.914 -34.487 1.00 58.87 364 ILE A CA 1
ATOM 2739 C C . ILE A 1 367 ? 1.131 86.832 -34.946 1.00 63.65 364 ILE A C 1
ATOM 2740 O O . ILE A 1 367 ? 1.757 86.947 -36.003 1.00 65.41 364 ILE A O 1
ATOM 2745 N N . SER A 1 368 ? 1.238 85.778 -34.146 1.00 59.05 365 SER A N 1
ATOM 2746 C CA . SER A 1 368 ? 2.044 84.606 -34.462 1.00 58.60 365 SER A CA 1
ATOM 2747 C C . SER A 1 368 ? 1.301 83.714 -35.436 1.00 62.72 365 SER A C 1
ATOM 2748 O O . SER A 1 368 ? 0.144 83.374 -35.173 1.00 60.26 365 SER A O 1
ATOM 2751 N N . THR A 1 369 ? 1.959 83.296 -36.539 1.00 61.01 366 THR A N 1
ATOM 2752 C CA . THR A 1 369 ? 1.342 82.356 -37.479 1.00 61.24 366 THR A CA 1
ATOM 2753 C C . THR A 1 369 ? 1.879 80.932 -37.206 1.00 64.86 366 THR A C 1
ATOM 2754 O O . THR A 1 369 ? 1.584 79.997 -37.965 1.00 64.48 366 THR A O 1
ATOM 2758 N N . ALA A 1 370 ? 2.660 80.768 -36.118 1.00 61.20 367 ALA A N 1
ATOM 2759 C CA . ALA A 1 370 ? 3.204 79.458 -35.750 1.00 60.94 367 ALA A CA 1
ATOM 2760 C C . ALA A 1 370 ? 2.133 78.621 -35.081 1.00 62.30 367 ALA A C 1
ATOM 2761 O O . ALA A 1 370 ? 1.154 79.154 -34.565 1.00 60.82 367 ALA A O 1
ATOM 2763 N N . GLY A 1 371 ? 2.298 77.313 -35.137 1.00 58.30 368 GLY A N 1
ATOM 2764 C CA . GLY A 1 371 ? 1.353 76.388 -34.523 1.00 53.83 368 GLY A CA 1
ATOM 2765 C C . GLY A 1 371 ? 1.910 75.858 -33.229 1.00 52.90 368 GLY A C 1
ATOM 2766 O O . GLY A 1 371 ? 1.852 76.547 -32.214 1.00 52.39 368 GLY A O 1
ATOM 2767 N N . GLY A 1 372 ? 2.496 74.661 -33.278 1.00 49.25 369 GLY A N 1
ATOM 2768 C CA . GLY A 1 372 ? 3.098 74.020 -32.113 1.00 48.37 369 GLY A CA 1
ATOM 2769 C C . GLY A 1 372 ? 4.230 74.818 -31.486 1.00 51.71 369 GLY A C 1
ATOM 2770 O O . GLY A 1 372 ? 4.373 74.829 -30.259 1.00 49.88 369 GLY A O 1
ATOM 2771 N N . ALA A 1 373 ? 5.017 75.534 -32.322 1.00 49.52 370 ALA A N 1
ATOM 2772 C CA . ALA A 1 373 ? 6.118 76.363 -31.851 1.00 49.41 370 ALA A CA 1
ATOM 2773 C C . ALA A 1 373 ? 5.594 77.426 -30.921 1.00 52.96 370 ALA A C 1
ATOM 2774 O O . ALA A 1 373 ? 6.158 77.601 -29.835 1.00 52.79 370 ALA A O 1
ATOM 2776 N N . PHE A 1 374 ? 4.466 78.075 -31.286 1.00 49.37 371 PHE A N 1
ATOM 2777 C CA . PHE A 1 374 ? 3.840 79.097 -30.434 1.00 48.01 371 PHE A CA 1
ATOM 2778 C C . PHE A 1 374 ? 3.336 78.467 -29.139 1.00 51.28 371 PHE A C 1
ATOM 2779 O O . PHE A 1 374 ? 3.576 79.028 -28.083 1.00 50.55 371 PHE A O 1
ATOM 2787 N N . LEU A 1 375 ? 2.662 77.305 -29.217 1.00 49.89 372 LEU A N 1
ATOM 2788 C CA . LEU A 1 375 ? 2.119 76.626 -28.043 1.00 50.11 372 LEU A CA 1
ATOM 2789 C C . LEU A 1 375 ? 3.198 76.106 -27.113 1.00 53.57 372 LEU A C 1
ATOM 2790 O O . LEU A 1 375 ? 3.069 76.290 -25.907 1.00 54.71 372 LEU A O 1
ATOM 2795 N N . GLU A 1 376 ? 4.289 75.530 -27.646 1.00 49.44 373 GLU A N 1
ATOM 2796 C CA . GLU A 1 376 ? 5.394 75.053 -26.802 1.00 49.19 373 GLU A CA 1
ATOM 2797 C C . GLU A 1 376 ? 6.053 76.209 -26.047 1.00 52.45 373 GLU A C 1
ATOM 2798 O O . GLU A 1 376 ? 6.406 76.028 -24.890 1.00 51.40 373 GLU A O 1
ATOM 2804 N N . PHE A 1 377 ? 6.150 77.404 -26.665 1.00 50.27 374 PHE A N 1
ATOM 2805 C CA . PHE A 1 377 ? 6.705 78.587 -26.006 1.00 52.15 374 PHE A CA 1
ATOM 2806 C C . PHE A 1 377 ? 5.761 79.039 -24.880 1.00 59.41 374 PHE A C 1
ATOM 2807 O O . PHE A 1 377 ? 6.233 79.358 -23.785 1.00 62.28 374 PHE A O 1
ATOM 2815 N N . LEU A 1 378 ? 4.434 79.015 -25.131 1.00 54.40 375 LEU A N 1
ATOM 2816 C CA . LEU A 1 378 ? 3.407 79.369 -24.141 1.00 54.30 375 LEU A CA 1
ATOM 2817 C C . LEU A 1 378 ? 3.378 78.396 -22.962 1.00 58.74 375 LEU A C 1
ATOM 2818 O O . LEU A 1 378 ? 2.966 78.781 -21.869 1.00 59.70 375 LEU A O 1
ATOM 2823 N N . GLU A 1 379 ? 3.835 77.149 -23.188 1.00 53.83 376 GLU A N 1
ATOM 2824 C CA . GLU A 1 379 ? 3.956 76.085 -22.185 1.00 53.02 376 GLU A CA 1
ATOM 2825 C C . GLU A 1 379 ? 5.206 76.283 -21.319 1.00 57.38 376 GLU A C 1
ATOM 2826 O O . GLU A 1 379 ? 5.333 75.636 -20.276 1.00 58.98 376 GLU A O 1
ATOM 2832 N N . GLY A 1 380 ? 6.100 77.183 -21.742 1.00 53.65 377 GLY A N 1
ATOM 2833 C CA . GLY A 1 380 ? 7.331 77.497 -21.019 1.00 55.56 377 GLY A CA 1
ATOM 2834 C C . GLY A 1 380 ? 8.442 76.512 -21.319 1.00 62.22 377 GLY A C 1
ATOM 2835 O O . GLY A 1 380 ? 9.404 76.394 -20.562 1.00 64.15 377 GLY A O 1
ATOM 2836 N N . LYS A 1 381 ? 8.325 75.801 -22.443 1.00 58.19 378 LYS A N 1
ATOM 2837 C CA . LYS A 1 381 ? 9.299 74.795 -22.835 1.00 58.73 378 LYS A CA 1
ATOM 2838 C C . LYS A 1 381 ? 10.489 75.413 -23.580 1.00 61.20 378 LYS A C 1
ATOM 2839 O O . LYS A 1 381 ? 10.394 76.532 -24.098 1.00 57.54 378 LYS A O 1
ATOM 2845 N N . LYS A 1 382 ? 11.622 74.690 -23.598 1.00 65.00 379 LYS A N 1
ATOM 2846 C CA . LYS A 1 382 ? 12.818 75.107 -24.321 1.00 65.71 379 LYS A CA 1
ATOM 2847 C C . LYS A 1 382 ? 12.687 74.682 -25.773 1.00 68.49 379 LYS A C 1
ATOM 2848 O O . LYS A 1 382 ? 12.319 73.538 -26.045 1.00 67.40 379 LYS A O 1
ATOM 2854 N N . LEU A 1 383 ? 12.952 75.607 -26.706 1.00 65.46 380 LEU A N 1
ATOM 2855 C CA . LEU A 1 383 ? 12.866 75.306 -28.135 1.00 62.98 380 LEU A CA 1
ATOM 2856 C C . LEU A 1 383 ? 14.288 74.974 -28.618 1.00 65.53 380 LEU A C 1
ATOM 2857 O O . LEU A 1 383 ? 15.141 75.848 -28.605 1.00 64.08 380 LEU A O 1
ATOM 2862 N N . PRO A 1 384 ? 14.574 73.699 -28.984 1.00 61.95 381 PRO A N 1
ATOM 2863 C CA . PRO A 1 384 ? 15.953 73.307 -29.331 1.00 62.14 381 PRO A CA 1
ATOM 2864 C C . PRO A 1 384 ? 16.718 74.261 -30.259 1.00 67.54 381 PRO A C 1
ATOM 2865 O O . PRO A 1 384 ? 17.910 74.488 -30.011 1.00 67.25 381 PRO A O 1
ATOM 2869 N N . ALA A 1 385 ? 16.048 74.834 -31.293 1.00 63.42 382 ALA A N 1
ATOM 2870 C CA . ALA A 1 385 ? 16.697 75.743 -32.244 1.00 62.60 382 ALA A CA 1
ATOM 2871 C C . ALA A 1 385 ? 17.171 77.012 -31.578 1.00 67.54 382 ALA A C 1
ATOM 2872 O O . ALA A 1 385 ? 18.181 77.555 -31.999 1.00 68.53 382 ALA A O 1
ATOM 2874 N N . ILE A 1 386 ? 16.444 77.490 -30.549 1.00 64.15 383 ILE A N 1
ATOM 2875 C CA . ILE A 1 386 ? 16.744 78.734 -29.824 1.00 64.87 383 ILE A CA 1
ATOM 2876 C C . ILE A 1 386 ? 17.907 78.494 -28.844 1.00 69.85 383 ILE A C 1
ATOM 2877 O O . ILE A 1 386 ? 18.852 79.282 -28.814 1.00 70.41 383 ILE A O 1
ATOM 2882 N N . GLU A 1 387 ? 17.861 77.371 -28.107 1.00 66.67 384 GLU A N 1
ATOM 2883 C CA . GLU A 1 387 ? 18.870 76.952 -27.131 1.00 67.73 384 GLU A CA 1
ATOM 2884 C C . GLU A 1 387 ? 20.274 76.792 -27.730 1.00 74.07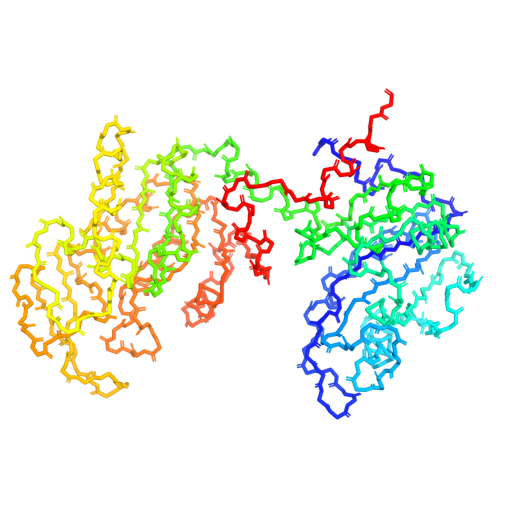 384 GLU A C 1
ATOM 2885 O O . GLU A 1 387 ? 21.253 77.205 -27.085 1.00 75.65 384 GLU A O 1
ATOM 2891 N N . ILE A 1 388 ? 20.383 76.182 -28.939 1.00 68.55 385 ILE A N 1
ATOM 2892 C CA . ILE A 1 388 ? 21.683 75.992 -29.576 1.00 68.75 385 ILE A CA 1
ATOM 2893 C C . ILE A 1 388 ? 22.274 77.365 -29.953 1.00 73.71 385 ILE A C 1
ATOM 2894 O O . ILE A 1 388 ? 23.484 77.537 -29.809 1.00 75.26 385 ILE A O 1
ATOM 2899 N N . LEU A 1 389 ? 21.422 78.352 -30.343 1.00 67.86 386 LEU A N 1
ATOM 2900 C CA . LEU A 1 389 ? 21.879 79.699 -30.699 1.00 67.11 386 LEU A CA 1
ATOM 2901 C C . LEU A 1 389 ? 22.402 80.433 -29.462 1.00 72.51 386 LEU A C 1
ATOM 2902 O O . LEU A 1 389 ? 23.326 81.222 -29.581 1.00 71.96 386 LEU A O 1
ATOM 2907 N N . LYS A 1 390 ? 21.811 80.160 -28.277 1.00 70.53 387 LYS A N 1
ATOM 2908 C CA . LYS A 1 390 ? 22.235 80.743 -27.002 1.00 71.30 387 LYS A CA 1
ATOM 2909 C C . LYS A 1 390 ? 23.648 80.244 -26.666 1.00 75.34 387 LYS A C 1
ATOM 2910 O O . LYS A 1 390 ? 24.518 81.046 -26.359 1.00 74.80 387 LYS A O 1
ATOM 2916 N N . GLU A 1 391 ? 23.882 78.930 -26.808 1.00 72.37 388 GLU A N 1
ATOM 2917 C CA . GLU A 1 391 ? 25.171 78.291 -26.582 1.00 72.84 388 GLU A CA 1
ATOM 2918 C C . GLU A 1 391 ? 26.250 78.844 -27.494 1.00 77.03 388 GLU A C 1
ATOM 2919 O O . GLU A 1 391 ? 27.374 79.075 -27.046 1.00 79.25 388 GLU A O 1
ATOM 2925 N N . LYS A 1 392 ? 25.914 79.013 -28.787 1.00 71.55 389 LYS A N 1
ATOM 2926 C CA . LYS A 1 392 ? 26.833 79.436 -29.845 1.00 71.54 389 LYS A CA 1
ATOM 2927 C C . LYS A 1 392 ? 27.024 80.951 -29.873 1.00 75.93 389 LYS A C 1
ATOM 2928 O O . LYS A 1 392 ? 27.830 81.452 -30.669 1.00 76.16 389 LYS A O 1
ATOM 2934 N N . ALA A 1 393 ? 26.325 81.668 -28.976 1.00 70.88 390 ALA A N 1
ATOM 2935 C CA . ALA A 1 393 ? 26.445 83.114 -28.840 1.00 71.92 390 ALA A CA 1
ATOM 2936 C C . ALA A 1 393 ? 27.528 83.490 -27.806 1.00 76.16 390 ALA A C 1
ATOM 2937 O O . ALA A 1 393 ? 27.963 84.634 -27.790 1.00 76.88 390 ALA A O 1
ATOM 2939 N N . ILE A 1 394 ? 27.923 82.537 -26.930 1.00 73.02 391 ILE A N 1
ATOM 2940 C CA . ILE A 1 394 ? 28.915 82.695 -25.851 1.00 73.58 391 ILE A CA 1
ATOM 2941 C C . ILE A 1 394 ? 30.309 82.956 -26.449 1.00 77.05 391 ILE A C 1
ATOM 2942 O O . ILE A 1 394 ? 30.723 82.231 -27.354 1.00 76.25 391 ILE A O 1
ATOM 2947 N N . ARG A 1 395 ? 31.020 83.992 -25.937 1.00 72.86 392 ARG A N 1
ATOM 2948 C CA . ARG A 1 395 ? 32.372 84.374 -26.375 1.00 78.37 392 ARG A CA 1
ATOM 2949 C C . ARG A 1 395 ? 33.318 84.603 -25.196 1.00 115.74 392 ARG A C 1
ATOM 2950 O O . ARG A 1 395 ? 32.925 84.451 -24.042 1.00 85.09 392 ARG A O 1
#

Organism: Francisella tularensis subsp. tularensis (strain SCHU S4 / Schu 4) (NCBI:txid177416)

InterPro domains:
  IPR001576 Phosphoglycerate kinase [MF_00145] (5-388)
  IPR001576 Phosphoglycerate kinase [PF00162] (6-378)
  IPR001576 Phosphoglycerate kinase [PIRSF000724] (2-389)
  IPR001576 Phosphoglycerate kinase [PR00477] (10-26)
  IPR001576 Phosphoglycerate kinase [PR00477] (31-53)
  IPR001576 Phosphoglycerate kinase [PR00477] (104-119)
  IPR001576 Phosphoglycerate kinase [PR00477] (132-154)
  IPR001576 Phosphoglycerate kinase [PR00477] (163-185)
  IPR001576 Phosphoglycerate kinase [PR00477] (186-205)
  IPR001576 Phosphoglycerate kinase [PR00477] (308-333)
  IPR001576 Phosphoglycerate kinase [PR00477] (341-352)
  IPR001576 Phosphoglycerate kinase [PR00477] (364-381)
  IPR001576 Phosphoglycerate kinase [PTHR11406] (5-389)
  IPR015824 Phosphoglycerate kinase, N-terminal [G3DSA:3.40.50.1260] (6-386)
  IPR015824 Phosphoglycerate kinase, N-terminal [G3DSA:3.40.50.1260] (165-378)
  IPR015911 Phosphoglycerate kinase, conserved site [PS00111] (15-25)
  IPR036043 Phosphoglycerate kinase superfamily [SSF53748] (3-388)

Solvent-accessible surface area: 17233 Å² total; per-residue (Å²): 208,72,8,31,30,9,173,90,22,92,4,129,106,69,67,0,0,0,0,0,22,0,50,6,70,54,143,145,49,153,30,86,36,91,98,74,0,95,37,1,32,63,0,0,72,54,0,18,109,78,22,0,4,0,0,0,0,0,13,9,34,214,6,97,57,46,111,112,49,90,130,44,10,0,68,30,0,3,125,4,0,35,133,55,17,132,74,103,22,81,51,15,115,105,6,29,123,38,12,124,19,150,57,45,48,0,4,0,0,5,1,0,30,16,27,83,13,0,101,185,15,56,63,76,13,0,106,92,0,7,90,13,9,51,0,0,0,0,2,0,11,30,6,0,25,120,39,9,0,0,0,47,0,0,0,77,82,11,100,40,2,0,0,1,58,56,0,18,70,12,4,92,9,0,51,123,0,13,151,96,24,146,124,44,0,0,0,1,0,2,23,63,96,0,51,84,26,44,48,0,0,62,31,0,6,109,68,7,49,9,0,1,3,0,22,5,0,3,7,1,0,0,71,20,89,67,62,72,4,28,91,7,109,61,27,99,116,24,25,76,53,0,64,103,0,36,60,82,2,174,87,103,65,14,66,19,17,16,8,50,6,0,19,1,2,143,104,126,28,131,112,11,122,30,90,98,42,96,13,75,77,7,77,74,88,11,35,15,13,1,5,0,50,85,3,26,142,55,6,38,123,32,0,171,62,3,63,2,0,1,1,5,4,14,4,6,35,5,97,24,108,56,0,6,73,1,0,90,27,0,0,76,8,2,15,136,22,179,11,49,2,0,0,0,22,59,68,2,42,42,0,3,115,99,36,58,6,121,126,92,8,63,51,46,0,95,7,50,39,0,1,41,45,28,0,33,47,106,139,3,37,0,7,53,7,0,53,106,74,17,132,199